Protein AF-A0AAF0JAR9-F1 (afdb_monomer)

pLDDT: mean 74.08, std 23.83, range [22.48, 97.38]

Solvent-accessible surface area (backbone atoms only — not comparable to full-atom values): 34800 Å² total; per-residue (Å²): 131,89,81,87,83,88,87,87,90,88,83,89,88,86,83,88,89,87,90,84,86,88,84,89,87,88,88,86,87,81,86,79,91,75,84,81,86,80,74,85,78,80,73,77,75,66,67,43,66,50,91,50,89,95,41,90,49,72,28,80,39,73,67,54,44,53,50,45,52,63,54,72,77,54,61,82,82,74,64,74,79,69,65,83,74,70,92,82,86,82,89,83,86,82,88,88,86,83,91,87,87,87,82,89,88,86,82,90,85,83,84,89,79,89,78,90,80,82,84,77,83,82,72,80,77,84,76,81,79,80,81,64,43,68,44,58,38,70,97,49,83,54,69,24,88,44,47,62,58,41,52,48,48,44,47,54,78,71,62,53,77,97,62,75,61,43,71,62,63,41,71,89,40,68,48,51,83,66,71,55,66,29,78,44,70,70,60,48,55,59,52,48,30,74,74,65,61,38,39,84,40,61,36,93,88,75,64,55,60,25,78,40,63,69,60,42,59,55,50,49,29,76,74,73,66,48,42,86,35,62,52,87,54,89,95,42,88,54,60,21,67,40,65,67,60,41,58,53,50,54,26,74,75,74,66,49,39,90,30,63,50,90,53,86,96,62,79,50,63,22,68,39,63,73,56,39,58,59,49,50,28,66,82,68,68,44,40,88,32,55,32,90,86,83,54,58,62,25,67,43,63,68,56,34,61,57,51,54,65,56,67,80,45,90,83,81,85,85,86,93,74,83,85,77,81,88,78,82,62,79,75,72,97,47,75,70,44,69,35,84,90,44,53,25,30,35,40,51,48,46,56,51,26,30,49,40,53,53,60,46,71,43,96,66,55,72,48,27,54,48,47,49,73,32,32,67,52,72,66,22,28,20,46,67,43,39,52,80,36,63,68,71,89,70,68,61,56,17,25,35,30,30,49,36,88,63,51,86,44,86,36,57,19,32,31,39,27,37,27,15,42,49,68,57,43,83,57,89,86,72,48,54,70,69,58,48,53,55,48,49,55,54,16,72,64,16,19,22,43,81,47,10,31,28,50,41,23,23,24,39,55,55,97,94,42,76,52,72,48,61,53,57,66,36,44,69,29,72,50,68,66,44,53,26,52,54,46,32,69,36,55,45,30,84,42,67,61,31,17,50,21,40,59,74,42,44,47,58,48,51,51,49,46,42,62,39,44,74,66,27,39,31,39,58,17,43,18,24,40,39,39,37,31,14,68,88,45,34,81,50,53,49,70,30,47,45,57,45,62,45,25,42,78,54,91,50,46,33,66,43,45,49,44,9,45,51,44,52,50,52,28,46,74,74,58,86

Radius of gyration: 37.88 Å; Cα contacts (8 Å, |Δi|>4): 831; chains: 1; bounding box: 121×99×92 Å

Sequence (576 aa):
MCAPPLPVRSGAATPKSEPRSDSLSTGGHTTPCTPLHFDDVERVPTVFSCEWDECNAHLSTLEALAAHVQQTHTMQAKHWEAVMQGSHSPWATDCTTPSEEAPYIAGDAHLESLLHLEPACLCPAPLPGKKKHGCGWEHCTESFDTHAELTEHIATVHVGSGKNQYECRWVGCARVAEGRTFSQRQKVLRHIKSHTGDRPYACPVCEKRFTEATTLTQHMRTHTNERPYKCDFPGCNKTFSVAGSLTIHRRTHTGDRPFVCPVPGCGKQFAESSNLNKHMRVHRGERPFACPECKRTFARLDQVTRHRKTHLRPHSEIDRGASTPLHQVGGHPGAVRALDGGARVVKACSTQEAEFYLEAWRDAGAAHARLQECIPKCFAIQIEGRAVWGDAVGGDGSAVVLENLAYGYENANVCDIKLGQLLYDERPGYTTPEKIARMHAKAQQTTSGTLGVRVTGWSVWTDGTSATTGKEPGRAAQTLDDVGRLLTEALCLDDPLHRAAAQTRLLPRIRALQAAMRTVPVQLRGASVLLVVDASAPQRCDARLIDFAHSRFDREPDPGLTLGLATLIRALETYT

Organism: NCBI:txid223818

Structure (mmCIF, N/CA/C/O backbone):
data_AF-A0AAF0JAR9-F1
#
_entry.id   AF-A0AAF0JAR9-F1
#
loop_
_atom_site.group_PDB
_atom_site.id
_atom_site.type_symbol
_atom_site.label_atom_id
_atom_site.label_alt_id
_atom_site.label_comp_id
_atom_site.label_asym_id
_atom_site.label_entity_id
_atom_site.label_seq_id
_atom_site.pdbx_PDB_ins_code
_atom_site.Cartn_x
_atom_site.Cartn_y
_atom_site.Cartn_z
_atom_site.occupancy
_atom_site.B_iso_or_equiv
_atom_site.auth_seq_id
_atom_site.auth_comp_id
_atom_site.auth_asym_id
_atom_site.auth_atom_id
_atom_site.pdbx_PDB_model_num
ATOM 1 N N . MET A 1 1 ? -49.085 10.436 -25.449 1.00 29.08 1 MET A N 1
ATOM 2 C CA . MET A 1 1 ? -49.260 11.076 -26.776 1.00 29.08 1 MET A CA 1
ATOM 3 C C . MET A 1 1 ? -48.719 12.505 -26.709 1.00 29.08 1 MET A C 1
ATOM 5 O O . MET A 1 1 ? -48.240 12.884 -25.649 1.00 29.08 1 MET A O 1
ATOM 9 N N . CYS A 1 2 ? -48.733 13.230 -27.832 1.00 26.23 2 CYS A N 1
ATOM 10 C CA . CYS A 1 2 ? -48.307 14.628 -28.041 1.00 26.23 2 CYS A CA 1
ATOM 11 C C . CYS A 1 2 ? -48.740 15.598 -26.902 1.00 26.23 2 CYS A C 1
ATOM 13 O O . CYS A 1 2 ? -49.736 15.329 -26.238 1.00 26.23 2 CYS A O 1
ATOM 15 N N . ALA A 1 3 ? -48.066 16.731 -26.645 1.00 24.84 3 ALA A N 1
ATOM 16 C CA . ALA A 1 3 ? -47.821 17.783 -27.642 1.00 24.84 3 ALA A CA 1
ATOM 17 C C . ALA A 1 3 ? -46.614 18.741 -27.394 1.00 24.84 3 ALA A C 1
ATOM 19 O O . ALA A 1 3 ? -46.144 18.861 -26.264 1.00 24.84 3 ALA A O 1
ATOM 20 N N . PRO A 1 4 ? -46.140 19.440 -28.455 1.00 38.41 4 PRO A N 1
ATOM 21 C CA . PRO A 1 4 ? -45.340 20.690 -28.410 1.00 38.41 4 PRO A CA 1
ATOM 22 C C . PRO A 1 4 ? -46.276 21.925 -28.156 1.00 38.41 4 PRO A C 1
ATOM 24 O O . PRO A 1 4 ? -47.458 21.664 -27.916 1.00 38.41 4 PRO A O 1
ATOM 27 N N . PRO A 1 5 ? -45.879 23.234 -28.232 1.00 37.31 5 PRO A N 1
ATOM 28 C CA . PRO A 1 5 ? -44.664 23.819 -28.833 1.00 37.31 5 PRO A CA 1
ATOM 29 C C . PRO A 1 5 ? -43.991 25.041 -28.129 1.00 37.31 5 PRO A C 1
ATOM 31 O O . PRO A 1 5 ? -44.355 25.473 -27.042 1.00 37.31 5 PRO A O 1
ATOM 34 N N . LEU A 1 6 ? -42.979 25.583 -28.828 1.00 31.78 6 LEU A N 1
ATOM 35 C CA . LEU A 1 6 ? -42.346 26.926 -28.760 1.00 31.78 6 LEU A CA 1
ATOM 36 C C . LEU A 1 6 ? -43.393 28.088 -28.750 1.00 31.78 6 LEU A C 1
ATOM 38 O O . LEU A 1 6 ? -44.492 27.805 -29.238 1.00 31.78 6 LEU A O 1
ATOM 42 N N . PRO A 1 7 ? -43.110 29.379 -28.355 1.00 37.09 7 PRO A N 1
ATOM 43 C CA . PRO A 1 7 ? -42.014 30.186 -28.965 1.00 37.09 7 PRO A CA 1
ATOM 44 C C . PRO A 1 7 ? -41.436 31.504 -28.299 1.00 37.09 7 PRO A C 1
ATOM 46 O O . PRO A 1 7 ? -42.147 32.306 -27.714 1.00 37.09 7 PRO A O 1
ATOM 49 N N . VAL A 1 8 ? -40.153 31.811 -28.612 1.00 26.45 8 VAL A N 1
ATOM 50 C CA . VAL A 1 8 ? -39.621 33.094 -29.206 1.00 26.45 8 VAL A CA 1
ATOM 51 C C . VAL A 1 8 ? -39.403 34.433 -28.414 1.00 26.45 8 VAL A C 1
ATOM 53 O O . VAL A 1 8 ? -40.340 35.031 -27.907 1.00 26.45 8 VAL A O 1
ATOM 56 N N . ARG A 1 9 ? -38.175 35.007 -28.596 1.00 28.56 9 ARG A N 1
ATOM 57 C CA . ARG A 1 9 ? -37.703 36.444 -28.514 1.00 28.56 9 ARG A CA 1
ATOM 58 C C . ARG A 1 9 ? -37.621 37.157 -27.139 1.00 28.56 9 ARG A C 1
ATOM 60 O O . ARG A 1 9 ? -38.236 36.706 -26.190 1.00 28.56 9 ARG A O 1
ATOM 67 N N . SER A 1 10 ? -36.869 38.266 -26.941 1.00 27.05 10 SER A N 1
ATOM 68 C CA . SER A 1 10 ? -35.882 39.075 -27.738 1.00 27.05 10 SER A CA 1
ATOM 69 C C . SER A 1 10 ? -35.039 39.975 -26.792 1.00 27.05 10 SER A C 1
ATOM 71 O O . SER A 1 10 ? -35.493 40.208 -25.681 1.00 27.05 10 SER A O 1
ATOM 73 N N . GLY A 1 11 ? -33.885 40.579 -27.142 1.00 27.03 11 GLY A N 1
ATOM 74 C CA . GLY A 1 11 ? -33.061 40.565 -28.372 1.00 27.03 11 GLY A CA 1
ATOM 75 C C . GLY A 1 11 ? -32.102 41.788 -28.482 1.00 27.03 11 GLY A C 1
ATOM 76 O O . GLY A 1 11 ? -32.057 42.595 -27.563 1.00 27.03 11 GLY A O 1
ATOM 77 N N . ALA A 1 12 ? -31.434 41.947 -29.645 1.00 26.80 12 ALA A N 1
ATOM 78 C CA . ALA A 1 12 ? -30.658 43.126 -30.129 1.00 26.80 12 ALA A CA 1
ATOM 79 C C . ALA A 1 12 ? -29.292 43.449 -29.437 1.00 26.80 12 ALA A C 1
ATOM 81 O O . ALA A 1 12 ? -29.105 43.122 -28.275 1.00 26.80 12 ALA A O 1
ATOM 82 N N . ALA A 1 13 ? -28.273 44.053 -30.087 1.00 25.56 13 ALA A N 1
ATOM 83 C CA . ALA A 1 13 ? -28.138 44.605 -31.456 1.00 25.56 13 ALA A CA 1
ATOM 84 C C . ALA A 1 13 ? -26.712 44.414 -32.068 1.00 25.56 13 ALA A C 1
ATOM 86 O O . ALA A 1 13 ? -25.783 44.007 -31.378 1.00 25.56 13 ALA A O 1
ATOM 87 N N . THR A 1 14 ? -26.537 44.745 -33.360 1.00 27.62 14 THR A N 1
ATOM 88 C CA . THR A 1 14 ? -25.273 44.708 -34.160 1.00 27.62 14 THR A CA 1
ATOM 89 C C . THR A 1 14 ? -24.974 46.084 -34.794 1.00 27.62 14 THR A C 1
ATOM 91 O O . THR A 1 14 ? -25.932 46.851 -34.921 1.00 27.62 14 THR A O 1
ATOM 94 N N . PRO A 1 15 ? -23.741 46.412 -35.259 1.00 36.19 15 PRO A N 1
ATOM 95 C CA . PRO A 1 15 ? -23.310 46.149 -36.665 1.00 36.19 15 PRO A CA 1
ATOM 96 C C . PRO A 1 15 ? -21.833 45.663 -36.810 1.00 36.19 15 PRO A C 1
ATOM 98 O O . PRO A 1 15 ? -21.017 45.927 -35.938 1.00 36.19 15 PRO A O 1
ATOM 101 N N . LYS A 1 16 ? -21.470 44.796 -37.780 1.00 26.94 16 LYS A N 1
ATOM 102 C CA . LYS A 1 16 ? -20.956 45.059 -39.166 1.00 26.94 16 LYS A CA 1
ATOM 103 C C . LYS A 1 16 ? -19.702 45.966 -39.242 1.00 26.94 16 LYS A C 1
ATOM 105 O O . LYS A 1 16 ? -19.690 47.024 -38.632 1.00 26.94 16 LYS A O 1
ATOM 110 N N . SER A 1 17 ? -18.645 45.636 -40.001 1.00 26.75 17 SER A N 1
ATOM 111 C CA . SER A 1 17 ? -18.638 45.388 -41.467 1.00 26.75 17 SER A CA 1
ATOM 112 C C . SER A 1 17 ? -17.577 44.361 -41.968 1.00 26.75 17 SER A C 1
ATOM 114 O O . SER A 1 17 ? -17.184 43.482 -41.207 1.00 26.75 17 SER A O 1
ATOM 116 N N . GLU A 1 18 ? -17.222 44.373 -43.266 1.00 29.77 18 GLU A N 1
ATOM 117 C CA . GLU A 1 18 ? -16.857 43.192 -44.092 1.00 29.77 18 GLU A CA 1
ATOM 118 C C . GLU A 1 18 ? -15.472 43.253 -44.811 1.00 29.77 18 GLU A C 1
ATOM 120 O O . GLU A 1 18 ? -14.839 44.310 -44.821 1.00 29.77 18 GLU A O 1
ATOM 125 N N . PRO A 1 19 ? -14.968 42.130 -45.387 1.00 48.81 19 PRO A N 1
ATOM 126 C CA . PRO A 1 19 ? -13.585 41.982 -45.880 1.00 48.81 19 PRO A CA 1
ATOM 127 C C . PRO A 1 19 ? -13.401 42.255 -47.393 1.00 48.81 19 PRO A C 1
ATOM 129 O O . PRO A 1 19 ? -14.358 42.543 -48.110 1.00 48.81 19 PRO A O 1
ATOM 132 N N . ARG A 1 20 ? -12.169 42.076 -47.906 1.00 23.45 20 ARG A N 1
ATOM 133 C CA . ARG A 1 20 ? -11.866 41.974 -49.349 1.00 23.45 20 ARG A CA 1
ATOM 134 C C . ARG A 1 20 ? -10.766 40.959 -49.681 1.00 23.45 20 ARG A C 1
ATOM 136 O O . ARG A 1 20 ? -9.850 40.745 -48.893 1.00 23.45 20 ARG A O 1
ATOM 143 N N . SER A 1 21 ? -10.879 40.379 -50.874 1.00 30.50 21 SER A N 1
ATOM 144 C CA . SER A 1 21 ? -9.851 39.622 -51.598 1.00 30.50 21 SER A CA 1
ATOM 145 C C . SER A 1 21 ? -8.998 40.543 -52.484 1.00 30.50 21 SER A C 1
ATOM 147 O O . SER A 1 21 ? -9.344 41.708 -52.670 1.00 30.50 21 SER A O 1
ATOM 149 N N . ASP A 1 22 ? -7.900 40.023 -53.044 1.00 26.08 22 ASP A N 1
ATOM 150 C CA . ASP A 1 22 ? -7.789 39.749 -54.493 1.00 26.08 22 ASP A CA 1
ATOM 151 C C . ASP A 1 22 ? -6.491 38.963 -54.794 1.00 26.08 22 ASP A C 1
ATOM 153 O O . ASP A 1 22 ? -5.887 38.421 -53.867 1.00 26.08 22 ASP A O 1
ATOM 157 N N . SER A 1 23 ? -6.156 38.719 -56.069 1.00 27.80 23 SER A N 1
ATOM 158 C CA . SER A 1 23 ? -5.443 37.492 -56.479 1.00 27.80 23 SER A CA 1
ATOM 159 C C . SER A 1 23 ? -4.452 37.642 -57.650 1.00 27.80 23 SER A C 1
ATOM 161 O O . SER A 1 23 ? -4.407 38.677 -58.305 1.00 27.80 23 SER A O 1
ATOM 163 N N . LEU A 1 24 ? -3.733 36.539 -57.929 1.00 27.84 24 LEU A N 1
ATOM 164 C CA . LEU A 1 24 ? -2.940 36.219 -59.134 1.00 27.84 24 LEU A CA 1
ATOM 165 C C . LEU A 1 24 ? -1.597 36.948 -59.358 1.00 27.84 24 LEU A C 1
ATOM 167 O O . LEU A 1 24 ? -1.538 38.134 -59.651 1.00 27.84 24 LEU A O 1
ATOM 171 N N . SER A 1 25 ? -0.524 36.156 -59.465 1.00 24.83 25 SER A N 1
ATOM 172 C CA . SER A 1 25 ? 0.149 35.951 -60.763 1.00 24.83 25 SER A CA 1
ATOM 173 C C . SER A 1 25 ? 0.952 34.635 -60.765 1.00 24.83 25 SER A C 1
ATOM 175 O O . SER A 1 25 ? 0.999 33.926 -59.759 1.00 24.83 25 SER A O 1
ATOM 177 N N . THR A 1 26 ? 1.501 34.255 -61.920 1.00 27.98 26 THR A N 1
ATOM 178 C CA . THR A 1 26 ? 2.068 32.926 -62.211 1.00 27.98 26 THR A CA 1
ATOM 179 C C . THR A 1 26 ? 3.594 32.921 -62.298 1.00 27.98 26 THR A C 1
ATOM 181 O O . THR A 1 26 ? 4.171 33.814 -62.912 1.00 27.98 26 THR A O 1
ATOM 184 N N . GLY A 1 27 ? 4.237 31.844 -61.840 1.00 25.75 27 GLY A N 1
ATOM 185 C CA . GLY A 1 27 ? 5.649 31.569 -62.124 1.00 25.75 27 GLY A CA 1
ATOM 186 C C . GLY A 1 27 ? 6.010 30.119 -61.808 1.00 25.75 27 GLY A C 1
ATOM 187 O O . GLY A 1 27 ? 6.080 29.746 -60.642 1.00 25.75 27 GLY A O 1
ATOM 188 N N . GLY A 1 28 ? 6.205 29.292 -62.836 1.00 26.23 28 GLY A N 1
ATOM 189 C CA . GLY A 1 28 ? 6.569 27.883 -62.684 1.00 26.23 28 GLY A CA 1
ATOM 190 C C . GLY A 1 28 ? 7.931 27.584 -63.298 1.00 26.23 28 GLY A C 1
ATOM 191 O O . GLY A 1 28 ? 8.154 27.900 -64.461 1.00 26.23 28 GLY A O 1
ATOM 192 N N . HIS A 1 29 ? 8.809 26.926 -62.540 1.00 28.09 29 HIS A N 1
ATOM 193 C CA . HIS A 1 29 ? 10.012 26.282 -63.064 1.00 28.09 29 HIS A CA 1
ATOM 194 C C . HIS A 1 29 ? 10.169 24.888 -62.452 1.00 28.09 29 HIS A C 1
ATOM 196 O O . HIS A 1 29 ? 9.972 24.683 -61.257 1.00 28.09 29 HIS A O 1
ATOM 202 N N . THR A 1 30 ? 10.500 23.923 -63.305 1.00 28.05 30 THR A N 1
ATOM 203 C CA . THR A 1 30 ? 10.688 22.505 -62.975 1.00 28.05 30 THR A CA 1
ATOM 204 C C . THR A 1 30 ? 12.166 22.117 -62.992 1.00 28.05 30 THR A C 1
ATOM 206 O O . THR A 1 30 ? 12.966 22.786 -63.641 1.00 28.05 30 THR A O 1
ATOM 209 N N . THR A 1 31 ? 12.475 20.942 -62.426 1.00 27.39 31 THR A N 1
ATOM 210 C CA . THR A 1 31 ? 13.795 20.265 -62.394 1.00 27.39 31 THR A CA 1
ATOM 211 C C . THR A 1 31 ? 14.814 20.837 -61.386 1.00 27.39 31 THR A C 1
ATOM 213 O O . THR A 1 31 ? 14.719 22.001 -61.010 1.00 27.39 31 THR A O 1
ATOM 216 N N . PRO A 1 32 ? 15.793 20.030 -60.931 1.00 30.14 32 PRO A N 1
ATOM 217 C CA . PRO A 1 32 ? 15.566 18.703 -60.345 1.00 30.14 32 PRO A CA 1
ATOM 218 C C . PRO A 1 32 ? 16.310 18.512 -59.005 1.00 30.14 32 PRO A C 1
ATOM 220 O O . PRO A 1 32 ? 17.302 19.178 -58.722 1.00 30.14 32 PRO A O 1
ATOM 223 N N . CYS A 1 33 ? 15.883 17.545 -58.187 1.00 24.89 33 CYS A N 1
ATOM 224 C CA . CYS A 1 33 ? 16.608 17.186 -56.964 1.00 24.89 33 CYS A CA 1
ATOM 225 C C . CYS A 1 33 ? 17.874 16.370 -57.276 1.00 24.89 33 CYS A C 1
ATOM 227 O O . CYS A 1 33 ? 17.792 15.166 -57.520 1.00 24.89 33 CYS A O 1
ATOM 229 N N . THR A 1 34 ? 19.049 16.996 -57.204 1.00 27.47 34 THR A N 1
ATOM 230 C CA . THR A 1 34 ? 20.324 16.286 -57.022 1.00 27.47 34 THR A CA 1
ATOM 231 C C . THR A 1 34 ? 20.437 15.770 -55.580 1.00 27.47 34 THR A C 1
ATOM 233 O O . THR A 1 34 ? 20.163 16.525 -54.645 1.00 27.47 34 THR A O 1
ATOM 236 N N . PRO A 1 35 ? 20.848 14.509 -55.352 1.00 29.17 35 PRO A N 1
ATOM 237 C CA . PRO A 1 35 ? 21.092 14.005 -54.006 1.00 29.17 35 PRO A CA 1
ATOM 238 C C . PRO A 1 35 ? 22.421 14.550 -53.467 1.00 29.17 35 PRO A C 1
ATOM 240 O O . PRO A 1 35 ? 23.484 14.281 -54.028 1.00 29.17 35 PRO A O 1
ATOM 243 N N . LEU A 1 36 ? 22.372 15.282 -52.352 1.00 26.45 36 LEU A N 1
ATOM 244 C CA . LEU A 1 36 ? 23.572 15.597 -51.576 1.00 26.45 36 LEU A CA 1
ATOM 245 C C . LEU A 1 36 ? 24.137 14.299 -50.987 1.00 26.45 36 LEU A C 1
ATOM 247 O O . LEU A 1 36 ? 23.465 13.641 -50.192 1.00 26.45 36 LEU A O 1
ATOM 251 N N . HIS A 1 37 ? 25.369 13.948 -51.361 1.00 31.08 37 HIS A N 1
ATOM 252 C CA . HIS A 1 37 ? 26.150 12.990 -50.584 1.00 31.08 37 HIS A CA 1
ATOM 253 C C . HIS A 1 37 ? 26.480 13.630 -49.232 1.00 31.08 37 HIS A C 1
ATOM 255 O O . HIS A 1 37 ? 27.106 14.686 -49.179 1.00 31.08 37 HIS A O 1
ATOM 261 N N . PHE A 1 38 ? 26.055 12.969 -48.160 1.00 26.83 38 PHE A N 1
ATOM 262 C CA . PHE A 1 38 ? 26.599 13.137 -46.817 1.00 26.83 38 PHE A CA 1
ATOM 263 C C . PHE A 1 38 ? 27.223 11.801 -46.416 1.00 26.83 38 PHE A C 1
ATOM 265 O O . PHE A 1 38 ? 26.619 11.003 -45.697 1.00 26.83 38 PHE A O 1
ATOM 272 N N . ASP A 1 39 ? 28.418 11.557 -46.945 1.00 30.77 39 ASP A N 1
ATOM 273 C CA . ASP A 1 39 ? 29.376 10.661 -46.303 1.00 30.77 39 ASP A CA 1
ATOM 274 C C . ASP A 1 39 ? 29.997 11.364 -45.076 1.00 30.77 39 ASP A C 1
ATOM 276 O O . ASP A 1 39 ? 29.680 12.517 -44.772 1.00 30.77 39 ASP A O 1
ATOM 280 N N . ASP A 1 40 ? 30.845 10.645 -44.342 1.00 31.77 40 ASP A N 1
ATOM 281 C CA . ASP A 1 40 ? 31.610 11.141 -43.190 1.00 31.77 40 ASP A CA 1
ATOM 282 C C . ASP A 1 40 ? 30.788 11.689 -42.007 1.00 31.77 40 ASP A C 1
ATOM 284 O O . ASP A 1 40 ? 31.086 12.717 -41.399 1.00 31.77 40 ASP A O 1
ATOM 288 N N . VAL A 1 41 ? 29.831 10.874 -41.549 1.00 34.97 41 VAL A N 1
ATOM 289 C CA . VAL A 1 41 ? 29.743 10.641 -40.098 1.00 34.97 41 VAL A CA 1
ATOM 290 C C . VAL A 1 41 ? 30.744 9.541 -39.758 1.00 34.97 41 VAL A C 1
ATOM 292 O O . VAL A 1 41 ? 30.478 8.363 -40.015 1.00 34.97 41 VAL A O 1
ATOM 295 N N . GLU A 1 42 ? 31.885 9.916 -39.174 1.00 32.75 42 GLU A N 1
ATOM 296 C CA . GLU A 1 42 ? 32.882 8.959 -38.690 1.00 32.75 42 GLU A CA 1
ATOM 297 C C . GLU A 1 42 ? 32.229 7.940 -37.746 1.00 32.75 42 GLU A C 1
ATOM 299 O O . GLU A 1 42 ? 31.806 8.248 -36.627 1.00 32.75 42 GLU A O 1
ATOM 304 N N . ARG A 1 43 ? 32.167 6.679 -38.184 1.00 38.72 43 ARG A N 1
ATOM 305 C CA . ARG A 1 43 ? 31.863 5.573 -37.280 1.00 38.72 43 ARG A CA 1
ATOM 306 C C . ARG A 1 43 ? 33.074 5.358 -36.387 1.00 38.72 43 ARG A C 1
ATOM 308 O O . ARG A 1 43 ? 33.970 4.606 -36.763 1.00 38.72 43 ARG A O 1
ATOM 315 N N . VAL A 1 44 ? 33.057 5.947 -35.191 1.00 34.06 44 VAL A N 1
ATOM 316 C CA . VAL A 1 44 ? 33.926 5.508 -34.091 1.00 34.06 44 VAL A CA 1
ATOM 317 C C . VAL A 1 44 ? 33.770 3.984 -33.980 1.00 34.06 44 VAL A C 1
ATOM 319 O O . VAL A 1 44 ? 32.657 3.514 -33.708 1.00 34.06 44 VAL A O 1
ATOM 322 N N . PRO A 1 45 ? 34.817 3.187 -34.262 1.00 42.34 45 PRO A N 1
ATOM 323 C CA . PRO A 1 45 ? 34.688 1.741 -34.248 1.00 42.34 45 PRO A CA 1
ATOM 324 C C . PRO A 1 45 ? 34.402 1.301 -32.815 1.00 42.34 45 PRO A C 1
ATOM 326 O O . PRO A 1 45 ? 35.094 1.699 -31.878 1.00 42.34 45 PRO A O 1
ATOM 329 N N . THR A 1 46 ? 33.373 0.474 -32.634 1.00 54.88 46 THR A N 1
ATOM 330 C CA . THR A 1 46 ? 33.093 -0.137 -31.332 1.00 54.88 46 THR A CA 1
ATOM 331 C C . THR A 1 46 ? 34.169 -1.180 -31.060 1.00 54.88 46 THR A C 1
ATOM 333 O O . THR A 1 46 ? 34.095 -2.312 -31.526 1.00 54.88 46 THR A O 1
ATOM 336 N N . VAL A 1 47 ? 35.219 -0.762 -30.353 1.00 54.66 47 VAL A N 1
ATOM 337 C CA . VAL A 1 47 ? 36.292 -1.649 -29.913 1.00 54.66 47 VAL A CA 1
ATOM 338 C C . VAL A 1 47 ? 35.780 -2.467 -28.733 1.00 54.66 47 VAL A C 1
ATOM 340 O O . VAL A 1 47 ? 35.505 -1.933 -27.662 1.00 54.66 47 VAL A O 1
ATOM 343 N N . PHE A 1 48 ? 35.658 -3.771 -28.939 1.00 60.44 48 PHE A N 1
ATOM 344 C CA . PHE A 1 48 ? 35.316 -4.745 -27.915 1.00 60.44 48 PHE A CA 1
ATOM 345 C C . PHE A 1 48 ? 36.611 -5.216 -27.240 1.00 60.44 48 PHE A C 1
ATOM 347 O O . PHE A 1 48 ? 37.419 -5.906 -27.865 1.00 60.44 48 PHE A O 1
ATOM 354 N N . SER A 1 49 ? 36.826 -4.818 -25.988 1.00 65.44 49 SER A N 1
ATOM 355 C CA . SER A 1 49 ? 37.897 -5.339 -25.132 1.00 65.44 49 SER A CA 1
ATOM 356 C C . SER A 1 49 ? 37.548 -6.725 -24.588 1.00 65.44 49 SER A C 1
ATOM 358 O O . SER A 1 49 ? 36.388 -7.012 -24.287 1.00 65.44 49 SER A O 1
ATOM 360 N N . CYS A 1 50 ? 38.555 -7.581 -24.426 1.00 63.78 50 CYS A N 1
ATOM 361 C CA . CYS A 1 50 ? 38.465 -8.715 -23.516 1.00 63.78 50 CYS A CA 1
ATOM 362 C C . CYS A 1 50 ? 38.615 -8.211 -22.070 1.00 63.78 50 CYS A C 1
ATOM 364 O O . CYS A 1 50 ? 39.418 -7.323 -21.807 1.00 63.78 50 CYS A O 1
ATOM 366 N N . GLU A 1 51 ? 37.833 -8.767 -21.144 1.00 63.12 51 GLU A N 1
ATOM 367 C CA . GLU A 1 51 ? 37.856 -8.424 -19.708 1.00 63.12 51 GLU A CA 1
ATOM 368 C C . GLU A 1 51 ? 38.345 -9.619 -18.864 1.00 63.12 51 GLU A C 1
ATOM 370 O O . GLU A 1 51 ? 37.955 -9.796 -17.713 1.00 63.12 51 GLU A O 1
ATOM 375 N N . TRP A 1 52 ? 39.158 -10.490 -19.467 1.00 59.16 52 TRP A N 1
ATOM 376 C CA . TRP A 1 52 ? 39.806 -11.615 -18.791 1.00 59.16 52 TRP A CA 1
ATOM 377 C C . TRP A 1 52 ? 41.149 -11.146 -18.218 1.00 59.16 52 TRP A C 1
A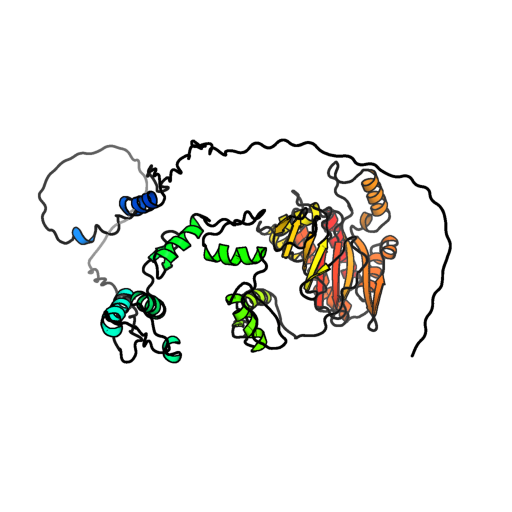TOM 379 O O . TRP A 1 52 ? 41.851 -10.390 -18.894 1.00 59.16 52 TRP A O 1
ATOM 389 N N . ASP A 1 53 ? 41.516 -11.596 -17.012 1.00 41.81 53 ASP A N 1
ATOM 390 C CA . ASP A 1 53 ? 42.788 -11.215 -16.376 1.00 41.81 53 ASP A CA 1
ATOM 391 C C . ASP A 1 53 ? 43.985 -11.373 -17.333 1.00 41.81 53 ASP A C 1
ATOM 393 O O . ASP A 1 53 ? 44.092 -12.349 -18.080 1.00 41.81 53 ASP A O 1
ATOM 397 N N . GLU A 1 54 ? 44.851 -10.357 -17.320 1.00 53.78 54 GLU A N 1
ATOM 398 C CA . GLU A 1 54 ? 46.040 -10.181 -18.172 1.00 53.78 54 GLU A CA 1
ATOM 399 C C . GLU A 1 54 ? 45.794 -10.111 -19.706 1.00 53.78 54 GLU A C 1
ATOM 401 O O . GLU A 1 54 ? 46.749 -9.977 -20.476 1.00 53.78 54 GLU A O 1
ATOM 406 N N . CYS A 1 55 ? 44.543 -10.110 -20.196 1.00 58.09 55 CYS A N 1
ATOM 407 C CA . CYS A 1 55 ? 44.238 -10.096 -21.636 1.00 58.09 55 CYS A CA 1
ATOM 408 C C . CYS A 1 55 ? 43.897 -8.709 -22.217 1.00 58.09 55 CYS A C 1
ATOM 410 O O . CYS A 1 55 ? 42.741 -8.293 -22.266 1.00 58.09 55 CYS A O 1
ATOM 412 N N . ASN A 1 56 ? 44.889 -8.040 -22.809 1.00 69.94 56 ASN A N 1
ATOM 413 C CA . ASN A 1 56 ? 44.726 -6.751 -23.503 1.00 69.94 56 ASN A CA 1
ATOM 414 C C . ASN A 1 56 ? 44.210 -6.876 -24.962 1.00 69.94 56 ASN A C 1
ATOM 416 O O . ASN A 1 56 ? 44.660 -6.155 -25.856 1.00 69.94 56 ASN A O 1
ATOM 420 N N . ALA A 1 57 ? 43.307 -7.821 -25.253 1.00 61.56 57 ALA A N 1
ATOM 421 C CA . ALA A 1 57 ? 42.790 -8.029 -26.609 1.00 61.56 57 ALA A CA 1
ATOM 422 C C . ALA A 1 57 ? 41.657 -7.045 -26.959 1.00 61.56 57 ALA A C 1
ATOM 424 O O . ALA A 1 57 ? 40.634 -6.987 -26.280 1.00 61.56 57 ALA A O 1
ATOM 425 N N . HIS A 1 58 ? 41.816 -6.317 -28.068 1.00 70.25 58 HIS A N 1
ATOM 426 C CA . HIS A 1 58 ? 40.876 -5.309 -28.568 1.00 70.25 58 HIS A CA 1
ATOM 427 C C . HIS A 1 58 ? 40.435 -5.654 -29.994 1.00 70.25 58 HIS A C 1
ATOM 429 O O . HIS A 1 58 ? 41.268 -5.768 -30.892 1.00 70.25 58 HIS A O 1
ATOM 435 N N . LEU A 1 59 ? 39.130 -5.845 -30.214 1.00 82.69 59 LEU A N 1
ATOM 436 C CA . LEU A 1 59 ? 38.592 -6.409 -31.457 1.00 82.69 59 LEU A CA 1
ATOM 437 C C . LEU A 1 59 ? 37.420 -5.585 -32.006 1.00 82.69 59 LEU A C 1
ATOM 439 O O . LEU A 1 59 ? 36.643 -5.004 -31.259 1.00 82.69 59 LEU A O 1
ATOM 443 N N . SER A 1 60 ? 37.286 -5.527 -33.331 1.00 63.78 60 SER A N 1
ATOM 444 C CA . SER A 1 60 ? 36.353 -4.624 -34.030 1.00 63.78 60 SER A CA 1
ATOM 445 C C . SER A 1 60 ? 34.920 -5.150 -34.183 1.00 63.78 60 SER A C 1
ATOM 447 O O . SER A 1 60 ? 34.051 -4.429 -34.671 1.00 63.78 60 SER A O 1
ATOM 449 N N . THR A 1 61 ? 34.653 -6.404 -33.804 1.00 65.38 61 THR A N 1
ATOM 450 C CA . THR A 1 61 ? 33.312 -7.008 -33.861 1.00 65.38 61 THR A CA 1
ATOM 451 C C . THR A 1 61 ? 33.069 -7.955 -32.688 1.00 65.38 61 THR A C 1
ATOM 453 O O . THR A 1 61 ? 33.989 -8.603 -32.185 1.00 65.38 61 THR A O 1
ATOM 456 N N . LEU A 1 62 ? 31.800 -8.093 -32.294 1.00 60.44 62 LEU A N 1
ATOM 457 C CA . LEU A 1 62 ? 31.379 -9.036 -31.254 1.00 60.44 62 LEU A CA 1
ATOM 458 C C . LEU A 1 62 ? 31.624 -10.503 -31.657 1.00 60.44 62 LEU A C 1
ATOM 460 O O . LEU A 1 62 ? 31.905 -11.334 -30.798 1.00 60.44 62 LEU A O 1
ATOM 464 N N . GLU A 1 63 ? 31.553 -10.822 -32.953 1.00 69.56 63 GLU A N 1
ATOM 465 C CA . GLU A 1 63 ? 31.868 -12.159 -33.474 1.00 69.56 63 GLU A CA 1
ATOM 466 C C . GLU A 1 63 ? 33.367 -12.468 -33.352 1.00 69.56 63 GLU A C 1
ATOM 468 O O . GLU A 1 63 ? 33.724 -13.571 -32.940 1.00 69.56 63 GLU A O 1
ATOM 473 N N . ALA A 1 64 ? 34.243 -11.485 -33.602 1.00 66.50 64 ALA A N 1
ATOM 474 C CA . ALA A 1 64 ? 35.674 -11.624 -33.348 1.00 66.50 64 ALA A CA 1
ATOM 475 C C . ALA A 1 64 ? 35.983 -11.779 -31.850 1.00 66.50 64 ALA A C 1
ATOM 477 O O . ALA A 1 64 ? 36.773 -12.653 -31.501 1.00 66.50 64 ALA A O 1
ATOM 478 N N . LEU A 1 65 ? 35.341 -11.009 -30.955 1.00 68.88 65 LEU A N 1
ATOM 479 C CA . LEU A 1 65 ? 35.525 -11.193 -29.507 1.00 68.88 65 LEU A CA 1
ATOM 480 C C . LEU A 1 65 ? 35.046 -12.578 -29.045 1.00 68.88 65 LEU A C 1
ATOM 482 O O . LEU A 1 65 ? 35.758 -13.254 -28.306 1.00 68.88 65 LEU A O 1
ATOM 486 N N . ALA A 1 66 ? 33.881 -13.034 -29.512 1.00 64.19 66 ALA A N 1
ATOM 487 C CA . ALA A 1 66 ? 33.382 -14.372 -29.202 1.00 64.19 66 ALA A CA 1
ATOM 488 C C . ALA A 1 66 ? 34.341 -15.467 -29.702 1.00 64.19 66 ALA A C 1
ATOM 490 O O . ALA A 1 66 ? 34.645 -16.396 -28.956 1.00 64.19 66 ALA A O 1
ATOM 491 N N . ALA A 1 67 ? 34.866 -15.334 -30.925 1.00 69.88 67 ALA A N 1
ATOM 492 C CA . ALA A 1 67 ? 35.848 -16.259 -31.483 1.00 69.88 67 ALA A CA 1
ATOM 493 C C . ALA A 1 67 ? 37.178 -16.246 -30.710 1.00 69.88 67 ALA A C 1
ATOM 495 O O . ALA A 1 67 ? 37.714 -17.313 -30.431 1.00 69.88 67 ALA A O 1
ATOM 496 N N . HIS A 1 68 ? 37.675 -15.069 -30.317 1.00 73.31 68 HIS A N 1
ATOM 497 C CA . HIS A 1 68 ? 38.873 -14.912 -29.491 1.00 73.31 68 HIS A CA 1
ATOM 498 C C . HIS A 1 68 ? 38.706 -15.599 -28.132 1.00 73.31 68 HIS A C 1
ATOM 500 O O . HIS A 1 68 ? 39.468 -16.507 -27.819 1.00 73.31 68 HIS A O 1
ATOM 506 N N . VAL A 1 69 ? 37.656 -15.273 -27.371 1.00 67.19 69 VAL A N 1
ATOM 507 C CA . VAL A 1 69 ? 37.363 -15.913 -26.073 1.00 67.19 69 VAL A CA 1
ATOM 508 C C . VAL A 1 69 ? 37.175 -17.436 -26.216 1.00 67.19 69 VAL A C 1
ATOM 510 O O . VAL A 1 69 ? 37.575 -18.211 -25.341 1.00 67.19 69 VAL A O 1
ATOM 513 N N . GLN A 1 70 ? 36.640 -17.892 -27.353 1.00 62.44 70 GLN A N 1
ATOM 514 C CA . GLN A 1 70 ? 36.507 -19.312 -27.688 1.00 62.44 70 GLN A CA 1
ATOM 515 C C . GLN A 1 70 ? 37.829 -19.998 -28.126 1.00 62.44 70 GLN A C 1
ATOM 517 O O . GLN A 1 70 ? 37.869 -21.221 -28.257 1.00 62.44 70 GLN A O 1
ATOM 522 N N . GLN A 1 71 ? 38.914 -19.248 -28.345 1.00 64.56 71 GLN A N 1
ATOM 523 C CA . GLN A 1 71 ? 40.202 -19.763 -28.834 1.00 64.56 71 GLN A CA 1
ATOM 524 C C . GLN A 1 71 ? 41.354 -19.566 -27.840 1.00 64.56 71 GLN A C 1
ATOM 526 O O . GLN A 1 71 ? 42.121 -20.501 -27.635 1.00 64.56 71 GLN A O 1
ATOM 531 N N . THR A 1 72 ? 41.478 -18.406 -27.191 1.00 60.69 72 THR A N 1
ATOM 532 C CA . THR A 1 72 ? 42.546 -18.137 -26.210 1.00 60.69 72 THR A CA 1
ATOM 533 C C . THR A 1 72 ? 42.179 -18.634 -24.814 1.00 60.69 72 THR A C 1
ATOM 535 O O . THR A 1 72 ? 42.948 -19.367 -24.200 1.00 60.69 72 THR A O 1
ATOM 538 N N . HIS A 1 73 ? 40.984 -18.297 -24.319 1.00 65.31 73 HIS A N 1
ATOM 539 C CA . HIS A 1 73 ? 40.635 -18.472 -22.901 1.00 65.31 73 HIS A CA 1
ATOM 540 C C . HIS A 1 73 ? 39.865 -19.757 -22.559 1.00 65.31 73 HIS A C 1
ATOM 542 O O . HIS A 1 73 ? 39.707 -20.092 -21.389 1.00 65.31 73 HIS A O 1
ATOM 548 N N . THR A 1 74 ? 39.400 -20.514 -23.556 1.00 57.84 74 THR A N 1
ATOM 549 C CA . THR A 1 74 ? 38.672 -21.786 -23.341 1.00 57.84 74 THR A CA 1
ATOM 550 C C . THR A 1 74 ? 39.413 -23.024 -23.867 1.00 57.84 74 THR A C 1
ATOM 552 O O . THR A 1 74 ? 38.915 -24.146 -23.759 1.00 57.84 74 THR A O 1
ATOM 555 N N . MET A 1 75 ? 40.656 -22.859 -24.338 1.00 43.31 75 MET A N 1
ATOM 556 C CA . MET A 1 75 ? 41.535 -23.945 -24.805 1.00 43.31 75 MET A CA 1
ATOM 557 C C . MET A 1 75 ? 42.249 -24.742 -23.690 1.00 43.31 75 MET A C 1
ATOM 559 O O . MET A 1 75 ? 43.171 -25.503 -23.973 1.00 43.31 75 MET A O 1
ATOM 563 N N . GLN A 1 76 ? 41.795 -24.669 -22.433 1.00 40.50 76 GLN A N 1
ATOM 564 C CA . GLN A 1 76 ? 42.274 -25.558 -21.355 1.00 40.50 76 GLN A CA 1
ATOM 565 C C . GLN A 1 76 ? 41.434 -26.840 -21.171 1.00 40.50 76 GLN A C 1
ATOM 567 O O . GLN A 1 76 ? 41.779 -27.694 -20.361 1.00 40.50 76 GLN A O 1
ATOM 572 N N . ALA A 1 77 ? 40.372 -27.041 -21.960 1.00 38.28 77 ALA A N 1
ATOM 573 C CA . ALA A 1 77 ? 39.481 -28.204 -21.841 1.00 38.28 77 ALA A CA 1
ATOM 574 C C . ALA A 1 77 ? 39.809 -29.392 -22.779 1.00 38.28 77 ALA A C 1
ATOM 576 O O . ALA A 1 77 ? 38.992 -30.304 -22.892 1.00 38.28 77 ALA A O 1
ATOM 577 N N . LYS A 1 78 ? 40.943 -29.377 -23.507 1.00 34.06 78 LYS A N 1
ATOM 578 C CA . LYS A 1 78 ? 41.228 -30.357 -24.587 1.00 34.06 78 LYS A CA 1
ATOM 579 C C . LYS A 1 78 ? 42.665 -30.891 -24.706 1.00 34.06 78 LYS A C 1
ATOM 581 O O . LYS A 1 78 ? 42.950 -31.595 -25.668 1.00 34.06 78 LYS A O 1
ATOM 586 N N . HIS A 1 79 ? 43.566 -30.606 -23.762 1.00 32.81 79 HIS A N 1
ATOM 587 C CA . HIS A 1 79 ? 44.964 -31.076 -23.855 1.00 32.81 79 HIS A CA 1
ATOM 588 C C . HIS A 1 79 ? 45.283 -32.332 -23.017 1.00 32.81 79 HIS A C 1
ATOM 590 O O . HIS A 1 79 ? 46.348 -32.921 -23.176 1.00 32.81 79 HIS A O 1
ATOM 596 N N . TRP A 1 80 ? 44.375 -32.775 -22.138 1.00 27.97 80 TRP A N 1
ATOM 597 C CA . TRP A 1 80 ? 44.662 -33.861 -21.185 1.00 27.97 80 TRP A CA 1
ATOM 598 C C . TRP A 1 80 ? 44.638 -35.273 -21.800 1.00 27.97 80 TRP A C 1
ATOM 600 O O . TRP A 1 80 ? 45.376 -36.151 -21.364 1.00 27.97 80 TRP A O 1
ATOM 610 N N . GLU A 1 81 ? 43.836 -35.500 -22.845 1.00 31.44 81 GLU A N 1
ATOM 611 C CA . GLU A 1 81 ? 43.670 -36.836 -23.448 1.00 31.44 81 GLU A CA 1
ATOM 612 C C . GLU A 1 81 ? 44.839 -37.248 -24.365 1.00 31.44 81 GLU A C 1
ATOM 614 O O . GLU A 1 81 ? 45.026 -38.435 -24.618 1.00 31.44 81 GLU A O 1
ATOM 619 N N . ALA A 1 82 ? 45.659 -36.295 -24.829 1.00 32.03 82 ALA A N 1
ATOM 620 C CA . ALA A 1 82 ? 46.746 -36.550 -25.781 1.00 32.03 82 ALA A CA 1
ATOM 621 C C . ALA A 1 82 ? 48.092 -36.935 -25.131 1.00 32.03 82 ALA A C 1
ATOM 623 O O . ALA A 1 82 ? 48.938 -37.535 -25.788 1.00 32.03 82 ALA A O 1
ATOM 624 N N . VAL A 1 83 ? 48.308 -36.602 -23.852 1.00 34.34 83 VAL A N 1
ATOM 625 C CA . VAL A 1 83 ? 49.615 -36.771 -23.176 1.00 34.34 83 VAL A CA 1
ATOM 626 C C . VAL A 1 83 ? 49.743 -38.132 -22.469 1.00 34.34 83 VAL A C 1
ATOM 628 O O . VAL A 1 83 ? 50.847 -38.619 -22.252 1.00 34.34 83 VAL A O 1
ATOM 631 N N . MET A 1 84 ? 48.626 -38.805 -22.176 1.00 32.53 84 MET A N 1
ATOM 632 C CA . MET A 1 84 ? 48.607 -40.120 -21.509 1.00 32.53 84 MET A CA 1
ATOM 633 C C . MET A 1 84 ? 48.788 -41.326 -22.457 1.00 32.53 84 MET A C 1
ATOM 635 O O . MET A 1 84 ? 48.647 -42.468 -22.026 1.00 32.53 84 MET A O 1
ATOM 639 N N . GLN A 1 85 ? 49.101 -41.104 -23.741 1.00 36.53 85 GLN A N 1
ATOM 640 C CA . GLN A 1 85 ? 49.313 -42.165 -24.743 1.00 36.53 85 GLN A CA 1
ATOM 641 C C . GLN A 1 85 ? 50.580 -41.930 -25.587 1.00 36.53 85 GLN A C 1
ATOM 643 O O . GLN A 1 85 ? 50.542 -41.951 -26.815 1.00 36.53 85 GLN A O 1
ATOM 648 N N . GLY A 1 86 ? 51.723 -41.706 -24.930 1.00 27.12 86 GLY A N 1
ATOM 649 C CA . GLY A 1 86 ? 53.004 -41.502 -25.616 1.00 27.12 86 GLY A CA 1
ATOM 650 C C . GLY A 1 86 ? 54.215 -41.618 -24.692 1.00 27.12 86 GLY A C 1
ATOM 651 O O . GLY A 1 86 ? 54.718 -40.620 -24.186 1.00 27.12 86 GLY A O 1
ATOM 652 N N . SER A 1 87 ? 54.710 -42.836 -24.472 1.00 30.23 87 SER A N 1
ATOM 653 C CA . SER A 1 87 ? 55.963 -43.058 -23.745 1.00 30.23 87 SER A CA 1
ATOM 654 C C . SER A 1 87 ? 57.176 -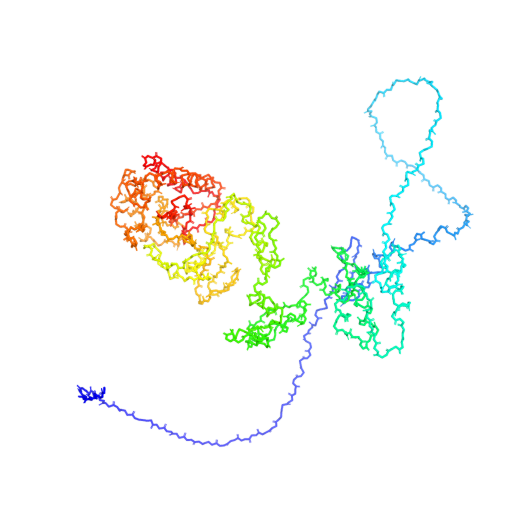42.676 -24.598 1.00 30.23 87 SER A C 1
ATOM 656 O O . SER A 1 87 ? 57.351 -43.262 -25.661 1.00 30.23 87 SER A O 1
ATOM 658 N N . HIS A 1 88 ? 58.029 -41.769 -24.113 1.00 28.72 88 HIS A N 1
ATOM 659 C CA . HIS A 1 88 ? 59.485 -41.960 -23.948 1.00 28.72 88 HIS A CA 1
ATOM 660 C C . HIS A 1 88 ? 60.156 -40.659 -23.464 1.00 28.72 88 HIS A C 1
ATOM 662 O O . HIS A 1 88 ? 59.914 -39.584 -24.004 1.00 28.72 88 HIS A O 1
ATOM 668 N N . SER A 1 89 ? 61.039 -40.769 -22.469 1.00 29.50 89 SER A N 1
ATOM 669 C CA . SER A 1 89 ? 61.948 -39.696 -22.037 1.00 29.50 89 SER A CA 1
ATOM 670 C C . SER A 1 89 ? 63.351 -39.936 -22.602 1.00 29.50 89 SER A C 1
ATOM 672 O O . SER A 1 89 ? 63.765 -41.090 -22.744 1.00 29.50 89 SER A O 1
ATOM 674 N N . PRO A 1 90 ? 64.096 -38.854 -22.868 1.00 29.12 90 PRO A N 1
ATOM 675 C CA . PRO A 1 90 ? 65.525 -38.816 -22.571 1.00 29.12 90 PRO A CA 1
ATOM 676 C C . PRO A 1 90 ? 65.899 -37.654 -21.629 1.00 29.12 90 PRO A C 1
ATOM 678 O O . PRO A 1 90 ? 65.148 -36.695 -21.456 1.00 29.12 90 PRO A O 1
ATOM 681 N N . TRP A 1 91 ? 67.085 -37.763 -21.024 1.00 22.48 91 TRP A N 1
ATOM 682 C CA . TRP A 1 91 ? 67.706 -36.762 -20.147 1.00 22.48 91 TRP A CA 1
ATOM 683 C C . TRP A 1 91 ? 67.962 -35.401 -20.819 1.00 22.48 91 TRP A C 1
ATOM 685 O O . TRP A 1 91 ? 68.346 -35.370 -21.987 1.00 22.48 91 TRP A O 1
ATOM 695 N N . ALA A 1 92 ? 67.962 -34.323 -20.022 1.00 24.20 92 ALA A N 1
ATOM 696 C CA . ALA A 1 92 ? 69.175 -33.523 -19.778 1.00 24.20 92 ALA A CA 1
ATOM 697 C C . ALA A 1 92 ? 69.026 -32.593 -18.550 1.00 24.20 92 ALA A C 1
ATOM 699 O O . ALA A 1 92 ? 67.925 -32.355 -18.060 1.00 24.20 92 ALA A O 1
ATOM 700 N N . THR A 1 93 ? 70.177 -32.134 -18.059 1.00 27.94 93 THR A N 1
ATOM 701 C CA . THR A 1 93 ? 70.457 -31.243 -16.917 1.00 27.94 93 THR A CA 1
ATOM 702 C C . THR A 1 93 ? 70.020 -29.774 -17.198 1.00 27.94 93 THR A C 1
ATOM 704 O O . THR A 1 93 ? 69.548 -29.488 -18.295 1.00 27.94 93 THR A O 1
ATOM 707 N N . ASP A 1 94 ? 70.053 -28.786 -16.285 1.00 25.42 94 ASP A N 1
ATOM 708 C CA . ASP A 1 94 ? 71.073 -28.493 -15.259 1.00 25.42 94 ASP A CA 1
ATOM 709 C C . ASP A 1 94 ? 70.615 -27.621 -14.056 1.00 25.42 94 ASP A C 1
ATOM 711 O O . ASP A 1 94 ? 69.454 -27.231 -13.944 1.00 25.42 94 ASP A O 1
ATOM 715 N N . CYS A 1 95 ? 71.566 -27.357 -13.148 1.00 22.53 95 CYS A N 1
ATOM 716 C CA . CYS A 1 95 ? 71.513 -26.538 -11.916 1.00 22.53 95 CYS A CA 1
ATOM 717 C C . CYS A 1 95 ? 70.989 -25.079 -12.116 1.00 22.53 95 CYS A C 1
ATOM 719 O O . CYS A 1 95 ? 70.933 -24.581 -13.234 1.00 22.53 95 CYS A O 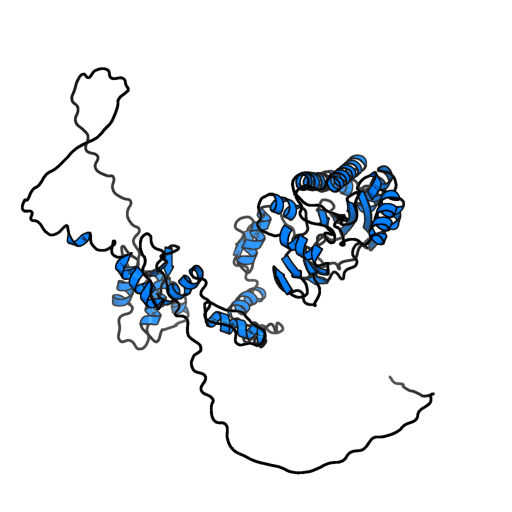1
ATOM 721 N N . THR A 1 96 ? 70.651 -24.262 -11.097 1.00 25.25 96 THR A N 1
ATOM 722 C CA . THR A 1 96 ? 71.402 -23.972 -9.843 1.00 25.25 96 THR A CA 1
ATOM 723 C C . THR A 1 96 ? 70.542 -23.238 -8.776 1.00 25.25 96 THR A C 1
ATOM 725 O O . THR A 1 96 ? 69.484 -22.704 -9.090 1.00 25.25 96 THR A O 1
ATOM 728 N N . THR A 1 97 ? 71.018 -23.182 -7.523 1.00 25.50 97 THR A N 1
ATOM 729 C CA . THR A 1 97 ? 70.450 -22.495 -6.323 1.00 25.50 97 THR A CA 1
ATOM 730 C C . THR A 1 97 ? 71.492 -21.494 -5.736 1.00 25.50 97 THR A C 1
ATOM 732 O O . THR A 1 97 ? 72.515 -21.328 -6.405 1.00 25.50 97 THR A O 1
ATOM 735 N N . PRO A 1 98 ? 71.407 -20.904 -4.507 1.00 44.12 98 PRO A N 1
ATOM 736 C CA . PRO A 1 98 ? 70.334 -20.748 -3.494 1.00 44.12 98 PRO A CA 1
ATOM 737 C C . PRO A 1 98 ? 70.203 -19.263 -2.990 1.00 44.12 98 PRO A C 1
ATOM 739 O O . PRO A 1 98 ? 70.424 -18.357 -3.787 1.00 44.12 98 PRO A O 1
ATOM 742 N N . SER A 1 99 ? 69.941 -19.045 -1.678 1.00 25.80 99 SER A N 1
ATOM 743 C CA . SER A 1 99 ? 70.005 -17.783 -0.882 1.00 25.80 99 SER A CA 1
ATOM 744 C C . SER A 1 99 ? 68.800 -16.825 -0.974 1.00 25.80 99 SER A C 1
ATOM 746 O O . SER A 1 99 ? 68.313 -16.565 -2.069 1.00 25.80 99 SER A O 1
ATOM 748 N N . GLU A 1 100 ? 68.236 -16.246 0.105 1.00 28.50 100 GLU A N 1
ATOM 749 C CA . GLU A 1 100 ? 68.223 -16.481 1.585 1.00 28.50 100 GLU A CA 1
ATOM 750 C C . GLU A 1 100 ? 66.936 -15.769 2.142 1.00 28.50 100 GLU A C 1
ATOM 752 O O . GLU A 1 100 ? 66.179 -15.225 1.339 1.00 28.50 100 GLU A O 1
ATOM 757 N N . GLU A 1 101 ? 66.521 -15.695 3.421 1.00 28.78 101 GLU A N 1
ATOM 758 C CA . GLU A 1 101 ? 67.031 -16.038 4.773 1.00 28.78 101 GLU A CA 1
ATOM 759 C C . GLU A 1 101 ? 65.834 -16.475 5.679 1.00 28.78 101 GLU A C 1
ATOM 761 O O . GLU A 1 101 ? 64.683 -16.358 5.251 1.00 28.78 101 GLU A O 1
ATOM 766 N N . ALA A 1 102 ? 66.057 -16.945 6.921 1.00 26.69 102 ALA A N 1
ATOM 767 C CA . ALA A 1 102 ? 65.004 -17.160 7.933 1.00 26.69 102 ALA A CA 1
ATOM 768 C C . ALA A 1 102 ? 65.541 -17.306 9.386 1.00 26.69 102 ALA A C 1
ATOM 770 O O . ALA A 1 102 ? 66.513 -18.040 9.591 1.00 26.69 102 ALA A O 1
ATOM 771 N N . PRO A 1 103 ? 64.820 -16.796 10.416 1.00 36.91 103 PRO A N 1
ATOM 772 C CA . PRO A 1 103 ? 65.063 -17.167 11.817 1.00 36.91 103 PRO A CA 1
ATOM 773 C C . PRO A 1 103 ? 63.863 -17.795 12.575 1.00 36.91 103 PRO A C 1
ATOM 775 O O . PRO A 1 103 ? 62.802 -17.195 12.734 1.00 36.91 103 PRO A O 1
ATOM 778 N N . TYR A 1 104 ? 64.106 -19.016 13.081 1.00 26.36 104 TYR A N 1
ATOM 779 C CA . TYR A 1 104 ? 63.850 -19.565 14.442 1.00 26.36 104 TYR A CA 1
ATOM 780 C C . TYR A 1 104 ? 63.095 -18.661 15.461 1.00 26.36 104 TYR A C 1
ATOM 782 O O . TYR A 1 104 ? 63.394 -17.476 15.551 1.00 26.36 104 TYR A O 1
ATOM 790 N N . ILE A 1 105 ? 62.194 -19.112 16.359 1.00 29.36 105 ILE A N 1
ATOM 791 C CA . ILE A 1 105 ? 61.826 -20.427 16.976 1.00 29.36 105 ILE A CA 1
ATOM 792 C C . ILE A 1 105 ? 60.317 -20.352 17.416 1.00 29.36 105 ILE A C 1
ATOM 794 O O . ILE A 1 105 ? 59.738 -19.279 17.275 1.00 29.36 105 ILE A O 1
ATOM 798 N N . ALA A 1 106 ? 59.556 -21.320 17.977 1.00 28.09 106 ALA A N 1
ATOM 799 C CA . ALA A 1 106 ? 59.705 -22.700 18.507 1.00 28.09 106 ALA A CA 1
ATOM 800 C C . ALA A 1 106 ? 58.343 -23.467 18.362 1.00 28.09 106 ALA A C 1
ATOM 802 O O . ALA A 1 106 ? 57.448 -22.946 17.703 1.00 28.09 106 ALA A O 1
ATOM 803 N N . GLY A 1 107 ? 58.070 -24.658 18.931 1.00 26.58 107 GLY A N 1
ATOM 804 C CA . GLY A 1 107 ? 58.836 -25.526 19.844 1.00 26.58 107 GLY A CA 1
ATOM 805 C C . GLY A 1 107 ? 58.136 -26.871 20.156 1.00 26.58 107 GLY A C 1
ATOM 806 O O . GLY A 1 107 ? 57.152 -27.212 19.510 1.00 26.58 107 GLY A O 1
ATOM 807 N N . ASP A 1 108 ? 58.657 -27.576 21.170 1.00 28.16 108 ASP A N 1
ATOM 808 C CA . ASP A 1 108 ? 58.266 -28.893 21.723 1.00 28.16 108 ASP A CA 1
ATOM 809 C C . ASP A 1 108 ? 58.405 -30.157 20.846 1.00 28.16 108 ASP A C 1
ATOM 811 O O . ASP A 1 108 ? 57.871 -30.284 19.748 1.00 28.16 108 ASP A O 1
ATOM 815 N N . ALA A 1 109 ? 59.102 -31.154 21.409 1.00 28.14 109 ALA A N 1
ATOM 816 C CA . ALA A 1 109 ? 59.197 -32.523 20.907 1.00 28.14 109 ALA A CA 1
ATOM 817 C C . ALA A 1 109 ? 59.502 -33.499 22.060 1.00 28.14 109 ALA A C 1
ATOM 819 O O . ALA A 1 109 ? 60.423 -33.262 22.850 1.00 28.14 109 ALA A O 1
ATOM 820 N N . HIS A 1 110 ? 58.786 -34.628 22.135 1.00 29.16 110 HIS A N 1
ATOM 821 C CA . HIS A 1 110 ? 59.188 -35.736 23.007 1.00 29.16 110 HIS A CA 1
ATOM 822 C C . HIS A 1 110 ? 58.874 -37.128 22.436 1.00 29.16 110 HIS A C 1
ATOM 824 O O . HIS A 1 110 ? 57.759 -37.625 22.537 1.00 29.16 110 HIS A O 1
ATOM 830 N N . LEU A 1 111 ? 59.948 -37.731 21.916 1.00 27.92 111 LEU A N 1
ATOM 831 C CA . LEU A 1 111 ? 60.311 -39.151 21.963 1.00 27.92 111 LEU A CA 1
ATOM 832 C C . LEU A 1 111 ? 59.425 -40.195 21.246 1.00 27.92 111 LEU A C 1
ATOM 834 O O . LEU A 1 111 ? 58.284 -40.462 21.608 1.00 27.92 111 LEU A O 1
ATOM 838 N N . GLU A 1 112 ? 60.037 -40.885 20.281 1.00 28.88 112 GLU A N 1
ATOM 839 C CA . GLU A 1 112 ? 59.507 -42.100 19.653 1.00 28.88 112 GLU A CA 1
ATOM 840 C C . GLU A 1 112 ? 59.616 -43.329 20.569 1.00 28.88 112 GLU A C 1
ATOM 842 O O . GLU A 1 112 ? 60.585 -43.469 21.319 1.00 28.88 112 GLU A O 1
ATOM 847 N N . SER A 1 113 ? 58.720 -44.306 20.387 1.00 27.50 113 SER A N 1
ATOM 848 C CA . SER A 1 113 ? 59.082 -45.731 20.463 1.00 27.50 113 SER A CA 1
ATOM 849 C C . SER A 1 113 ? 57.990 -46.656 19.923 1.00 27.50 113 SER A C 1
ATOM 851 O O . SER A 1 113 ? 56.890 -46.665 20.457 1.00 27.50 113 SER A O 1
ATOM 853 N N . LEU A 1 114 ? 58.389 -47.510 18.970 1.00 29.55 114 LEU A N 1
ATOM 854 C CA . LEU A 1 114 ? 57.882 -48.869 18.701 1.00 29.55 114 LEU A CA 1
ATOM 855 C C . LEU A 1 114 ? 56.390 -49.061 18.324 1.00 29.55 114 LEU A C 1
ATOM 857 O O . LEU A 1 114 ? 55.491 -48.614 19.018 1.00 29.55 114 LEU A O 1
ATOM 861 N N . LEU A 1 115 ? 56.015 -49.909 17.362 1.00 29.81 115 LEU A N 1
ATOM 862 C CA . LEU A 1 115 ? 56.584 -50.356 16.076 1.00 29.81 115 LEU A CA 1
ATOM 863 C C . LEU A 1 115 ? 55.495 -51.244 15.418 1.00 29.81 115 LEU A C 1
ATOM 865 O O . LEU A 1 115 ? 54.770 -51.928 16.130 1.00 29.81 115 LEU A O 1
ATOM 869 N N . HIS A 1 116 ? 55.429 -51.289 14.083 1.00 29.55 116 HIS A N 1
ATOM 870 C CA . HIS A 1 116 ? 54.681 -52.274 13.270 1.00 29.55 116 HIS A CA 1
ATOM 871 C C . HIS A 1 116 ? 53.179 -52.531 13.556 1.00 29.55 116 HIS A C 1
ATOM 873 O O . HIS A 1 116 ? 52.814 -53.328 14.414 1.00 29.55 116 HIS A O 1
ATOM 879 N N . LEU A 1 117 ? 52.320 -52.045 12.653 1.00 31.41 117 LEU A N 1
ATOM 880 C CA . LEU A 1 117 ? 51.214 -52.821 12.065 1.00 31.41 117 LEU A CA 1
ATOM 881 C C . LEU A 1 117 ? 50.897 -52.240 10.672 1.00 31.41 117 LEU A C 1
ATOM 883 O O . LEU A 1 117 ? 51.184 -51.072 10.409 1.00 31.41 117 LEU A O 1
ATOM 887 N N . GLU A 1 118 ? 50.403 -53.065 9.749 1.00 30.12 118 GLU A N 1
ATOM 888 C CA . GLU A 1 118 ? 50.365 -52.729 8.315 1.00 30.12 118 GLU A CA 1
ATOM 889 C C . GLU A 1 118 ? 49.232 -51.742 7.948 1.00 30.12 118 GLU A C 1
ATOM 891 O O . GLU A 1 118 ? 48.119 -51.858 8.472 1.00 30.12 118 GLU A O 1
ATOM 896 N N . PRO A 1 119 ? 49.460 -50.785 7.024 1.00 33.72 119 PRO A N 1
ATOM 897 C CA . PRO A 1 119 ? 48.425 -49.850 6.593 1.00 33.72 119 PRO A CA 1
ATOM 898 C C . PRO A 1 119 ? 47.377 -50.551 5.716 1.00 33.72 119 PRO A C 1
ATOM 900 O O . PRO A 1 119 ? 47.640 -50.927 4.572 1.00 33.72 119 PRO A O 1
ATOM 903 N N . ALA A 1 120 ? 46.161 -50.699 6.245 1.00 33.19 120 ALA A N 1
ATOM 904 C CA . ALA A 1 120 ? 45.040 -51.302 5.529 1.00 33.19 120 ALA A CA 1
ATOM 905 C C . ALA A 1 120 ? 44.716 -50.551 4.222 1.00 33.19 120 ALA A C 1
ATOM 907 O O . ALA A 1 120 ? 44.626 -49.321 4.189 1.00 33.19 120 ALA A O 1
ATOM 908 N N . CYS A 1 121 ? 44.508 -51.299 3.135 1.00 29.95 121 CYS A N 1
ATOM 909 C CA . CYS A 1 121 ? 44.308 -50.727 1.807 1.00 29.95 121 CYS A CA 1
ATOM 910 C C . CYS A 1 121 ? 42.948 -50.014 1.687 1.00 29.95 121 CYS A C 1
ATOM 912 O O . CYS A 1 121 ? 41.901 -50.655 1.569 1.00 29.95 121 CYS A O 1
ATOM 914 N N . LEU A 1 122 ? 42.967 -48.677 1.666 1.00 33.72 122 LEU A N 1
ATOM 915 C CA . LEU A 1 122 ? 41.803 -47.834 1.377 1.00 33.72 122 LEU A CA 1
ATOM 916 C C . LEU A 1 122 ? 41.436 -47.894 -0.115 1.00 33.72 122 LEU A C 1
ATOM 918 O O . LEU A 1 122 ? 41.685 -46.965 -0.882 1.00 33.72 122 LEU A O 1
ATOM 922 N N . CYS A 1 123 ? 40.803 -48.994 -0.525 1.00 31.39 123 CYS A N 1
ATOM 923 C CA . CYS A 1 123 ? 40.102 -49.051 -1.805 1.00 31.39 123 CYS A CA 1
ATOM 924 C C . CYS A 1 123 ? 38.971 -48.000 -1.806 1.00 31.39 123 CYS A C 1
ATOM 926 O O . CYS A 1 123 ? 38.152 -48.003 -0.881 1.00 31.39 123 CYS A O 1
ATOM 928 N N . PRO A 1 124 ? 38.880 -47.108 -2.811 1.00 38.03 124 PRO A N 1
ATOM 929 C CA . PRO A 1 124 ? 37.811 -46.119 -2.867 1.00 38.03 124 PRO A CA 1
ATOM 930 C C . PRO A 1 124 ? 36.450 -46.808 -3.024 1.00 38.03 124 PRO A C 1
ATOM 932 O O . PRO A 1 124 ? 36.283 -47.706 -3.851 1.00 38.03 124 PRO A O 1
ATOM 935 N N . ALA A 1 125 ? 35.467 -46.376 -2.231 1.00 34.59 125 ALA A N 1
ATOM 936 C CA . ALA A 1 125 ? 34.113 -46.916 -2.289 1.00 34.59 125 ALA A CA 1
ATOM 937 C C . ALA A 1 125 ? 33.487 -46.711 -3.688 1.00 34.59 125 ALA A C 1
ATOM 939 O O . ALA A 1 125 ? 33.711 -45.667 -4.311 1.00 34.59 125 ALA A O 1
ATOM 940 N N . PRO A 1 126 ? 32.687 -47.670 -4.195 1.00 38.50 126 PRO A N 1
ATOM 941 C CA . PRO A 1 126 ? 32.106 -47.577 -5.529 1.00 38.50 126 PRO A CA 1
ATOM 942 C C . PRO A 1 126 ? 31.177 -46.363 -5.649 1.00 38.50 126 PRO A C 1
ATOM 944 O O . PRO A 1 126 ? 30.275 -46.163 -4.834 1.00 38.50 126 PRO A O 1
ATOM 947 N N . LEU A 1 127 ? 31.389 -45.560 -6.696 1.00 45.59 127 LEU A N 1
ATOM 948 C CA . LEU A 1 127 ? 30.577 -44.375 -6.977 1.00 45.59 127 LEU A CA 1
ATOM 949 C C . LEU A 1 127 ? 29.098 -44.757 -7.190 1.00 45.59 127 LEU A C 1
ATOM 951 O O . LEU A 1 127 ? 28.817 -45.749 -7.870 1.00 45.59 127 LEU A O 1
ATOM 955 N N . PRO A 1 128 ? 28.136 -43.965 -6.676 1.00 45.78 128 PRO A N 1
ATOM 956 C CA . PRO A 1 128 ? 26.717 -44.244 -6.859 1.00 45.78 128 PRO A CA 1
ATOM 957 C C . PRO A 1 128 ? 26.341 -44.208 -8.347 1.00 45.78 128 PRO A C 1
ATOM 959 O O . PRO A 1 128 ? 26.677 -43.266 -9.068 1.00 45.78 128 PRO A O 1
ATOM 962 N N . GLY A 1 129 ? 25.635 -45.247 -8.802 1.00 51.56 129 GLY A N 1
ATOM 963 C CA . GLY A 1 129 ? 25.337 -45.467 -10.218 1.00 51.56 129 GLY A CA 1
ATOM 964 C C . GLY A 1 129 ? 24.627 -44.286 -10.889 1.00 51.56 129 GLY A C 1
ATOM 965 O O . GLY A 1 129 ? 23.613 -43.783 -10.397 1.00 51.56 129 GLY A O 1
ATOM 966 N N . LYS A 1 130 ? 25.149 -43.860 -12.047 1.00 59.84 130 LYS A N 1
ATOM 967 C CA . LYS A 1 130 ? 24.539 -42.815 -12.882 1.00 59.84 130 LYS A CA 1
ATOM 968 C C . LYS A 1 130 ? 23.135 -43.251 -13.322 1.00 59.84 130 LYS A C 1
ATOM 970 O O . LYS A 1 130 ? 22.927 -44.392 -13.730 1.00 59.84 130 LYS A O 1
ATOM 975 N N . LYS A 1 131 ? 22.162 -42.337 -13.260 1.00 66.62 131 LYS A N 1
ATOM 976 C CA . LYS A 1 131 ? 20.791 -42.597 -13.729 1.00 66.62 131 LYS A CA 1
ATOM 977 C C . LYS A 1 131 ? 20.766 -42.610 -15.260 1.00 66.62 131 LYS A C 1
ATOM 979 O O . LYS A 1 131 ? 20.965 -41.559 -15.861 1.00 66.62 131 LYS A O 1
ATOM 984 N N . LYS A 1 132 ? 20.488 -43.767 -15.868 1.00 83.56 132 LYS A N 1
ATOM 985 C CA . LYS A 1 132 ? 20.347 -43.901 -17.328 1.00 83.56 132 LYS A CA 1
ATOM 986 C C . LYS A 1 132 ? 19.105 -43.181 -17.864 1.00 83.56 132 LYS A C 1
ATOM 988 O O . LYS A 1 132 ? 18.085 -43.063 -17.182 1.00 83.56 132 LYS A O 1
ATOM 993 N N . HIS A 1 133 ? 19.184 -42.746 -19.116 1.00 86.94 133 HIS A N 1
ATOM 994 C CA . HIS A 1 133 ? 18.128 -42.065 -19.855 1.00 86.94 133 HIS A CA 1
ATOM 995 C C . HIS A 1 133 ? 17.454 -43.040 -20.832 1.00 86.94 133 HIS A C 1
ATOM 997 O O . HIS A 1 133 ? 18.024 -43.383 -21.866 1.00 86.94 133 HIS A O 1
ATOM 1003 N N . GLY A 1 134 ? 16.247 -43.505 -20.497 1.00 87.94 134 GLY A N 1
ATOM 1004 C CA . GLY A 1 134 ? 15.478 -44.440 -21.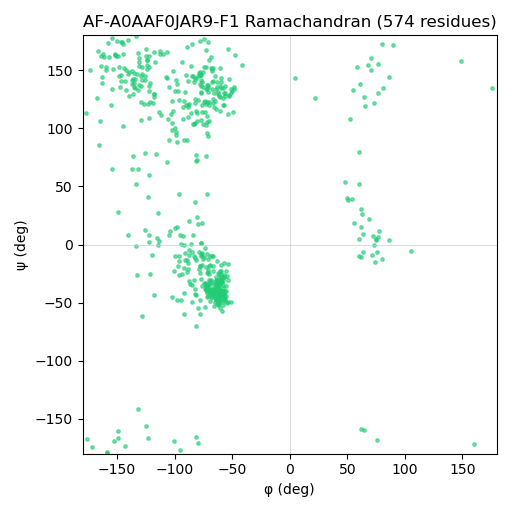328 1.00 87.94 134 GLY A CA 1
ATOM 1005 C C . GLY A 1 134 ? 14.825 -43.795 -22.556 1.00 87.94 134 GLY A C 1
ATOM 1006 O O . GLY A 1 134 ? 14.412 -42.631 -22.523 1.00 87.94 134 GLY A O 1
ATOM 1007 N N . CYS A 1 135 ? 14.689 -44.566 -23.634 1.00 89.19 135 CYS A N 1
ATOM 1008 C CA . CYS A 1 135 ? 13.979 -44.163 -24.840 1.00 89.19 135 CYS A CA 1
ATOM 1009 C C . CYS A 1 135 ? 12.462 -44.323 -24.670 1.00 89.19 135 CYS A C 1
ATOM 1011 O O . CYS A 1 135 ? 11.929 -45.423 -24.719 1.00 89.19 135 CYS A O 1
ATOM 1013 N N . GLY A 1 136 ? 11.743 -43.209 -24.510 1.00 86.81 136 GLY A N 1
ATOM 1014 C CA . GLY A 1 136 ? 10.276 -43.178 -24.441 1.00 86.81 136 GLY A CA 1
ATOM 1015 C C . GLY A 1 136 ? 9.578 -43.240 -25.804 1.00 86.81 136 GLY A C 1
ATOM 1016 O O . GLY A 1 136 ? 8.457 -42.746 -25.936 1.00 86.81 136 GLY A O 1
ATOM 1017 N N . TRP A 1 137 ? 10.236 -43.782 -26.831 1.00 88.31 137 TRP A N 1
ATOM 1018 C CA . TRP A 1 137 ? 9.610 -44.046 -28.125 1.00 88.31 137 TRP A CA 1
ATOM 1019 C C . TRP A 1 137 ? 8.788 -45.336 -28.058 1.00 88.31 137 TRP A C 1
ATOM 1021 O O . TRP A 1 137 ? 9.155 -46.287 -27.371 1.00 88.31 137 TRP A O 1
ATOM 1031 N N . GLU A 1 138 ? 7.664 -45.369 -28.766 1.00 87.88 138 GLU A N 1
ATOM 1032 C CA . GLU A 1 138 ? 6.759 -46.517 -28.798 1.00 87.88 138 GLU A CA 1
ATOM 1033 C C . GLU A 1 138 ? 7.503 -47.820 -29.163 1.00 87.88 138 GLU A C 1
ATOM 1035 O O . GLU A 1 138 ? 8.201 -47.877 -30.177 1.00 87.88 138 GLU A O 1
ATOM 1040 N N . HIS A 1 139 ? 7.343 -48.859 -28.337 1.00 86.31 139 HIS A N 1
ATOM 1041 C CA . HIS A 1 139 ? 8.014 -50.165 -28.450 1.00 86.31 139 HIS A CA 1
ATOM 1042 C C . HIS A 1 139 ? 9.559 -50.157 -28.352 1.00 86.31 139 HIS A C 1
ATOM 1044 O O . HIS A 1 139 ? 10.182 -51.163 -28.683 1.00 86.31 139 HIS A O 1
ATOM 1050 N N . CYS A 1 140 ? 10.190 -49.078 -27.872 1.00 89.62 140 CYS A N 1
ATOM 1051 C CA . CYS A 1 140 ? 11.629 -49.055 -27.585 1.00 89.62 140 CYS A CA 1
ATOM 1052 C C . CYS A 1 140 ? 11.919 -49.278 -26.089 1.00 89.62 140 CYS A C 1
ATOM 1054 O O . CYS A 1 140 ? 11.200 -48.775 -25.227 1.00 89.62 140 CYS A O 1
ATOM 1056 N N . THR A 1 141 ? 12.986 -50.021 -25.780 1.00 88.81 141 THR A N 1
ATOM 1057 C CA . THR A 1 141 ? 13.435 -50.330 -24.405 1.00 88.81 141 THR A CA 1
ATOM 1058 C C . THR A 1 141 ? 14.873 -49.885 -24.115 1.00 88.81 141 THR A C 1
ATOM 1060 O O . THR A 1 141 ? 15.378 -50.123 -23.020 1.00 88.81 141 THR A O 1
ATOM 1063 N N . GLU A 1 142 ? 15.540 -49.245 -25.078 1.00 91.44 142 GLU A N 1
ATOM 1064 C CA . GLU A 1 142 ? 16.943 -48.833 -24.962 1.00 91.44 142 GLU A CA 1
ATOM 1065 C C . GLU A 1 142 ? 17.163 -47.730 -23.918 1.00 91.44 142 GLU A C 1
ATOM 1067 O O . GLU A 1 142 ? 16.287 -46.893 -23.672 1.00 91.44 142 GLU A O 1
ATOM 1072 N N . SER A 1 143 ? 18.356 -47.693 -23.314 1.00 89.69 143 SER A N 1
ATOM 1073 C CA . SER A 1 143 ? 18.725 -46.653 -22.345 1.00 89.69 143 SER A CA 1
ATOM 1074 C C . SER A 1 143 ? 20.206 -46.280 -22.396 1.00 89.69 143 SER A C 1
ATOM 1076 O O . SER A 1 143 ? 21.075 -47.137 -22.541 1.00 89.69 143 SER A O 1
ATOM 1078 N N . PHE A 1 144 ? 20.479 -44.985 -22.246 1.00 90.75 144 PHE A N 1
ATOM 1079 C CA . PHE A 1 144 ? 21.774 -44.370 -22.546 1.00 90.75 144 PHE A CA 1
ATOM 1080 C C . PHE A 1 144 ? 22.345 -43.621 -21.340 1.00 90.75 144 PHE A C 1
ATOM 1082 O O . PHE A 1 144 ? 21.599 -43.242 -20.433 1.00 90.75 144 PHE A O 1
ATOM 1089 N N . ASP A 1 145 ? 23.656 -43.396 -21.318 1.00 87.44 145 ASP A N 1
ATOM 1090 C CA . ASP A 1 145 ? 24.345 -42.750 -20.197 1.00 87.44 145 ASP A CA 1
ATOM 1091 C C . ASP A 1 145 ? 24.379 -41.219 -20.330 1.00 87.44 145 ASP A C 1
ATOM 1093 O O . ASP A 1 145 ? 24.555 -40.525 -19.325 1.00 87.44 145 ASP A O 1
ATOM 1097 N N . THR A 1 146 ? 24.104 -40.672 -21.523 1.00 87.62 146 THR A N 1
ATOM 1098 C CA . THR A 1 146 ? 23.820 -39.240 -21.713 1.00 87.62 146 THR A CA 1
ATOM 1099 C C . THR A 1 146 ? 22.563 -38.946 -22.542 1.00 87.62 146 THR A C 1
ATOM 1101 O O . THR A 1 146 ? 22.102 -39.722 -23.381 1.00 87.62 146 THR A O 1
ATOM 1104 N N . HIS A 1 147 ? 22.018 -37.740 -22.348 1.00 87.69 147 HIS A N 1
ATOM 1105 C CA . HIS A 1 147 ? 20.945 -37.183 -23.179 1.00 87.69 147 HIS A CA 1
ATOM 1106 C C . HIS A 1 147 ? 21.331 -37.025 -24.666 1.00 87.69 147 HIS A C 1
ATOM 1108 O O . HIS A 1 147 ? 20.436 -36.969 -25.516 1.00 87.69 147 HIS A O 1
ATOM 1114 N N . ALA A 1 148 ? 22.628 -36.932 -24.984 1.00 85.56 148 ALA A N 1
ATOM 1115 C CA . ALA A 1 148 ? 23.122 -36.794 -26.352 1.00 85.56 148 ALA A CA 1
ATOM 1116 C C . ALA A 1 148 ? 22.988 -38.122 -27.111 1.00 85.56 148 ALA A C 1
ATOM 1118 O O . ALA A 1 148 ? 22.296 -38.155 -28.127 1.00 85.56 148 ALA A O 1
ATOM 1119 N N . GLU A 1 149 ? 23.527 -39.211 -26.551 1.00 88.88 149 GLU A N 1
ATOM 1120 C CA . GLU A 1 149 ? 23.377 -40.585 -27.062 1.00 88.88 149 GLU A CA 1
ATOM 1121 C C . GLU A 1 149 ? 21.905 -40.945 -27.306 1.00 88.88 149 GLU A C 1
ATOM 1123 O O . GLU A 1 149 ? 21.538 -41.369 -28.399 1.00 88.88 149 GLU A O 1
ATOM 1128 N N . LEU A 1 150 ? 21.030 -40.696 -26.320 1.00 90.19 150 LEU A N 1
ATOM 1129 C CA . LEU A 1 150 ? 19.592 -40.943 -26.458 1.00 90.19 150 LEU A CA 1
ATOM 1130 C C . LEU A 1 150 ? 18.983 -40.146 -27.626 1.00 90.19 150 LEU A C 1
ATOM 1132 O O . LEU A 1 150 ? 18.167 -40.662 -28.390 1.00 90.19 150 LEU A O 1
ATOM 1136 N N . THR A 1 151 ? 19.370 -38.879 -27.780 1.00 88.06 151 THR A N 1
ATOM 1137 C CA . THR A 1 151 ? 18.860 -38.023 -28.861 1.00 88.06 151 THR A CA 1
ATOM 1138 C C . THR A 1 151 ? 19.379 -38.478 -30.230 1.00 88.06 151 THR A C 1
ATOM 1140 O O . THR A 1 151 ? 18.636 -38.408 -31.211 1.00 88.06 151 THR A O 1
ATOM 1143 N N . GLU A 1 152 ? 20.606 -38.995 -30.306 1.00 89.62 152 GLU A N 1
ATOM 1144 C CA . GLU A 1 152 ? 21.198 -39.574 -31.515 1.00 89.62 152 GLU A CA 1
ATOM 1145 C C . GLU A 1 152 ? 20.566 -40.920 -31.897 1.00 89.62 152 GLU A C 1
ATOM 1147 O O . GLU A 1 152 ? 20.193 -41.103 -33.058 1.00 89.62 152 GLU A O 1
ATOM 1152 N N . HIS A 1 153 ? 20.341 -41.817 -30.934 1.00 91.56 153 HIS A N 1
ATOM 1153 C CA . HIS A 1 153 ? 19.603 -43.069 -31.125 1.00 91.56 153 HIS A CA 1
ATOM 1154 C C . HIS A 1 153 ? 18.216 -42.815 -31.738 1.00 91.56 153 HIS A C 1
ATOM 1156 O O . HIS A 1 153 ? 17.870 -43.400 -32.763 1.00 91.56 153 HIS A O 1
ATOM 1162 N N . ILE A 1 154 ? 17.435 -41.873 -31.194 1.00 90.06 154 ILE A N 1
ATOM 1163 C CA . ILE A 1 154 ? 16.120 -41.536 -31.765 1.00 90.06 154 ILE A CA 1
ATOM 1164 C C . ILE A 1 154 ? 16.280 -40.923 -33.169 1.00 90.06 154 ILE A C 1
ATOM 1166 O O . ILE A 1 154 ? 15.486 -41.205 -34.072 1.00 90.06 154 ILE A O 1
ATOM 1170 N N . ALA A 1 155 ? 17.307 -40.093 -33.384 1.00 89.00 155 ALA A N 1
ATOM 1171 C CA . ALA A 1 155 ? 17.561 -39.449 -34.671 1.00 89.00 155 ALA A CA 1
ATOM 1172 C C . ALA A 1 155 ? 17.931 -40.436 -35.791 1.00 89.00 155 ALA A C 1
ATOM 1174 O O . ALA A 1 155 ? 17.610 -40.172 -36.958 1.00 89.00 155 ALA A O 1
ATOM 1175 N N . THR A 1 156 ? 18.600 -41.538 -35.453 1.00 89.94 156 THR A N 1
ATOM 1176 C CA . THR A 1 156 ? 19.045 -42.583 -36.384 1.00 89.94 156 THR A CA 1
ATOM 1177 C C . THR A 1 156 ? 18.002 -43.693 -36.522 1.00 89.94 156 THR A C 1
ATOM 1179 O O . THR A 1 156 ? 17.460 -43.865 -37.613 1.00 89.94 156 THR A O 1
ATOM 1182 N N . VAL A 1 157 ? 17.657 -44.377 -35.427 1.00 89.50 157 VAL A N 1
ATOM 1183 C CA . VAL A 1 157 ? 16.807 -45.583 -35.403 1.00 89.50 157 VAL A CA 1
ATOM 1184 C C . VAL A 1 157 ? 15.337 -45.273 -35.695 1.00 89.50 157 VAL A C 1
ATOM 1186 O O . VAL A 1 157 ? 14.683 -46.009 -36.432 1.00 89.50 157 VAL A O 1
ATOM 1189 N N . HIS A 1 158 ? 14.794 -44.184 -35.143 1.00 89.00 158 HIS A N 1
ATOM 1190 C CA . HIS A 1 158 ? 13.353 -43.911 -35.210 1.00 89.00 158 HIS A CA 1
ATOM 1191 C C . HIS A 1 158 ? 12.976 -42.855 -36.262 1.00 89.00 158 HIS A C 1
ATOM 1193 O O . HIS A 1 158 ? 12.040 -43.040 -37.046 1.00 89.00 158 HIS A O 1
ATOM 1199 N N . VAL A 1 159 ? 13.708 -41.739 -36.321 1.00 88.44 159 VAL A N 1
ATOM 1200 C CA . VAL A 1 159 ? 13.417 -40.650 -37.270 1.00 88.44 159 VAL A CA 1
ATOM 1201 C C . VAL A 1 159 ? 13.907 -40.990 -38.678 1.00 88.44 159 VAL A C 1
ATOM 1203 O O . VAL A 1 159 ? 13.141 -40.842 -39.637 1.00 88.44 159 VAL A O 1
ATOM 1206 N N . GLY A 1 160 ? 15.148 -41.465 -38.816 1.00 81.94 160 GLY A N 1
ATOM 1207 C CA . GLY A 1 160 ? 15.794 -41.705 -40.110 1.00 81.94 160 GLY A CA 1
ATOM 1208 C C . GLY A 1 160 ? 15.966 -40.428 -40.948 1.00 81.94 160 GLY A C 1
ATOM 1209 O O . GLY A 1 160 ? 15.959 -39.311 -40.425 1.00 81.94 160 GLY A O 1
ATOM 1210 N N . SER A 1 161 ? 16.117 -40.581 -42.263 1.00 82.94 161 SER A N 1
ATOM 1211 C CA . SER A 1 161 ? 16.267 -39.498 -43.252 1.00 82.94 161 SER A CA 1
ATOM 1212 C C . SER A 1 161 ? 15.351 -39.728 -44.469 1.00 82.94 161 SER A C 1
ATOM 1214 O O . SER A 1 161 ? 14.592 -40.694 -44.499 1.00 82.94 161 SER A O 1
ATOM 1216 N N . GLY A 1 162 ? 15.363 -38.819 -45.452 1.00 77.12 162 GLY A N 1
ATOM 1217 C CA . GLY A 1 162 ? 14.720 -39.019 -46.765 1.00 77.12 162 GLY A CA 1
ATOM 1218 C C . GLY A 1 162 ? 13.185 -38.967 -46.820 1.00 77.12 162 GLY A C 1
ATOM 1219 O O . GLY A 1 162 ? 12.618 -39.097 -47.899 1.00 77.12 162 GLY A O 1
ATOM 1220 N N . LYS A 1 163 ? 12.489 -38.758 -45.696 1.00 81.88 163 LYS A N 1
ATOM 1221 C CA . LYS A 1 163 ? 11.016 -38.715 -45.643 1.00 81.88 163 LYS A CA 1
ATOM 1222 C C . LYS A 1 163 ? 10.480 -37.316 -45.992 1.00 81.88 163 LYS A C 1
ATOM 1224 O O . LYS A 1 163 ? 11.065 -36.312 -45.584 1.00 81.88 163 LYS A O 1
ATOM 1229 N N . ASN A 1 164 ? 9.328 -37.248 -46.668 1.00 80.00 164 ASN A N 1
ATOM 1230 C CA . ASN A 1 164 ? 8.601 -35.989 -46.931 1.00 80.00 164 ASN A CA 1
ATOM 1231 C C . ASN A 1 164 ? 7.807 -35.488 -45.710 1.00 80.00 164 ASN A C 1
ATOM 1233 O O . ASN A 1 164 ? 7.536 -34.295 -45.579 1.00 80.00 164 ASN A O 1
ATOM 1237 N N . GLN A 1 165 ? 7.440 -36.397 -44.804 1.00 87.06 165 GLN A N 1
ATOM 1238 C CA . GLN A 1 165 ? 6.852 -36.081 -43.506 1.00 87.06 165 GLN A CA 1
ATOM 1239 C C . GLN A 1 165 ? 7.539 -36.913 -42.424 1.00 87.06 165 GLN A C 1
ATOM 1241 O O . GLN A 1 165 ? 7.865 -38.080 -42.636 1.00 87.06 165 GLN A O 1
ATOM 1246 N N . TYR A 1 166 ? 7.749 -36.307 -41.262 1.00 87.56 166 TYR A N 1
ATOM 1247 C CA . TYR A 1 166 ? 8.314 -36.947 -40.082 1.00 87.56 166 TYR A CA 1
ATOM 1248 C C . TYR A 1 166 ? 7.319 -36.846 -38.933 1.00 87.56 166 TYR A C 1
ATOM 1250 O O . TYR A 1 166 ? 6.722 -35.796 -38.710 1.00 87.56 166 TYR A O 1
ATOM 1258 N N . GLU A 1 167 ? 7.174 -37.914 -38.169 1.00 87.31 167 GLU A N 1
ATOM 1259 C CA . GLU A 1 167 ? 6.312 -37.982 -36.992 1.00 87.31 167 GLU A CA 1
ATOM 1260 C C . GLU A 1 167 ? 7.142 -38.247 -35.732 1.00 87.31 167 GLU A C 1
ATOM 1262 O O . GLU A 1 167 ? 8.318 -38.606 -35.809 1.00 87.31 167 GLU A O 1
ATOM 1267 N N . CYS A 1 168 ? 6.538 -38.041 -34.566 1.00 88.12 168 CYS A N 1
ATOM 1268 C CA . CYS A 1 168 ? 7.143 -38.343 -33.276 1.00 88.12 168 CYS A CA 1
ATOM 1269 C C . CYS A 1 168 ? 6.226 -39.321 -32.548 1.00 88.12 168 CYS A C 1
ATOM 1271 O O . CYS A 1 168 ? 5.154 -38.905 -32.124 1.00 88.12 168 CYS A O 1
ATOM 1273 N N . ARG A 1 169 ? 6.627 -40.592 -32.403 1.00 89.38 169 ARG A N 1
ATOM 1274 C CA . ARG A 1 169 ? 5.862 -41.614 -31.660 1.00 89.38 169 ARG A CA 1
ATOM 1275 C C . ARG A 1 169 ? 6.364 -41.749 -30.220 1.00 89.38 169 ARG A C 1
ATOM 1277 O O . ARG A 1 169 ? 6.580 -42.845 -29.717 1.00 89.38 169 ARG A O 1
ATOM 1284 N N . TRP A 1 170 ? 6.624 -40.620 -29.567 1.00 89.56 170 TRP A N 1
ATOM 1285 C CA . TRP A 1 170 ? 6.984 -40.621 -28.151 1.00 89.56 170 TRP A CA 1
ATOM 1286 C C . TRP A 1 170 ? 5.728 -40.838 -27.302 1.00 89.56 170 TRP A C 1
ATOM 1288 O O . TRP A 1 170 ? 4.714 -40.164 -27.508 1.00 89.56 170 TRP A O 1
ATOM 1298 N N . VAL A 1 171 ? 5.783 -41.770 -26.352 1.00 87.44 171 VAL A N 1
ATOM 1299 C CA . VAL A 1 171 ? 4.629 -42.166 -25.534 1.00 87.44 171 VAL A CA 1
ATOM 1300 C C . VAL A 1 171 ? 4.115 -40.962 -24.736 1.00 87.44 171 VAL A C 1
ATOM 1302 O O . VAL A 1 171 ? 4.872 -40.264 -24.061 1.00 87.44 171 VAL A O 1
ATOM 1305 N N . GLY A 1 172 ? 2.816 -40.673 -24.852 1.00 82.75 172 GLY A N 1
ATOM 1306 C CA . GLY A 1 172 ? 2.188 -39.498 -24.237 1.00 82.75 172 GLY A CA 1
ATOM 1307 C C . GLY A 1 172 ? 2.447 -38.159 -24.948 1.00 82.75 172 GLY A C 1
ATOM 1308 O O . GLY A 1 172 ? 2.039 -37.114 -24.439 1.00 82.75 172 GLY A O 1
ATOM 1309 N N . CYS A 1 173 ? 3.092 -38.134 -26.121 1.00 86.44 173 CYS A N 1
ATOM 1310 C CA . CYS A 1 173 ? 3.253 -36.896 -26.881 1.00 86.44 173 CYS A CA 1
ATOM 1311 C C . CYS A 1 173 ? 1.916 -36.414 -27.468 1.00 86.44 173 CYS A C 1
ATOM 1313 O O . CYS A 1 173 ? 1.317 -37.070 -28.320 1.00 86.44 173 CYS A O 1
ATOM 1315 N N . ALA A 1 174 ? 1.488 -35.205 -27.089 1.00 82.81 174 ALA A N 1
ATOM 1316 C CA . ALA A 1 174 ? 0.243 -34.596 -27.569 1.00 82.81 174 ALA A CA 1
ATOM 1317 C C . ALA A 1 174 ? 0.136 -34.515 -29.107 1.00 82.81 174 ALA A C 1
ATOM 1319 O O . ALA A 1 174 ? -0.966 -34.564 -29.645 1.00 82.81 174 ALA A O 1
ATOM 1320 N N . ARG A 1 175 ? 1.264 -34.452 -29.833 1.00 83.88 175 ARG A N 1
ATOM 1321 C CA . ARG A 1 175 ? 1.264 -34.409 -31.307 1.00 83.88 175 ARG A CA 1
ATOM 1322 C C . ARG A 1 175 ? 0.826 -35.730 -31.947 1.00 83.88 175 ARG A C 1
ATOM 1324 O O . ARG A 1 175 ? 0.309 -35.682 -33.058 1.00 83.88 175 ARG A O 1
ATOM 1331 N N . VAL A 1 176 ? 0.987 -36.864 -31.253 1.00 79.94 176 VAL A N 1
ATOM 1332 C CA . VAL A 1 176 ? 0.472 -38.180 -31.679 1.00 79.94 176 VAL A CA 1
ATOM 1333 C C . VAL A 1 176 ? -1.053 -38.157 -31.669 1.00 79.94 176 VAL A C 1
ATOM 1335 O O . VAL A 1 176 ? -1.678 -38.416 -32.691 1.00 79.94 176 VAL A O 1
ATOM 1338 N N . ALA A 1 177 ? -1.648 -37.754 -30.542 1.00 72.75 177 ALA A N 1
ATOM 1339 C CA . ALA A 1 177 ? -3.101 -37.674 -30.373 1.00 72.75 177 ALA A CA 1
ATOM 1340 C C . ALA A 1 177 ? -3.775 -36.670 -31.333 1.00 72.75 177 ALA A C 1
ATOM 1342 O O . ALA A 1 177 ? -4.952 -36.807 -31.647 1.00 72.75 177 ALA A O 1
ATOM 1343 N N . GLU A 1 178 ? -3.030 -35.671 -31.815 1.00 74.12 178 GLU A N 1
ATOM 1344 C CA . GLU A 1 178 ? -3.487 -34.695 -32.812 1.00 74.12 178 GLU A CA 1
ATOM 1345 C C . GLU A 1 178 ? -3.122 -35.066 -34.269 1.00 74.12 178 GLU A C 1
ATOM 1347 O O . GLU A 1 178 ? -3.399 -34.275 -35.171 1.00 74.12 178 GLU A O 1
ATOM 1352 N N . GLY A 1 179 ? -2.456 -36.204 -34.518 1.00 79.12 179 GLY A N 1
ATOM 1353 C CA . GLY A 1 179 ? -2.028 -36.637 -35.859 1.00 79.12 179 GLY A CA 1
ATOM 1354 C C . GLY A 1 179 ? -1.022 -35.704 -36.557 1.00 79.12 179 GLY A C 1
ATOM 1355 O O . GLY A 1 179 ? -0.995 -35.625 -37.785 1.00 79.12 179 GLY A O 1
ATOM 1356 N N . ARG A 1 180 ? -0.224 -34.931 -35.806 1.00 85.56 180 ARG A N 1
ATOM 1357 C CA . ARG A 1 180 ? 0.575 -33.813 -36.348 1.00 85.56 180 ARG A CA 1
ATOM 1358 C C . ARG A 1 180 ? 1.997 -34.206 -36.743 1.00 85.56 180 ARG A C 1
ATOM 1360 O O . ARG A 1 180 ? 2.880 -34.324 -35.891 1.00 85.56 180 ARG A O 1
ATOM 1367 N N . THR A 1 181 ? 2.246 -34.257 -38.048 1.00 87.69 181 THR A N 1
ATOM 1368 C CA . THR A 1 181 ? 3.574 -34.463 -38.642 1.00 87.69 181 THR A CA 1
ATOM 1369 C C . THR A 1 181 ? 4.388 -33.162 -38.792 1.00 87.69 181 THR A C 1
ATOM 1371 O O . THR A 1 181 ? 3.918 -32.046 -38.548 1.00 87.69 181 THR A O 1
ATOM 1374 N N . PHE A 1 182 ? 5.653 -33.310 -39.187 1.00 86.94 182 PHE A N 1
ATOM 1375 C CA . PHE A 1 182 ? 6.612 -32.253 -39.496 1.00 86.94 182 PHE A CA 1
ATOM 1376 C C . PHE A 1 182 ? 7.127 -32.420 -40.930 1.00 86.94 182 PHE A C 1
ATOM 1378 O O . PHE A 1 182 ? 7.609 -33.487 -41.293 1.00 86.94 182 PHE A O 1
ATOM 1385 N N . SER A 1 183 ? 7.143 -31.350 -41.725 1.00 86.12 183 SER A N 1
ATOM 1386 C CA . SER A 1 183 ? 7.660 -31.374 -43.107 1.00 86.12 183 SER A CA 1
ATOM 1387 C C . SER A 1 183 ? 9.194 -31.363 -43.237 1.00 86.12 183 SER A C 1
ATOM 1389 O O . SER A 1 183 ? 9.712 -31.309 -44.346 1.00 86.12 183 SER A O 1
ATOM 1391 N N . GLN A 1 184 ? 9.948 -31.353 -42.129 1.00 86.12 184 GLN A N 1
ATOM 1392 C CA . GLN A 1 184 ? 11.418 -31.258 -42.134 1.00 86.12 184 GLN A CA 1
ATOM 1393 C C . GLN A 1 184 ? 12.034 -32.021 -40.953 1.00 86.12 184 GLN A C 1
ATOM 1395 O O . GLN A 1 184 ? 11.600 -31.845 -39.809 1.00 86.12 184 GLN A O 1
ATOM 1400 N N . ARG A 1 185 ? 13.106 -32.786 -41.211 1.00 86.25 185 ARG A N 1
ATOM 1401 C CA . ARG A 1 185 ? 13.821 -33.599 -40.208 1.00 86.25 185 ARG A CA 1
ATOM 1402 C C . ARG A 1 185 ? 14.284 -32.768 -39.007 1.00 86.25 185 ARG A C 1
ATOM 1404 O O . ARG A 1 185 ? 14.070 -33.142 -37.860 1.00 86.25 185 ARG A O 1
ATOM 1411 N N . GLN A 1 186 ? 14.853 -31.590 -39.254 1.00 85.44 186 GLN A N 1
ATOM 1412 C CA . GLN A 1 186 ? 15.365 -30.689 -38.217 1.00 85.44 186 GLN A CA 1
ATOM 1413 C C . GLN A 1 186 ? 14.260 -30.241 -37.241 1.00 85.44 186 GLN A C 1
ATOM 1415 O O . GLN A 1 186 ? 14.519 -30.063 -36.051 1.00 85.44 186 GLN A O 1
ATOM 1420 N N . LYS A 1 187 ? 13.011 -30.099 -37.714 1.00 87.25 187 LYS A N 1
ATOM 1421 C CA . LYS A 1 187 ? 11.873 -29.698 -36.872 1.00 87.25 187 LYS A CA 1
ATOM 1422 C C . LYS A 1 187 ? 11.437 -30.817 -35.921 1.00 87.25 187 LYS A C 1
ATOM 1424 O O . LYS A 1 187 ? 11.169 -30.514 -34.759 1.00 87.25 187 LYS A O 1
ATOM 1429 N N . VAL A 1 188 ? 11.421 -32.079 -36.368 1.00 87.44 188 VAL A N 1
ATOM 1430 C CA . VAL A 1 188 ? 11.120 -33.215 -35.476 1.00 87.44 188 VAL A CA 1
ATOM 1431 C C . VAL A 1 188 ? 12.271 -33.491 -34.503 1.00 87.44 188 VAL A C 1
ATOM 1433 O O . VAL A 1 188 ? 12.012 -33.694 -33.323 1.00 87.44 188 VAL A O 1
ATOM 1436 N N . LEU A 1 1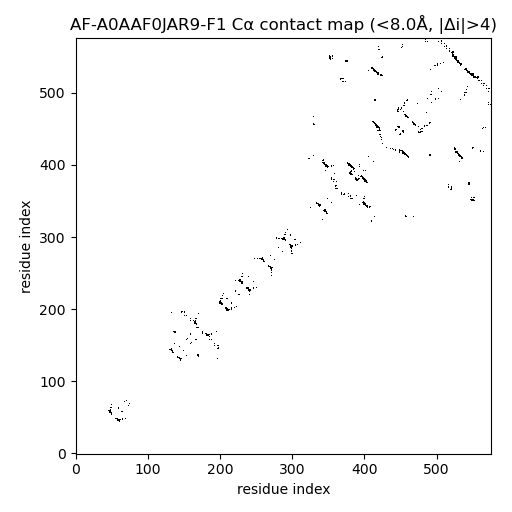89 ? 13.535 -33.384 -34.933 1.00 87.06 189 LEU A N 1
ATOM 1437 C CA . LEU A 1 189 ? 14.692 -33.561 -34.043 1.00 87.06 189 LEU A CA 1
ATOM 1438 C C . LEU A 1 189 ? 14.724 -32.508 -32.929 1.00 87.06 189 LEU A C 1
ATOM 1440 O O . LEU A 1 189 ? 14.906 -32.849 -31.763 1.00 87.06 189 LEU A O 1
ATOM 1444 N N . ARG A 1 190 ? 14.447 -31.237 -33.252 1.00 87.00 190 ARG A N 1
ATOM 1445 C CA . ARG A 1 190 ? 14.256 -30.193 -32.233 1.00 87.00 190 ARG A CA 1
ATOM 1446 C C . ARG A 1 190 ? 13.110 -30.521 -31.272 1.00 87.00 190 ARG A C 1
ATOM 1448 O O . ARG A 1 190 ? 13.235 -30.269 -30.078 1.00 87.00 190 ARG A O 1
ATOM 1455 N N . HIS A 1 191 ? 11.999 -31.064 -31.768 1.00 86.81 191 HIS A N 1
ATOM 1456 C CA . HIS A 1 191 ? 10.896 -31.474 -30.902 1.00 86.81 191 HIS A CA 1
ATOM 1457 C C . HIS A 1 191 ? 11.298 -32.633 -29.979 1.00 86.81 191 HIS A C 1
ATOM 1459 O O . HIS A 1 191 ? 10.995 -32.577 -28.792 1.00 86.81 191 HIS A O 1
ATOM 1465 N N . ILE A 1 192 ? 12.055 -33.618 -30.461 1.00 87.00 192 ILE A N 1
ATOM 1466 C CA . ILE A 1 192 ? 12.560 -34.731 -29.643 1.00 87.00 192 ILE A CA 1
ATOM 1467 C C . ILE A 1 192 ? 13.415 -34.232 -28.467 1.00 87.00 192 ILE A C 1
ATOM 1469 O O . ILE A 1 192 ? 13.258 -34.750 -27.364 1.00 87.00 192 ILE A O 1
ATOM 1473 N N . LYS A 1 193 ? 14.194 -33.148 -28.621 1.00 87.75 193 LYS A N 1
ATOM 1474 C CA . LYS A 1 193 ? 14.920 -32.520 -27.492 1.00 87.75 193 LYS A CA 1
ATOM 1475 C C . LYS A 1 193 ? 14.015 -32.024 -26.353 1.00 87.75 193 LYS A C 1
ATOM 1477 O O . LYS A 1 193 ? 14.467 -31.921 -25.217 1.00 87.75 193 LYS A O 1
ATOM 1482 N N . SER A 1 194 ? 12.731 -31.754 -26.616 1.00 85.75 194 SER A N 1
ATOM 1483 C CA . SER A 1 194 ? 11.747 -31.435 -25.563 1.00 85.75 194 SER A CA 1
ATOM 1484 C C . SER A 1 194 ? 11.269 -32.658 -24.767 1.00 85.75 194 SER A C 1
ATOM 1486 O O . SER A 1 194 ? 10.756 -32.487 -23.665 1.00 85.75 194 SER A O 1
ATOM 1488 N N . HIS A 1 195 ? 11.468 -33.869 -25.299 1.00 85.62 195 HIS A N 1
ATOM 1489 C CA . HIS A 1 195 ? 11.206 -35.139 -24.620 1.00 85.62 195 HIS A CA 1
ATOM 1490 C C . HIS A 1 195 ? 12.462 -35.690 -23.940 1.00 85.62 195 HIS A C 1
ATOM 1492 O O . HIS A 1 195 ? 12.411 -36.040 -22.766 1.00 85.62 195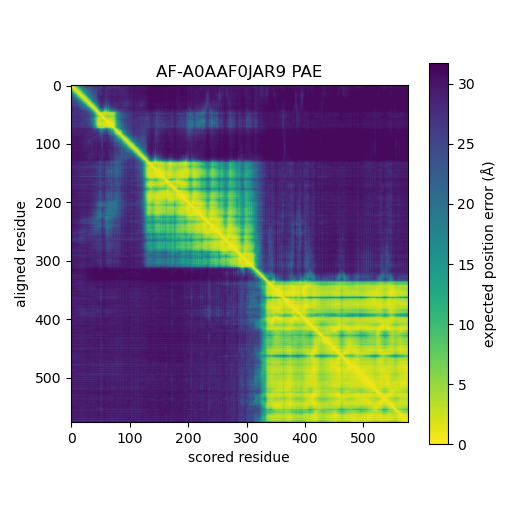 HIS A O 1
ATOM 1498 N N . THR A 1 196 ? 13.596 -35.727 -24.652 1.00 85.38 196 THR A N 1
ATOM 1499 C CA . THR A 1 196 ? 14.860 -36.225 -24.088 1.00 85.38 196 THR A CA 1
ATOM 1500 C C . THR A 1 196 ? 15.427 -35.282 -23.038 1.00 85.38 196 THR A C 1
ATOM 1502 O O . THR A 1 196 ? 16.088 -35.746 -22.120 1.00 85.38 196 THR A O 1
ATOM 1505 N N . GLY A 1 197 ? 15.178 -33.973 -23.153 1.00 85.06 197 GLY A N 1
ATOM 1506 C CA . GLY A 1 197 ? 15.763 -32.945 -22.293 1.00 85.06 197 GLY A CA 1
ATOM 1507 C C . GLY A 1 197 ? 17.136 -32.442 -22.753 1.00 85.06 197 GLY A C 1
ATOM 1508 O O . GLY A 1 197 ? 17.712 -31.600 -22.063 1.00 85.06 197 GLY A O 1
ATOM 1509 N N . ASP A 1 198 ? 17.642 -32.908 -23.903 1.00 87.94 198 ASP A N 1
ATOM 1510 C CA . ASP A 1 198 ? 18.955 -32.527 -24.433 1.00 87.94 198 ASP A CA 1
ATOM 1511 C C . ASP A 1 198 ? 19.099 -31.008 -24.644 1.00 87.94 198 ASP A C 1
ATOM 1513 O O . ASP A 1 198 ? 18.373 -30.373 -25.415 1.00 87.94 198 ASP A O 1
ATOM 1517 N N . ARG A 1 199 ? 20.082 -30.429 -23.953 1.00 87.31 199 ARG A N 1
ATOM 1518 C CA . ARG A 1 199 ? 20.394 -28.996 -23.926 1.00 87.31 199 ARG A CA 1
ATOM 1519 C C . ARG A 1 199 ? 21.912 -28.810 -24.033 1.00 87.31 199 ARG A C 1
ATOM 1521 O O . ARG A 1 199 ? 22.574 -28.555 -23.019 1.00 87.31 199 ARG A O 1
ATOM 1528 N N . PRO A 1 200 ? 22.497 -28.963 -25.231 1.00 85.38 200 PRO A N 1
ATOM 1529 C CA . PRO A 1 200 ? 23.947 -28.985 -25.369 1.00 85.38 200 PRO A CA 1
ATOM 1530 C C . PRO A 1 200 ? 24.564 -27.603 -25.113 1.00 85.38 200 PRO A C 1
ATOM 1532 O O . PRO A 1 200 ? 25.625 -27.524 -24.500 1.00 85.38 200 PRO A O 1
ATOM 1535 N N . TYR A 1 201 ? 23.874 -26.517 -25.477 1.00 87.31 201 TYR A N 1
ATOM 1536 C CA . TYR A 1 201 ? 24.391 -25.147 -25.409 1.00 87.31 201 TYR A CA 1
ATOM 1537 C C . TYR A 1 201 ? 24.255 -24.554 -23.998 1.00 87.31 201 TYR A C 1
ATOM 1539 O O . TYR A 1 201 ? 23.156 -24.173 -23.593 1.00 87.31 201 TYR A O 1
ATOM 1547 N N . ALA A 1 202 ? 25.353 -24.469 -23.246 1.00 86.12 202 ALA A N 1
ATOM 1548 C CA . ALA A 1 202 ? 25.396 -23.828 -21.930 1.00 86.12 202 ALA A CA 1
ATOM 1549 C C . ALA A 1 202 ? 25.745 -22.333 -22.030 1.00 86.12 202 ALA A C 1
ATOM 1551 O O . ALA A 1 202 ? 26.536 -21.926 -22.877 1.00 86.12 202 ALA A O 1
ATOM 1552 N N . CYS A 1 203 ? 25.171 -21.513 -21.149 1.00 85.12 203 CYS A N 1
ATOM 1553 C CA . CYS A 1 203 ? 25.576 -20.122 -20.963 1.00 85.12 203 CYS A CA 1
ATOM 1554 C C . CYS A 1 203 ? 26.846 -20.048 -20.099 1.00 85.12 203 CYS A C 1
ATOM 1556 O O . CYS A 1 203 ? 26.794 -20.527 -18.968 1.00 85.12 203 CYS A O 1
ATOM 1558 N N . PRO A 1 204 ? 27.940 -19.406 -20.552 1.00 82.81 204 PRO A N 1
ATOM 1559 C CA . PRO A 1 204 ? 29.167 -19.304 -19.759 1.00 82.81 204 PRO A CA 1
ATOM 1560 C C . PRO A 1 204 ? 29.039 -18.380 -18.534 1.00 82.81 204 PRO A C 1
ATOM 1562 O O . PRO A 1 204 ? 29.841 -18.484 -17.620 1.00 82.81 204 PRO A O 1
ATOM 1565 N N . VAL A 1 205 ? 28.030 -17.496 -18.491 1.00 84.19 205 VAL A N 1
ATOM 1566 C CA . VAL A 1 205 ? 27.866 -16.480 -17.425 1.00 84.19 205 VAL A CA 1
ATOM 1567 C C . VAL A 1 205 ? 26.913 -16.923 -16.303 1.00 84.19 205 VAL A C 1
ATOM 1569 O O . VAL A 1 205 ? 27.009 -16.438 -15.183 1.00 84.19 205 VAL A O 1
ATOM 1572 N N . CYS A 1 206 ? 25.958 -17.826 -16.568 1.00 83.62 206 CYS A N 1
ATOM 1573 C CA . CYS A 1 206 ? 25.054 -18.334 -15.517 1.00 83.62 206 CYS A CA 1
ATOM 1574 C C . CYS A 1 206 ? 24.570 -19.778 -15.733 1.00 83.62 206 CYS A C 1
ATOM 1576 O O . CYS A 1 206 ? 23.456 -20.120 -15.334 1.00 83.62 206 CYS A O 1
ATOM 1578 N N . GLU A 1 207 ? 25.371 -20.595 -16.423 1.00 84.56 207 GLU A N 1
ATOM 1579 C CA . GLU A 1 207 ? 25.245 -22.057 -16.613 1.00 84.56 207 GLU A CA 1
ATOM 1580 C C . GLU A 1 207 ? 23.963 -22.587 -17.290 1.00 84.56 207 GLU A C 1
ATOM 1582 O O . GLU A 1 207 ? 23.894 -23.752 -17.689 1.00 84.56 207 GLU A O 1
ATOM 1587 N N . LYS A 1 208 ? 22.941 -21.745 -17.489 1.00 85.88 208 LYS A N 1
ATOM 1588 C CA . LYS A 1 208 ? 21.653 -22.112 -18.098 1.00 85.88 208 LYS A CA 1
ATOM 1589 C C . LYS A 1 208 ? 21.860 -22.795 -19.447 1.00 85.88 208 LYS A C 1
ATOM 1591 O O . LYS A 1 208 ? 22.539 -22.260 -20.322 1.00 85.88 208 LYS A O 1
ATOM 1596 N N . ARG A 1 209 ? 21.233 -23.962 -19.621 1.00 88.25 209 ARG A N 1
ATOM 1597 C CA . ARG A 1 209 ? 21.381 -24.799 -20.819 1.00 88.25 209 ARG A CA 1
ATOM 1598 C C . ARG A 1 209 ? 20.164 -24.737 -21.746 1.00 88.25 209 ARG A C 1
ATOM 1600 O O . ARG A 1 209 ? 19.015 -24.858 -21.301 1.00 88.25 209 ARG A O 1
ATOM 1607 N N . PHE A 1 210 ? 20.440 -24.615 -23.043 1.00 87.44 210 PHE A N 1
ATOM 1608 C CA . PHE A 1 210 ? 19.489 -24.387 -24.131 1.00 87.44 210 PHE A CA 1
ATOM 1609 C C . PHE A 1 210 ? 19.552 -25.492 -25.194 1.00 87.44 210 PHE A C 1
ATOM 1611 O O . PHE A 1 210 ? 20.585 -26.121 -25.413 1.00 87.44 210 PHE A O 1
ATOM 1618 N N . THR A 1 211 ? 18.427 -25.709 -25.878 1.00 85.44 211 THR A N 1
ATOM 1619 C CA . THR A 1 211 ? 18.268 -26.702 -26.957 1.00 85.44 211 THR A CA 1
ATOM 1620 C C . THR A 1 211 ? 18.842 -26.238 -28.302 1.00 85.44 211 THR A C 1
ATOM 1622 O O . THR A 1 211 ? 19.118 -27.071 -29.164 1.00 85.44 211 THR A O 1
ATOM 1625 N N . GLU A 1 212 ? 19.011 -24.923 -28.489 1.00 85.38 212 GLU A N 1
ATOM 1626 C CA . GLU A 1 212 ? 19.485 -24.270 -29.719 1.00 85.38 212 GLU A CA 1
ATOM 1627 C C . GLU A 1 212 ? 20.510 -23.169 -29.408 1.00 85.38 212 GLU A C 1
ATOM 1629 O O . GLU A 1 212 ? 20.323 -22.396 -28.464 1.00 85.38 212 GLU A O 1
ATOM 1634 N N . ALA A 1 213 ? 21.538 -23.038 -30.256 1.00 83.94 213 ALA A N 1
ATOM 1635 C CA . ALA A 1 213 ? 22.537 -21.972 -30.161 1.00 83.94 213 ALA A CA 1
ATOM 1636 C C . ALA A 1 213 ? 21.905 -20.576 -30.298 1.00 83.94 213 ALA A C 1
ATOM 1638 O O . ALA A 1 213 ? 22.220 -19.679 -29.529 1.00 83.94 213 ALA A O 1
ATOM 1639 N N . THR A 1 214 ? 20.939 -20.415 -31.206 1.00 84.31 214 THR A N 1
ATOM 1640 C CA . THR A 1 214 ? 20.180 -19.167 -31.417 1.00 84.31 214 THR A CA 1
ATOM 1641 C C . THR A 1 214 ? 19.491 -18.673 -30.144 1.00 84.31 214 THR A C 1
ATOM 1643 O O . THR A 1 214 ? 19.498 -17.477 -29.856 1.00 84.31 214 THR A O 1
ATOM 1646 N N . THR A 1 215 ? 18.925 -19.586 -29.347 1.00 85.88 215 THR A N 1
ATOM 1647 C CA . THR A 1 215 ? 18.293 -19.258 -28.061 1.00 85.88 215 THR A CA 1
ATOM 1648 C C . THR A 1 215 ? 19.332 -18.905 -26.995 1.00 85.88 215 THR A C 1
ATOM 1650 O O . THR A 1 215 ? 19.072 -18.022 -26.180 1.00 85.88 215 THR A O 1
ATOM 1653 N N . LEU A 1 216 ? 20.521 -19.521 -27.027 1.00 87.56 216 LEU A N 1
ATOM 1654 C CA . LEU A 1 216 ? 21.648 -19.092 -26.196 1.00 87.56 216 LEU A CA 1
ATOM 1655 C C . LEU A 1 216 ? 22.123 -17.681 -26.590 1.00 87.56 216 LEU A C 1
ATOM 1657 O O . LEU A 1 216 ? 22.195 -16.825 -25.718 1.00 87.56 216 LEU A O 1
ATOM 1661 N N . THR A 1 217 ? 22.358 -17.384 -27.872 1.00 85.25 217 THR A N 1
ATOM 1662 C CA . THR A 1 217 ? 22.736 -16.035 -28.342 1.00 85.25 217 THR A CA 1
ATOM 1663 C C . THR A 1 217 ? 21.696 -14.987 -27.933 1.00 85.25 217 THR A C 1
ATOM 1665 O O . THR A 1 217 ? 22.041 -13.935 -27.400 1.00 85.25 217 THR A O 1
ATOM 1668 N N . GLN A 1 218 ? 20.405 -15.299 -28.088 1.00 86.25 218 GLN A N 1
ATOM 1669 C CA . GLN A 1 218 ? 19.306 -14.455 -27.615 1.00 86.25 218 GLN A CA 1
ATOM 1670 C C . GLN A 1 218 ? 19.321 -14.267 -26.085 1.00 86.25 218 GLN A C 1
ATOM 1672 O O . GLN A 1 218 ? 18.966 -13.191 -25.603 1.00 86.25 218 GLN A O 1
ATOM 1677 N N . HIS A 1 219 ? 19.723 -15.284 -25.316 1.00 87.44 219 HIS A N 1
ATOM 1678 C CA . HIS A 1 219 ? 19.896 -15.180 -23.868 1.00 87.44 219 HIS A CA 1
ATOM 1679 C C . HIS A 1 219 ? 21.135 -14.367 -23.474 1.00 87.44 219 HIS A C 1
ATOM 1681 O O . HIS A 1 219 ? 21.043 -13.612 -22.513 1.00 87.44 219 HIS A O 1
ATOM 1687 N N . MET A 1 220 ? 22.254 -14.431 -24.203 1.00 86.50 220 MET A N 1
ATOM 1688 C CA . MET A 1 220 ? 23.454 -13.640 -23.875 1.00 86.50 220 MET A CA 1
ATOM 1689 C C . MET A 1 220 ? 23.164 -12.130 -23.824 1.00 86.50 220 MET A C 1
ATOM 1691 O O . MET A 1 220 ? 23.734 -11.423 -22.995 1.00 86.50 220 MET A O 1
ATOM 1695 N N . ARG A 1 221 ? 22.167 -11.660 -24.588 1.00 88.00 221 ARG A N 1
ATOM 1696 C CA . ARG A 1 221 ? 21.628 -10.289 -24.518 1.00 88.00 221 ARG A CA 1
ATOM 1697 C C . ARG A 1 221 ? 21.042 -9.882 -23.161 1.00 88.00 221 ARG A C 1
ATOM 1699 O O . ARG A 1 221 ? 20.866 -8.694 -22.918 1.00 88.00 221 ARG A O 1
ATOM 1706 N N . THR A 1 222 ? 20.719 -10.826 -22.273 1.00 83.88 222 THR A N 1
ATOM 1707 C CA . THR A 1 222 ? 20.305 -10.516 -20.890 1.00 83.88 222 THR A CA 1
ATOM 1708 C C . THR A 1 222 ? 21.485 -10.286 -19.949 1.00 83.88 222 THR A C 1
ATOM 1710 O O . THR A 1 222 ? 21.254 -9.845 -18.831 1.00 83.88 222 THR A O 1
ATOM 1713 N N . HIS A 1 223 ? 22.714 -10.584 -20.383 1.00 81.56 223 HIS A N 1
ATOM 1714 C CA . HIS A 1 223 ? 23.949 -10.258 -19.659 1.00 81.56 223 HIS A CA 1
ATOM 1715 C C . HIS A 1 223 ? 24.575 -8.979 -20.221 1.00 81.56 223 HIS A C 1
ATOM 1717 O O . HIS A 1 223 ? 24.843 -8.048 -19.474 1.00 81.56 223 HIS A O 1
ATOM 1723 N N . THR A 1 224 ? 24.692 -8.871 -21.550 1.00 81.31 224 THR A N 1
ATOM 1724 C CA . THR A 1 224 ? 25.232 -7.671 -22.228 1.00 81.31 224 THR A CA 1
ATOM 1725 C C . THR A 1 224 ? 24.255 -6.492 -22.297 1.00 81.31 224 THR A C 1
ATOM 1727 O O . THR A 1 224 ? 24.619 -5.415 -22.756 1.00 81.31 224 THR A O 1
ATOM 1730 N N . ASN A 1 225 ? 22.993 -6.686 -21.894 1.00 82.12 225 ASN A N 1
ATOM 1731 C CA . ASN A 1 225 ? 21.890 -5.725 -22.036 1.00 82.12 225 ASN A CA 1
ATOM 1732 C C . ASN A 1 225 ? 21.627 -5.232 -23.482 1.00 82.12 225 ASN A C 1
ATOM 1734 O O . ASN A 1 225 ? 20.934 -4.231 -23.682 1.00 82.12 225 ASN A O 1
ATOM 1738 N N . GLU A 1 226 ? 22.116 -5.950 -24.502 1.00 82.81 226 GLU A N 1
ATOM 1739 C CA . GLU A 1 226 ? 21.976 -5.594 -25.920 1.00 82.81 226 GLU A CA 1
ATOM 1740 C C . GLU A 1 226 ? 20.503 -5.632 -26.383 1.00 82.81 226 GLU A C 1
ATOM 1742 O O . GLU A 1 226 ? 19.801 -6.646 -26.283 1.00 82.81 226 GLU A O 1
ATOM 1747 N N . ARG A 1 227 ? 20.007 -4.506 -26.915 1.00 87.81 227 ARG A N 1
ATOM 1748 C CA . ARG A 1 227 ? 18.596 -4.323 -27.307 1.00 87.81 227 ARG A CA 1
ATOM 1749 C C . ARG A 1 227 ? 18.478 -3.736 -28.725 1.00 87.81 227 ARG A C 1
ATOM 1751 O O . ARG A 1 227 ? 17.996 -2.613 -28.872 1.00 87.81 227 ARG A O 1
ATOM 1758 N N . PRO A 1 228 ? 18.902 -4.469 -29.773 1.00 88.00 228 PRO A N 1
ATOM 1759 C CA . PRO A 1 228 ? 19.066 -3.927 -31.126 1.00 88.00 228 PRO A CA 1
ATOM 1760 C C . PRO A 1 228 ? 17.743 -3.568 -31.824 1.00 88.00 228 PRO A C 1
ATOM 1762 O O . PRO A 1 228 ? 17.740 -2.815 -32.793 1.00 88.00 228 PRO A O 1
ATOM 1765 N N . TYR A 1 229 ? 16.600 -4.075 -31.352 1.00 92.56 229 TYR A N 1
ATOM 1766 C CA . TYR A 1 229 ? 15.300 -3.814 -31.973 1.00 92.56 229 TYR A CA 1
ATOM 1767 C C . TYR A 1 229 ? 14.638 -2.589 -31.321 1.00 92.56 229 TYR A C 1
ATOM 1769 O O . TYR A 1 229 ? 13.921 -2.718 -30.326 1.00 92.56 229 TYR A O 1
ATOM 1777 N N . LYS A 1 230 ? 14.896 -1.391 -31.861 1.00 91.38 230 LYS A N 1
ATOM 1778 C CA . LYS A 1 230 ? 14.259 -0.124 -31.447 1.00 91.38 230 LYS A CA 1
ATOM 1779 C C . LYS A 1 230 ? 12.852 0.021 -32.046 1.00 91.38 230 LYS A C 1
ATOM 1781 O O . LYS A 1 230 ? 12.604 -0.438 -33.156 1.00 91.38 230 LYS A O 1
ATOM 1786 N N . CYS A 1 231 ? 11.935 0.672 -31.326 1.00 94.19 231 CYS A N 1
ATOM 1787 C CA . CYS A 1 231 ? 10.648 1.078 -31.887 1.00 94.19 231 CYS A CA 1
ATOM 1788 C C . CYS A 1 231 ? 10.795 2.239 -32.884 1.00 94.19 231 CYS A C 1
ATOM 1790 O O . CYS A 1 231 ? 11.502 3.211 -32.641 1.00 94.19 231 CYS A O 1
ATOM 1792 N N . ASP A 1 232 ? 10.074 2.122 -33.991 1.00 91.81 232 ASP A N 1
ATOM 1793 C CA . ASP A 1 232 ? 9.959 3.072 -35.101 1.00 91.81 232 ASP A CA 1
ATOM 1794 C C . ASP A 1 232 ? 8.865 4.136 -34.896 1.00 91.81 232 ASP A C 1
ATOM 1796 O O . ASP A 1 232 ? 8.753 5.078 -35.675 1.00 91.81 232 ASP A O 1
ATOM 1800 N N . PHE A 1 233 ? 8.037 3.990 -33.858 1.00 92.50 233 PHE A N 1
ATOM 1801 C CA . PHE A 1 233 ? 6.881 4.853 -33.634 1.00 92.50 233 PHE A CA 1
ATOM 1802 C C . PHE A 1 233 ? 7.299 6.220 -33.053 1.00 92.50 233 PHE A C 1
ATOM 1804 O O . PHE A 1 233 ? 8.026 6.240 -32.051 1.00 92.50 233 PHE A O 1
ATOM 1811 N N . PRO A 1 234 ? 6.833 7.359 -33.610 1.00 89.06 234 PRO A N 1
ATOM 1812 C CA . PRO A 1 234 ? 7.169 8.694 -33.113 1.00 89.06 234 PRO A CA 1
ATOM 1813 C C . PRO A 1 234 ? 6.933 8.854 -31.604 1.00 89.06 234 PRO A C 1
ATOM 1815 O O . PRO A 1 234 ? 5.912 8.433 -31.065 1.00 89.06 234 PRO A O 1
ATOM 1818 N N . GLY A 1 235 ? 7.911 9.433 -30.904 1.00 87.62 235 GLY A N 1
ATOM 1819 C CA . GLY A 1 235 ? 7.895 9.577 -29.442 1.00 87.62 235 GLY A CA 1
ATOM 1820 C C . GLY A 1 235 ? 8.191 8.294 -28.645 1.00 87.62 235 GLY A C 1
ATOM 1821 O O . GLY A 1 235 ? 8.354 8.368 -27.427 1.00 87.62 235 GLY A O 1
ATOM 1822 N N . CYS A 1 236 ? 8.318 7.119 -29.277 1.00 91.44 236 CYS A N 1
ATOM 1823 C CA . CYS A 1 236 ? 8.594 5.867 -28.573 1.00 91.44 236 CYS A CA 1
ATOM 1824 C C . CYS A 1 236 ? 10.070 5.440 -28.628 1.00 91.44 236 CYS A C 1
ATOM 1826 O O . CYS A 1 236 ? 10.522 4.785 -29.563 1.00 91.44 236 CYS A O 1
ATOM 1828 N N . ASN A 1 237 ? 10.812 5.693 -27.548 1.00 90.31 237 ASN A N 1
ATOM 1829 C CA . ASN A 1 237 ? 12.217 5.280 -27.416 1.00 90.31 237 ASN A CA 1
ATOM 1830 C C . ASN A 1 237 ? 12.424 3.854 -26.847 1.00 90.31 237 ASN A C 1
ATOM 1832 O O . ASN A 1 237 ? 13.498 3.546 -26.335 1.00 90.31 237 ASN A O 1
ATOM 1836 N N . LYS A 1 238 ? 11.423 2.961 -26.904 1.00 91.50 238 LYS A N 1
ATOM 1837 C CA . LYS A 1 238 ? 11.545 1.598 -26.343 1.00 91.50 238 LYS A CA 1
ATOM 1838 C C . LYS A 1 238 ? 12.375 0.675 -27.247 1.00 91.50 238 LYS A C 1
ATOM 1840 O O . LYS A 1 238 ? 12.171 0.633 -28.458 1.00 91.50 238 LYS A O 1
ATOM 1845 N N . THR A 1 239 ? 13.270 -0.105 -26.639 1.00 91.75 239 THR A N 1
ATOM 1846 C CA . THR A 1 239 ? 14.161 -1.067 -27.311 1.00 91.75 239 THR A CA 1
ATOM 1847 C C . THR A 1 239 ? 14.001 -2.483 -26.752 1.00 91.75 239 THR A C 1
ATOM 1849 O O . THR A 1 239 ? 13.671 -2.674 -25.574 1.00 91.75 239 THR A O 1
ATOM 1852 N N . PHE A 1 240 ? 14.258 -3.495 -27.583 1.00 91.69 240 PHE A N 1
ATOM 1853 C CA . PHE A 1 240 ? 14.047 -4.910 -27.269 1.00 91.69 240 PHE A CA 1
ATOM 1854 C C . PHE A 1 240 ? 15.238 -5.766 -27.715 1.00 91.69 240 PHE A C 1
ATOM 1856 O O . PHE A 1 240 ? 15.860 -5.496 -28.738 1.00 91.69 240 PHE A O 1
ATOM 1863 N N . SER A 1 241 ? 15.517 -6.846 -26.982 1.00 87.62 241 SER A N 1
ATOM 1864 C CA . SER A 1 241 ? 16.523 -7.864 -27.336 1.00 87.62 241 SER A CA 1
ATOM 1865 C C . SER A 1 241 ? 16.038 -8.875 -28.392 1.00 87.62 241 SER A C 1
ATOM 1867 O O . SER A 1 241 ? 16.819 -9.700 -28.871 1.00 87.62 241 SER A O 1
ATOM 1869 N N . VAL A 1 242 ? 14.751 -8.812 -28.776 1.00 88.75 242 VAL A N 1
ATOM 1870 C CA . VAL A 1 242 ? 14.088 -9.745 -29.706 1.00 88.75 242 VAL A CA 1
ATOM 1871 C C . VAL A 1 242 ? 13.089 -9.021 -30.622 1.00 88.75 242 VAL A C 1
ATOM 1873 O O . VAL A 1 242 ? 12.225 -8.287 -30.137 1.00 88.75 242 VAL A O 1
ATOM 1876 N N . ALA A 1 243 ? 13.131 -9.298 -31.931 1.00 88.38 243 ALA A N 1
ATOM 1877 C CA . ALA A 1 243 ? 12.219 -8.717 -32.928 1.00 88.38 243 ALA A CA 1
ATOM 1878 C C . ALA A 1 243 ? 10.734 -9.040 -32.666 1.00 88.38 243 ALA A C 1
ATOM 1880 O O . ALA A 1 243 ? 9.856 -8.203 -32.885 1.00 88.38 243 ALA A O 1
ATOM 1881 N N . GLY A 1 244 ? 10.436 -10.238 -32.147 1.00 87.81 244 GLY A N 1
ATOM 1882 C CA . GLY A 1 244 ? 9.073 -10.629 -31.769 1.00 87.81 244 GLY A CA 1
ATOM 1883 C C . GLY A 1 244 ? 8.495 -9.749 -30.655 1.00 87.81 244 GLY A C 1
ATOM 1884 O O . GLY A 1 244 ? 7.336 -9.346 -30.730 1.00 87.81 244 GLY A O 1
ATOM 1885 N N . SER A 1 245 ? 9.316 -9.370 -29.671 1.00 90.94 245 SER A N 1
ATOM 1886 C CA . SER A 1 245 ? 8.914 -8.472 -28.582 1.00 90.94 245 SER A CA 1
ATOM 1887 C C . SER A 1 245 ? 8.634 -7.054 -29.084 1.00 90.94 245 SER A C 1
ATOM 1889 O O . SER A 1 245 ? 7.638 -6.459 -28.680 1.00 90.94 245 SER A O 1
ATOM 1891 N N . LEU A 1 246 ? 9.445 -6.545 -30.022 1.00 93.06 246 LEU A N 1
ATOM 1892 C CA . LEU A 1 246 ? 9.153 -5.288 -30.722 1.00 93.06 246 LEU A CA 1
ATOM 1893 C C . LEU A 1 246 ? 7.840 -5.386 -31.520 1.00 93.06 246 LEU A C 1
ATOM 1895 O O . LEU A 1 246 ? 7.006 -4.489 -31.449 1.00 93.06 246 LEU A O 1
ATOM 1899 N N . THR A 1 247 ? 7.618 -6.488 -32.237 1.00 90.56 247 THR A N 1
ATOM 1900 C CA . THR A 1 247 ? 6.398 -6.695 -33.039 1.00 90.56 247 THR A CA 1
ATOM 1901 C C . THR A 1 247 ? 5.138 -6.689 -32.166 1.00 90.56 247 THR A C 1
ATOM 1903 O O . THR A 1 247 ? 4.152 -6.042 -32.511 1.00 90.56 247 THR A O 1
ATOM 1906 N N . ILE A 1 248 ? 5.180 -7.348 -31.002 1.00 90.56 248 ILE A N 1
ATOM 1907 C CA . ILE A 1 248 ? 4.097 -7.312 -30.007 1.00 90.56 248 ILE A CA 1
ATOM 1908 C C . ILE A 1 248 ? 3.950 -5.904 -29.414 1.00 90.56 248 ILE A C 1
ATOM 1910 O O . ILE A 1 248 ? 2.828 -5.437 -29.240 1.00 90.56 248 ILE A O 1
ATOM 1914 N N . HIS A 1 249 ? 5.051 -5.192 -29.154 1.00 91.81 249 HIS A N 1
ATOM 1915 C CA . HIS A 1 249 ? 4.992 -3.818 -28.660 1.00 91.81 249 HIS A CA 1
ATOM 1916 C C . HIS A 1 249 ? 4.363 -2.843 -29.666 1.00 91.81 249 HIS A C 1
ATOM 1918 O O . HIS A 1 249 ? 3.555 -2.021 -29.252 1.00 91.81 249 HIS A O 1
ATOM 1924 N N . ARG A 1 250 ? 4.639 -2.941 -30.973 1.00 89.94 250 ARG A N 1
ATOM 1925 C CA . ARG A 1 250 ? 4.040 -2.036 -31.979 1.00 89.94 250 ARG A CA 1
ATOM 1926 C C . ARG A 1 250 ? 2.502 -2.066 -31.958 1.00 89.94 250 ARG A C 1
ATOM 1928 O O . ARG A 1 250 ? 1.877 -1.034 -32.189 1.00 89.94 250 ARG A O 1
ATOM 1935 N N . ARG A 1 251 ? 1.890 -3.187 -31.544 1.00 91.19 251 ARG A N 1
ATOM 1936 C CA . ARG A 1 251 ? 0.438 -3.288 -31.293 1.00 91.19 251 ARG A CA 1
ATOM 1937 C C . ARG A 1 251 ? -0.083 -2.362 -30.193 1.00 91.19 251 ARG A C 1
ATOM 1939 O O . ARG A 1 251 ? -1.253 -1.996 -30.219 1.00 91.19 251 ARG A O 1
ATOM 1946 N N . THR A 1 252 ? 0.749 -1.955 -29.231 1.00 88.69 252 THR A N 1
ATOM 1947 C CA . THR A 1 252 ? 0.334 -0.994 -28.193 1.00 88.69 252 THR A CA 1
ATOM 1948 C C . THR A 1 252 ? 0.193 0.427 -28.731 1.00 88.69 252 THR A C 1
ATOM 1950 O O . THR A 1 252 ? -0.486 1.224 -28.097 1.00 88.69 252 THR A O 1
ATOM 1953 N N . HIS A 1 253 ? 0.804 0.735 -29.882 1.00 87.69 253 HIS A N 1
ATOM 1954 C CA . HIS A 1 253 ? 0.673 2.032 -30.559 1.00 87.69 253 HIS A CA 1
ATOM 1955 C C . HIS A 1 253 ? -0.471 2.035 -31.575 1.00 87.69 253 HIS A C 1
ATOM 1957 O O . HIS A 1 253 ? -1.235 2.990 -31.635 1.00 87.69 253 HIS A O 1
ATOM 1963 N N . THR A 1 254 ? -0.628 0.953 -32.345 1.00 86.75 254 THR A N 1
ATOM 1964 C CA . THR A 1 254 ? -1.712 0.824 -33.340 1.00 86.75 254 THR A CA 1
ATOM 1965 C C . THR A 1 254 ? -3.055 0.396 -32.744 1.00 86.75 254 THR A C 1
ATOM 1967 O O . THR A 1 254 ? -4.070 0.441 -33.431 1.00 86.75 254 THR A O 1
ATOM 1970 N N . GLY A 1 255 ? -3.072 -0.076 -31.494 1.00 87.06 255 GLY A N 1
ATOM 1971 C CA . GLY A 1 255 ? -4.252 -0.664 -30.857 1.00 87.06 255 GLY A CA 1
ATOM 1972 C C . GLY A 1 255 ? -4.601 -2.082 -31.336 1.00 87.06 255 GLY A C 1
ATOM 1973 O O . GLY A 1 255 ? -5.617 -2.618 -30.893 1.00 87.06 255 GLY A O 1
ATOM 1974 N N . ASP A 1 256 ? -3.776 -2.693 -32.198 1.00 90.62 256 ASP A N 1
ATOM 1975 C CA . ASP A 1 256 ? -4.025 -3.995 -32.836 1.00 90.62 256 ASP A CA 1
ATOM 1976 C C . ASP A 1 256 ? -4.244 -5.135 -31.819 1.00 90.62 256 ASP A C 1
ATOM 1978 O O . ASP A 1 256 ? -3.428 -5.398 -30.928 1.00 90.62 256 ASP A O 1
ATOM 1982 N N . ARG A 1 257 ? -5.371 -5.839 -31.962 1.00 90.06 257 ARG A N 1
ATOM 1983 C CA . ARG A 1 257 ? -5.833 -6.905 -31.058 1.00 90.06 257 ARG A CA 1
ATOM 1984 C C . ARG A 1 257 ? -6.376 -8.100 -31.854 1.00 90.06 257 ARG A C 1
ATOM 1986 O O . ARG A 1 257 ? -7.557 -8.427 -31.739 1.00 90.06 257 ARG A O 1
ATOM 1993 N N . PRO A 1 258 ? -5.535 -8.800 -32.634 1.00 89.75 258 PRO A N 1
ATOM 1994 C CA . PRO A 1 258 ? -6.005 -9.773 -33.620 1.00 89.75 258 PRO A CA 1
ATOM 1995 C C . PRO A 1 258 ? -6.517 -11.081 -32.989 1.00 89.75 258 PRO A C 1
ATOM 1997 O O . PRO A 1 258 ? -6.997 -11.965 -33.693 1.00 89.75 258 PRO A O 1
ATOM 2000 N N . PHE A 1 259 ? -6.426 -11.230 -31.663 1.00 93.81 259 PHE A N 1
ATOM 2001 C CA . PHE A 1 259 ? -6.886 -12.408 -30.932 1.00 93.81 259 PHE A CA 1
ATOM 2002 C C . PHE A 1 259 ? -8.195 -12.096 -30.194 1.00 93.81 259 PHE A C 1
ATOM 2004 O O . PHE A 1 259 ? -8.191 -11.651 -29.044 1.00 93.81 259 PHE A O 1
ATOM 2011 N N . VAL A 1 260 ? -9.319 -12.322 -30.875 1.00 91.94 260 VAL A N 1
ATOM 2012 C CA . VAL A 1 260 ? -10.684 -12.137 -30.352 1.00 91.94 260 VAL A CA 1
ATOM 2013 C C . VAL A 1 260 ? -11.116 -13.352 -29.520 1.00 91.94 260 VAL A C 1
ATOM 2015 O O . VAL A 1 260 ? -10.784 -14.490 -29.847 1.00 91.94 260 VAL A O 1
ATOM 2018 N N . CYS A 1 261 ? -11.866 -13.132 -28.439 1.00 91.94 261 CYS A N 1
ATOM 2019 C CA . CYS A 1 261 ? -12.480 -14.209 -27.667 1.00 91.94 261 CYS A CA 1
ATOM 2020 C C . CYS A 1 261 ? -13.654 -14.843 -28.442 1.00 91.94 261 CYS A C 1
ATOM 2022 O O . CYS A 1 261 ? -14.611 -14.131 -28.744 1.00 91.94 261 CYS A O 1
ATOM 2024 N N . PRO A 1 262 ? -13.639 -16.164 -28.715 1.00 89.44 262 PRO A N 1
ATOM 2025 C CA . PRO A 1 262 ? -14.688 -16.838 -29.486 1.00 89.44 262 PRO A CA 1
ATOM 2026 C C . PRO A 1 262 ? -15.979 -17.111 -28.693 1.00 89.44 262 PRO A C 1
ATOM 2028 O O . PRO A 1 262 ? -16.893 -17.732 -29.224 1.00 89.44 262 PRO A O 1
ATOM 2031 N N . VAL A 1 263 ? -16.064 -16.704 -27.420 1.00 89.06 263 VAL A N 1
ATOM 2032 C CA . VAL A 1 263 ? -17.251 -16.938 -26.582 1.00 89.06 263 VAL A CA 1
ATOM 2033 C C . VAL A 1 263 ? -18.311 -15.865 -26.872 1.00 89.06 263 VAL A C 1
ATOM 2035 O O . VAL A 1 263 ? -18.016 -14.676 -26.680 1.00 89.06 263 VAL A O 1
ATOM 2038 N N . PRO A 1 264 ? -19.537 -16.241 -27.297 1.00 83.56 264 PRO A N 1
ATOM 2039 C CA . PRO A 1 264 ? -20.626 -15.296 -27.538 1.00 83.56 264 PRO A CA 1
ATOM 2040 C C . PRO A 1 264 ? -20.882 -14.378 -26.338 1.00 83.56 264 PRO A C 1
ATOM 2042 O O . PRO A 1 264 ? -20.748 -14.782 -25.185 1.00 83.56 264 PRO A O 1
ATOM 2045 N N . GLY A 1 265 ? -21.200 -13.111 -26.608 1.00 82.81 265 GLY A N 1
ATOM 2046 C CA . GLY A 1 265 ? -21.404 -12.090 -25.574 1.00 82.81 265 GLY A CA 1
ATOM 2047 C C . GLY A 1 265 ? -20.136 -11.612 -24.848 1.00 82.81 265 GLY A C 1
ATOM 2048 O O . GLY A 1 265 ? -20.204 -10.627 -24.120 1.00 82.81 265 GLY A O 1
ATOM 2049 N N . CYS A 1 266 ? -18.964 -12.236 -25.040 1.00 87.62 266 CYS A N 1
ATOM 2050 C CA . CYS A 1 266 ? -17.754 -11.805 -24.336 1.00 87.62 266 CYS A CA 1
ATOM 2051 C C . CYS A 1 266 ? -17.054 -10.597 -24.981 1.00 87.62 266 CYS A C 1
ATOM 2053 O O . CYS A 1 266 ? -16.578 -9.722 -24.258 1.00 87.62 266 CYS A O 1
ATOM 2055 N N . GLY A 1 267 ? -16.921 -10.572 -26.313 1.00 85.31 267 GLY A N 1
ATOM 2056 C CA . GLY A 1 267 ? -16.376 -9.450 -27.103 1.00 85.31 267 GLY A CA 1
ATOM 2057 C C . GLY A 1 267 ? -14.903 -9.055 -26.873 1.00 85.31 267 GLY A C 1
ATOM 2058 O O . GLY A 1 267 ? -14.384 -8.204 -27.592 1.00 85.31 267 GLY A O 1
ATOM 2059 N N . LYS A 1 268 ? -14.203 -9.637 -25.889 1.00 87.81 268 LYS A N 1
ATOM 2060 C CA . LYS A 1 268 ? -12.848 -9.218 -25.478 1.00 87.81 268 LYS A CA 1
ATOM 2061 C C . LYS A 1 268 ? -11.782 -9.574 -26.517 1.00 87.81 268 LYS A C 1
ATOM 2063 O O . LYS A 1 268 ? -11.761 -10.690 -27.028 1.00 87.81 268 LYS A O 1
ATOM 2068 N N . GLN A 1 269 ? -10.861 -8.641 -26.771 1.00 91.12 269 GLN A N 1
ATOM 2069 C CA . GLN A 1 269 ? -9.806 -8.762 -27.785 1.00 91.12 269 GLN A CA 1
ATOM 2070 C C . GLN A 1 269 ? -8.413 -8.472 -27.204 1.00 91.12 269 GLN A C 1
ATOM 2072 O O . GLN A 1 269 ? -8.242 -7.557 -26.385 1.00 91.12 269 GLN A O 1
ATOM 2077 N N . PHE A 1 270 ? -7.407 -9.226 -27.655 1.00 90.19 270 PHE A N 1
ATOM 2078 C CA . PHE A 1 270 ? -6.052 -9.244 -27.099 1.00 90.19 270 PHE A CA 1
ATOM 2079 C C . PHE A 1 270 ? -4.978 -9.052 -28.183 1.00 90.19 270 PHE A C 1
ATOM 2081 O O . PHE A 1 270 ? -5.092 -9.582 -29.284 1.00 90.19 270 PHE A O 1
ATOM 2088 N N . ALA A 1 271 ? -3.887 -8.357 -27.841 1.00 88.56 271 ALA A N 1
ATOM 2089 C CA . ALA A 1 271 ? -2.703 -8.190 -28.701 1.00 88.56 271 ALA A CA 1
ATOM 2090 C C . ALA A 1 271 ? -1.813 -9.456 -28.793 1.00 88.56 271 ALA A C 1
ATOM 2092 O O . ALA A 1 271 ? -0.912 -9.541 -29.632 1.00 88.56 271 ALA A O 1
ATOM 2093 N N . GLU A 1 272 ? -2.074 -10.460 -27.945 1.00 90.06 272 GLU A N 1
ATOM 2094 C CA . GLU A 1 272 ? -1.371 -11.747 -27.904 1.00 90.06 272 GLU A CA 1
ATOM 2095 C C . GLU A 1 272 ? -2.337 -12.928 -27.731 1.00 90.06 272 GLU A C 1
ATOM 2097 O O . GLU A 1 272 ? -3.182 -12.923 -26.829 1.00 90.06 272 GLU A O 1
ATOM 2102 N N . SER A 1 273 ? -2.098 -14.012 -28.473 1.00 89.12 273 SER A N 1
ATOM 2103 C CA . SER A 1 273 ? -2.729 -15.320 -28.249 1.00 89.12 273 SER A CA 1
ATOM 2104 C C . SER A 1 273 ? -2.434 -15.876 -26.853 1.00 89.12 273 SER A C 1
ATOM 2106 O O . SER A 1 273 ? -3.284 -16.531 -26.253 1.00 89.12 273 SER A O 1
ATOM 2108 N N . SER A 1 274 ? -1.261 -15.558 -26.289 1.00 87.06 274 SER A N 1
ATOM 2109 C CA . SER A 1 274 ? -0.888 -15.929 -24.918 1.00 87.06 274 SER A CA 1
ATOM 2110 C C . SER A 1 274 ? -1.887 -15.373 -23.892 1.00 87.06 274 SER A C 1
ATOM 2112 O O . SER A 1 274 ? -2.232 -16.059 -22.929 1.00 87.06 274 SER A O 1
ATOM 2114 N N . ASN A 1 275 ? -2.400 -14.159 -24.114 1.00 88.62 275 ASN A N 1
ATOM 2115 C CA . ASN A 1 275 ? -3.331 -13.486 -23.210 1.00 88.62 275 ASN A CA 1
ATOM 2116 C C . ASN A 1 275 ? -4.782 -13.908 -23.455 1.00 88.62 275 ASN A C 1
ATOM 2118 O O . ASN A 1 275 ? -5.509 -14.105 -22.481 1.00 88.62 275 ASN A O 1
ATOM 2122 N N . LEU A 1 276 ? -5.167 -14.174 -24.710 1.00 90.12 276 LEU A N 1
ATOM 2123 C CA . LEU A 1 276 ? -6.433 -14.847 -25.015 1.00 90.12 276 LEU A CA 1
ATOM 2124 C C . LEU A 1 276 ? -6.507 -16.225 -24.331 1.00 90.12 276 LEU A C 1
ATOM 2126 O O . LEU A 1 276 ? -7.466 -16.499 -23.616 1.00 90.12 276 LEU A O 1
ATOM 2130 N N . ASN A 1 277 ? -5.470 -17.059 -24.439 1.00 86.25 277 ASN A N 1
ATOM 2131 C CA . ASN A 1 277 ? -5.445 -18.381 -23.799 1.00 86.25 277 ASN A CA 1
ATOM 2132 C C . ASN A 1 277 ? -5.504 -18.301 -22.261 1.00 86.25 277 ASN A C 1
ATOM 2134 O O . ASN A 1 277 ? -6.183 -19.110 -21.630 1.00 86.25 277 ASN A O 1
ATOM 2138 N N . LYS A 1 278 ? -4.862 -17.298 -21.638 1.00 84.56 278 LYS A N 1
ATOM 2139 C CA . LYS A 1 278 ? -5.020 -17.013 -20.195 1.00 84.56 278 LYS A CA 1
ATOM 2140 C C . LYS A 1 278 ? -6.457 -16.590 -19.850 1.00 84.56 278 LYS A C 1
ATOM 2142 O O . LYS A 1 278 ? -6.944 -16.951 -18.783 1.00 84.56 278 LYS A O 1
ATOM 2147 N N . HIS A 1 279 ? -7.127 -15.841 -20.728 1.00 85.81 279 HIS A N 1
ATOM 2148 C CA . HIS A 1 279 ? -8.513 -15.402 -20.547 1.00 85.81 279 HIS A CA 1
ATOM 2149 C C . HIS A 1 279 ? -9.533 -16.539 -20.719 1.00 85.81 279 HIS A C 1
ATOM 2151 O O . HIS A 1 279 ? -10.466 -16.614 -19.924 1.00 85.81 279 HIS A O 1
ATOM 2157 N N . MET A 1 280 ? -9.345 -17.454 -21.676 1.00 85.31 280 MET A N 1
ATOM 2158 C CA . MET A 1 280 ? -10.275 -18.571 -21.924 1.00 85.31 280 MET A CA 1
ATOM 2159 C C . MET A 1 280 ? -10.498 -19.467 -20.695 1.00 85.31 280 MET A C 1
ATOM 2161 O O . MET A 1 280 ? -11.577 -20.035 -20.539 1.00 85.31 280 MET A O 1
ATOM 2165 N N . ARG A 1 281 ? -9.531 -19.524 -19.770 1.00 84.75 281 ARG A N 1
ATOM 2166 C CA . ARG A 1 281 ? -9.677 -20.203 -18.472 1.00 84.75 281 ARG A CA 1
ATOM 2167 C C . ARG A 1 281 ? -10.806 -19.645 -17.608 1.00 84.75 281 ARG A C 1
ATOM 2169 O O . ARG A 1 281 ? -11.405 -20.398 -16.853 1.00 84.75 281 ARG A O 1
ATOM 2176 N N . VAL A 1 282 ? -11.120 -18.353 -17.734 1.00 80.81 282 VAL A N 1
ATOM 2177 C CA . VAL A 1 282 ? -12.234 -17.713 -17.013 1.00 80.81 282 VAL A CA 1
ATOM 2178 C C . VAL A 1 282 ? -13.565 -18.321 -17.454 1.00 80.81 282 VAL A C 1
ATOM 2180 O O . VAL A 1 282 ? -14.361 -18.701 -16.604 1.00 80.81 282 VAL A O 1
ATOM 2183 N N . HIS A 1 283 ? -13.768 -18.488 -18.765 1.00 79.31 283 HIS A N 1
ATOM 2184 C CA . HIS A 1 283 ? -14.990 -19.078 -19.332 1.00 79.31 283 HIS A CA 1
ATOM 2185 C C . HIS A 1 283 ? -15.141 -20.568 -19.025 1.00 79.31 283 HIS A C 1
ATOM 2187 O O . HIS A 1 283 ? -16.254 -21.057 -18.887 1.00 79.31 283 HIS A O 1
ATOM 2193 N N . ARG A 1 284 ? -14.023 -21.290 -18.894 1.00 80.69 284 ARG A N 1
ATOM 2194 C CA . ARG A 1 284 ? -14.008 -22.718 -18.538 1.00 80.69 284 ARG A CA 1
ATOM 2195 C C . ARG A 1 284 ? -14.005 -22.991 -17.028 1.00 80.69 284 ARG A C 1
ATOM 2197 O O . ARG A 1 284 ? -13.977 -24.148 -16.627 1.00 80.69 284 ARG A O 1
ATOM 2204 N N . GLY A 1 285 ? -13.926 -21.956 -16.187 1.00 74.62 285 GLY A N 1
ATOM 2205 C CA . GLY A 1 285 ? -13.706 -22.106 -14.743 1.00 74.62 285 GLY A CA 1
ATOM 2206 C C . GLY A 1 285 ? -12.354 -22.733 -14.352 1.00 74.62 285 GLY A C 1
ATOM 2207 O O . GLY A 1 285 ? -12.145 -23.031 -13.178 1.00 74.62 285 GLY A O 1
ATOM 2208 N N . GLU A 1 286 ? -11.427 -22.923 -15.300 1.00 80.75 286 GLU A N 1
ATOM 2209 C CA . GLU A 1 286 ? -10.151 -23.622 -15.106 1.00 80.75 286 GLU A CA 1
ATOM 2210 C C . GLU A 1 286 ? -9.279 -22.924 -14.049 1.00 80.75 286 GLU A C 1
ATOM 2212 O O . GLU A 1 286 ? -8.759 -21.823 -14.262 1.00 80.75 286 GLU A O 1
ATOM 2217 N N . ARG A 1 287 ? -9.041 -23.609 -12.924 1.00 80.50 287 ARG A N 1
ATOM 2218 C CA . ARG A 1 287 ? -8.149 -23.161 -11.843 1.00 80.50 287 ARG A CA 1
ATOM 2219 C C . ARG A 1 287 ? -7.022 -24.172 -11.549 1.00 80.50 287 ARG A C 1
ATOM 2221 O O . ARG A 1 287 ? -6.932 -24.666 -10.428 1.00 80.50 287 ARG A O 1
ATOM 2228 N N . PRO A 1 288 ? -6.152 -24.503 -12.523 1.00 80.19 288 PRO A N 1
ATOM 2229 C CA . PRO A 1 288 ? -5.183 -25.595 -12.386 1.00 80.19 288 PRO A CA 1
ATOM 2230 C C . PRO A 1 288 ? -4.016 -25.304 -11.426 1.00 80.19 288 PRO A C 1
ATOM 2232 O O . PRO A 1 288 ? -3.236 -26.204 -11.136 1.00 80.19 288 PRO A O 1
ATOM 2235 N N . PHE A 1 289 ? -3.861 -24.070 -10.931 1.00 82.19 289 PHE A N 1
ATOM 2236 C CA . PHE A 1 289 ? -2.791 -23.716 -9.998 1.00 82.19 289 PHE A CA 1
ATOM 2237 C C . PHE A 1 289 ? -3.346 -23.636 -8.572 1.00 82.19 289 PHE A C 1
ATOM 2239 O O . PHE A 1 289 ? -3.934 -22.625 -8.183 1.00 82.19 289 PHE A O 1
ATOM 2246 N N . ALA A 1 290 ? -3.169 -24.702 -7.794 1.00 81.31 290 ALA A N 1
ATOM 2247 C CA . ALA A 1 290 ? -3.441 -24.700 -6.359 1.00 81.31 290 ALA A CA 1
ATOM 2248 C C . ALA A 1 290 ? -2.311 -24.002 -5.585 1.00 81.31 290 ALA A C 1
ATOM 2250 O O . ALA A 1 290 ? -1.135 -24.107 -5.942 1.00 81.31 290 ALA A O 1
ATOM 2251 N N . CYS A 1 291 ? -2.651 -23.316 -4.496 1.00 73.94 291 CYS A N 1
ATOM 2252 C CA . CYS A 1 291 ? -1.661 -22.895 -3.512 1.00 73.94 291 CYS A CA 1
ATOM 2253 C C . CYS A 1 291 ? -1.141 -24.120 -2.735 1.00 73.94 291 CYS A C 1
ATOM 2255 O O . CYS A 1 291 ? -1.964 -24.894 -2.245 1.00 73.94 291 CYS A O 1
ATOM 2257 N N . PRO A 1 292 ? 0.181 -24.319 -2.567 1.00 75.88 292 PRO A N 1
ATOM 2258 C CA . PRO A 1 292 ? 0.689 -25.455 -1.798 1.00 75.88 292 PRO A CA 1
ATOM 2259 C C . PRO A 1 292 ? 0.258 -25.400 -0.325 1.00 75.88 292 PRO A C 1
ATOM 2261 O O . PRO A 1 292 ? -0.021 -26.450 0.253 1.00 75.88 292 PRO A O 1
ATOM 2264 N N . GLU A 1 293 ? 0.152 -24.196 0.248 1.00 78.00 293 GLU A N 1
ATOM 2265 C CA . GLU A 1 293 ? -0.139 -23.972 1.668 1.00 78.00 293 GLU A CA 1
ATOM 2266 C C . GLU A 1 293 ? -1.631 -24.163 2.011 1.00 78.00 293 GLU A C 1
ATOM 2268 O O . GLU A 1 293 ? -1.946 -25.080 2.760 1.00 78.00 293 GLU A O 1
ATOM 2273 N N . CYS A 1 294 ? -2.569 -23.402 1.422 1.00 72.12 294 CYS A N 1
ATOM 2274 C CA . CYS A 1 294 ? -4.011 -23.531 1.737 1.00 72.12 294 CYS A CA 1
ATOM 2275 C C . CYS A 1 294 ? -4.877 -24.237 0.670 1.00 72.12 294 CYS A C 1
ATOM 2277 O O . CYS A 1 294 ? -6.100 -24.205 0.748 1.00 72.12 294 CYS A O 1
ATOM 2279 N N . LYS A 1 295 ? -4.277 -24.825 -0.373 1.00 76.50 295 LYS A N 1
ATOM 2280 C CA . LYS A 1 295 ? -4.951 -25.520 -1.499 1.00 76.50 295 LYS A CA 1
ATOM 2281 C C . LYS A 1 295 ? -5.888 -24.676 -2.382 1.00 76.50 295 LYS A C 1
ATOM 2283 O O . LYS A 1 295 ? -6.231 -25.132 -3.471 1.00 76.50 295 LYS A O 1
ATOM 2288 N N . ARG A 1 296 ? -6.235 -23.437 -2.002 1.00 70.62 296 ARG A N 1
ATOM 2289 C CA . ARG A 1 296 ? -7.048 -22.495 -2.801 1.00 70.62 296 ARG A CA 1
ATOM 2290 C C . ARG A 1 296 ? -6.539 -22.396 -4.243 1.00 70.62 296 ARG A C 1
ATOM 2292 O O . ARG A 1 296 ? -5.334 -22.284 -4.479 1.00 70.62 296 ARG A O 1
ATOM 2299 N N . THR A 1 297 ? -7.456 -22.451 -5.207 1.00 71.44 297 THR A N 1
ATOM 2300 C CA . THR A 1 297 ? -7.140 -22.662 -6.628 1.00 71.44 297 THR A CA 1
ATOM 2301 C C . THR A 1 297 ? -7.291 -21.399 -7.479 1.00 71.44 297 THR A C 1
ATOM 2303 O O . THR A 1 297 ? -8.197 -20.582 -7.279 1.00 71.44 297 THR A O 1
ATOM 2306 N N . PHE A 1 298 ? -6.399 -21.242 -8.463 1.00 78.88 298 PHE A N 1
ATOM 2307 C CA . PHE A 1 298 ? -6.258 -20.047 -9.296 1.00 78.88 298 PHE A CA 1
ATOM 2308 C C . PHE A 1 298 ? -6.062 -20.390 -10.783 1.00 78.88 298 PHE A C 1
ATOM 2310 O O . PHE A 1 298 ? -5.444 -21.391 -11.143 1.00 78.88 298 PHE A O 1
ATOM 2317 N N . ALA A 1 299 ? -6.542 -19.514 -11.673 1.00 78.38 299 ALA A N 1
ATOM 2318 C CA . ALA A 1 299 ? -6.444 -19.685 -13.132 1.00 78.38 299 ALA A CA 1
ATOM 2319 C C . ALA A 1 299 ? -5.039 -19.409 -13.719 1.00 78.38 299 ALA A C 1
ATOM 2321 O O . ALA A 1 299 ? -4.765 -19.710 -14.887 1.00 78.38 299 ALA A O 1
ATOM 2322 N N . ARG A 1 300 ? -4.133 -18.806 -12.937 1.00 79.38 300 ARG A N 1
ATOM 2323 C CA . ARG A 1 300 ? -2.775 -18.427 -13.360 1.00 79.38 300 ARG A CA 1
ATOM 2324 C C . ARG A 1 300 ? -1.777 -18.549 -12.203 1.00 79.38 300 ARG A C 1
ATOM 2326 O O . ARG A 1 300 ? -2.118 -18.229 -11.066 1.00 79.38 300 ARG A O 1
ATOM 2333 N N . LEU A 1 301 ? -0.535 -18.926 -12.511 1.00 79.62 301 LEU A N 1
ATOM 2334 C CA . LEU A 1 301 ? 0.529 -19.112 -11.518 1.00 79.62 301 LEU A CA 1
ATOM 2335 C C . LEU A 1 301 ? 0.910 -17.815 -10.785 1.00 79.62 301 LEU A C 1
ATOM 2337 O O . LEU A 1 301 ? 1.096 -17.849 -9.577 1.00 79.62 301 LEU A O 1
ATOM 2341 N N . ASP A 1 302 ? 0.937 -16.663 -11.464 1.00 79.00 302 ASP A N 1
ATOM 2342 C CA . ASP A 1 302 ? 1.230 -15.361 -10.835 1.00 79.00 302 ASP A CA 1
ATOM 2343 C C . ASP A 1 302 ? 0.219 -14.982 -9.742 1.00 79.00 302 ASP A C 1
ATOM 2345 O O . ASP A 1 302 ? 0.563 -14.297 -8.780 1.00 79.00 302 ASP A O 1
ATOM 2349 N N . GLN A 1 303 ? -1.018 -15.475 -9.853 1.00 79.50 303 GLN A N 1
ATOM 2350 C CA . GLN A 1 303 ? -2.034 -15.291 -8.824 1.00 79.50 303 GLN A CA 1
ATOM 2351 C C . GLN A 1 303 ? -1.727 -16.151 -7.597 1.00 79.50 303 GLN A C 1
ATOM 2353 O O . GLN A 1 303 ? -1.847 -15.643 -6.486 1.00 79.50 303 GLN A O 1
ATOM 2358 N N . VAL A 1 304 ? -1.230 -17.383 -7.784 1.00 77.12 304 VAL A N 1
ATOM 2359 C CA . VAL A 1 304 ? -0.681 -18.190 -6.682 1.00 77.12 304 VAL A CA 1
ATOM 2360 C C . VAL A 1 304 ? 0.544 -17.512 -6.084 1.00 77.12 304 VAL A C 1
ATOM 2362 O O . VAL A 1 304 ? 0.585 -17.358 -4.876 1.00 77.12 304 VAL A O 1
ATOM 2365 N N . THR A 1 305 ? 1.509 -17.034 -6.876 1.00 78.12 305 THR A N 1
ATOM 2366 C CA . THR A 1 305 ? 2.706 -16.346 -6.355 1.00 78.12 305 THR A CA 1
ATOM 2367 C C . THR A 1 305 ? 2.348 -15.089 -5.554 1.00 78.12 305 THR A C 1
ATOM 2369 O O . THR A 1 305 ? 2.949 -14.836 -4.512 1.00 78.12 305 THR A O 1
ATOM 2372 N N . ARG A 1 306 ? 1.342 -14.320 -5.995 1.00 73.19 306 ARG A N 1
ATOM 2373 C CA . ARG A 1 306 ? 0.809 -13.157 -5.268 1.00 73.19 306 ARG A CA 1
ATOM 2374 C C . ARG A 1 306 ? 0.091 -13.562 -3.978 1.00 73.19 306 ARG A C 1
ATOM 2376 O O . ARG A 1 306 ? 0.329 -12.952 -2.943 1.00 73.19 306 ARG A O 1
ATOM 2383 N N . HIS A 1 307 ? -0.748 -14.592 -4.035 1.00 71.00 307 HIS A N 1
ATOM 2384 C CA . HIS A 1 307 ? -1.475 -15.136 -2.888 1.00 71.00 307 HIS A CA 1
ATOM 2385 C C . HIS A 1 307 ? -0.561 -15.839 -1.875 1.00 71.00 307 HIS A C 1
ATOM 2387 O O . HIS A 1 307 ? -0.799 -15.756 -0.681 1.00 71.00 307 HIS A O 1
ATOM 2393 N N . ARG A 1 308 ? 0.537 -16.461 -2.303 1.00 74.31 308 ARG A N 1
ATOM 2394 C CA . ARG A 1 308 ? 1.505 -17.102 -1.406 1.00 74.31 308 ARG A CA 1
ATOM 2395 C C . ARG A 1 308 ? 2.115 -16.098 -0.422 1.00 74.31 308 ARG A C 1
ATOM 2397 O O . ARG A 1 308 ? 2.334 -16.410 0.740 1.00 74.31 308 ARG A O 1
ATOM 2404 N N . LYS A 1 309 ? 2.272 -14.839 -0.853 1.00 75.56 309 LYS A N 1
ATOM 2405 C CA . LYS A 1 309 ? 2.671 -13.720 0.018 1.00 75.56 309 LYS A CA 1
ATOM 2406 C C . LYS A 1 309 ? 1.611 -13.336 1.067 1.00 75.56 309 LYS A C 1
ATOM 2408 O O . LYS A 1 309 ? 1.936 -12.567 1.962 1.00 75.56 309 LYS A O 1
ATOM 2413 N N . THR A 1 310 ? 0.379 -13.857 0.997 1.00 60.88 310 THR A N 1
ATOM 2414 C CA . THR A 1 310 ? -0.641 -13.699 2.053 1.00 60.88 310 THR A CA 1
ATOM 2415 C C . THR A 1 310 ? -0.589 -14.801 3.113 1.00 60.88 310 THR A C 1
ATOM 2417 O O . THR A 1 310 ? -1.177 -14.604 4.165 1.00 60.88 310 THR A O 1
ATOM 2420 N N . HIS A 1 311 ? 0.129 -15.912 2.885 1.00 53.38 311 HIS A N 1
ATOM 2421 C CA . HIS A 1 311 ? 0.390 -16.942 3.914 1.00 53.38 311 HIS A CA 1
ATOM 2422 C C . HIS A 1 311 ? 1.563 -16.591 4.832 1.00 53.38 311 HIS A C 1
ATOM 2424 O O . HIS A 1 311 ? 1.711 -17.165 5.902 1.00 53.38 311 HIS A O 1
ATOM 2430 N N . LEU A 1 312 ? 2.345 -15.571 4.464 1.00 51.75 312 LEU A N 1
ATOM 2431 C CA . LEU A 1 312 ? 3.312 -14.902 5.343 1.00 51.75 312 LEU A CA 1
ATOM 2432 C C . LEU A 1 312 ? 2.625 -13.943 6.348 1.00 51.75 312 LEU A C 1
ATOM 2434 O O . LEU A 1 312 ? 3.259 -13.042 6.890 1.00 51.75 312 LEU A O 1
ATOM 2438 N N . ARG A 1 313 ? 1.314 -14.109 6.567 1.00 41.19 313 ARG A N 1
ATOM 2439 C CA . ARG A 1 313 ? 0.496 -13.448 7.592 1.00 41.19 313 ARG A CA 1
ATOM 2440 C C . ARG A 1 313 ? -0.427 -14.504 8.225 1.00 41.19 313 ARG A C 1
ATOM 2442 O O . ARG A 1 313 ? -0.933 -15.347 7.483 1.00 41.19 313 ARG A O 1
ATOM 2449 N N . PRO A 1 314 ? -0.684 -14.481 9.546 1.00 30.86 314 PRO A N 1
ATOM 2450 C CA . PRO A 1 314 ? -1.559 -15.471 10.170 1.00 30.86 314 PRO A CA 1
ATOM 2451 C C . PRO A 1 314 ? -3.030 -15.288 9.763 1.00 30.86 314 PRO A C 1
ATOM 2453 O O . PRO A 1 314 ? -3.604 -14.242 10.044 1.00 30.86 314 PRO A O 1
ATOM 2456 N N . HIS A 1 315 ? -3.614 -16.350 9.194 1.00 33.09 315 HIS A N 1
ATOM 2457 C CA . HIS A 1 315 ? -5.051 -16.674 9.103 1.00 33.09 315 HIS A CA 1
ATOM 2458 C C . HIS A 1 315 ? -6.042 -15.692 8.422 1.00 33.09 315 HIS A C 1
ATOM 2460 O O . HIS A 1 315 ? -5.937 -14.477 8.522 1.00 33.09 315 HIS A O 1
ATOM 2466 N N . SER A 1 316 ? -7.162 -16.150 7.847 1.00 33.72 316 SER A N 1
ATOM 2467 C CA . SER A 1 316 ? -7.380 -17.180 6.805 1.00 33.72 316 SER A CA 1
ATOM 2468 C C . SER A 1 316 ? -8.884 -17.228 6.483 1.00 33.72 316 SER A C 1
ATOM 2470 O O . SER A 1 316 ? -9.651 -17.696 7.316 1.00 33.72 316 SER A O 1
ATOM 2472 N N . GLU A 1 317 ? -9.266 -16.829 5.261 1.00 31.77 317 GLU A N 1
ATOM 2473 C CA . GLU A 1 317 ? -10.644 -16.909 4.703 1.00 31.77 317 GLU A CA 1
ATOM 2474 C C . GLU A 1 317 ? -11.645 -15.944 5.405 1.00 31.77 317 GLU A C 1
ATOM 2476 O O . GLU A 1 317 ? -11.342 -15.408 6.463 1.00 31.77 317 GLU A O 1
ATOM 2481 N N . ILE A 1 318 ? -12.753 -15.467 4.819 1.00 34.69 318 ILE A N 1
ATOM 2482 C CA . ILE A 1 318 ? -13.843 -16.126 4.063 1.00 34.69 318 ILE A CA 1
ATOM 2483 C C . ILE A 1 318 ? -14.046 -15.493 2.646 1.00 34.69 318 ILE A C 1
ATOM 2485 O O . ILE A 1 318 ? -13.071 -15.055 2.027 1.00 34.69 318 ILE A O 1
ATOM 2489 N N . ASP A 1 319 ? -15.235 -15.606 2.039 1.00 25.45 319 ASP A N 1
ATOM 2490 C CA . ASP A 1 319 ? -15.525 -15.506 0.598 1.00 25.45 319 ASP A CA 1
ATOM 2491 C C . ASP A 1 319 ? -16.096 -14.137 0.118 1.00 25.45 319 ASP A C 1
ATOM 2493 O O . ASP A 1 319 ? -16.042 -13.128 0.813 1.00 25.45 319 ASP A O 1
ATOM 2497 N N . ARG A 1 320 ? -16.570 -14.094 -1.136 1.00 28.38 320 ARG A N 1
ATOM 2498 C CA . ARG A 1 320 ? -17.044 -12.928 -1.907 1.00 28.38 320 ARG A CA 1
ATOM 2499 C C . ARG A 1 320 ? -18.383 -12.348 -1.418 1.00 28.38 320 ARG A C 1
ATOM 2501 O O . ARG A 1 320 ? -19.364 -13.078 -1.329 1.00 28.38 320 ARG A O 1
ATOM 2508 N N . GLY A 1 321 ? -18.457 -11.019 -1.323 1.00 26.33 321 GLY A N 1
ATOM 2509 C CA . GLY A 1 321 ? -19.689 -10.232 -1.182 1.00 26.33 321 GLY A CA 1
ATOM 2510 C C . GLY A 1 321 ? -19.461 -8.756 -1.548 1.00 26.33 321 GLY A C 1
ATOM 2511 O O . GLY A 1 321 ? -18.310 -8.343 -1.631 1.00 26.33 321 GLY A O 1
ATOM 2512 N N . ALA A 1 322 ? -20.552 -8.033 -1.832 1.00 24.81 322 ALA A N 1
ATOM 2513 C CA . ALA A 1 322 ? -20.723 -6.573 -1.999 1.00 24.81 322 ALA A CA 1
ATOM 2514 C C . ALA A 1 322 ? -19.508 -5.666 -2.341 1.00 24.81 322 ALA A C 1
ATOM 2516 O O . ALA A 1 322 ? -18.541 -5.545 -1.596 1.00 24.81 322 ALA A O 1
ATOM 2517 N N . SER A 1 323 ? -19.630 -4.883 -3.422 1.00 26.73 323 SER A N 1
ATOM 2518 C CA . SER A 1 323 ? -18.747 -3.740 -3.708 1.00 26.73 323 SER A CA 1
ATOM 2519 C C . SER A 1 323 ? -19.400 -2.417 -3.284 1.00 26.73 323 SER A C 1
ATOM 2521 O O . SER A 1 323 ? -20.162 -1.831 -4.058 1.00 26.73 323 SER A O 1
ATOM 2523 N N . THR A 1 324 ? -19.101 -1.950 -2.070 1.00 29.05 324 THR A N 1
ATOM 2524 C CA . THR A 1 324 ? -19.609 -0.685 -1.505 1.00 29.05 324 THR A CA 1
ATOM 2525 C C . THR A 1 324 ? -18.852 0.535 -2.075 1.00 29.05 324 THR A C 1
ATOM 2527 O O . THR A 1 324 ? -17.626 0.471 -2.210 1.00 29.05 324 THR A O 1
ATOM 2530 N N . PRO A 1 325 ? -19.523 1.654 -2.429 1.00 28.12 325 PRO A N 1
ATOM 2531 C CA . PRO A 1 325 ? -18.851 2.866 -2.910 1.00 28.12 325 PRO A CA 1
ATOM 2532 C C . PRO A 1 325 ? -17.983 3.553 -1.848 1.00 28.12 325 PRO A C 1
ATOM 2534 O O . PRO A 1 325 ? -18.275 3.511 -0.655 1.00 28.12 325 PRO A O 1
ATOM 2537 N N . LEU A 1 326 ? -16.937 4.253 -2.295 1.00 31.94 326 LEU A N 1
ATOM 2538 C CA . LEU A 1 326 ? -16.057 5.029 -1.420 1.00 31.94 326 LEU A CA 1
ATOM 2539 C C . LEU A 1 326 ? -16.736 6.353 -1.016 1.00 31.94 326 LEU A C 1
ATOM 2541 O O . LEU A 1 326 ? -16.830 7.261 -1.842 1.00 31.94 326 LEU A O 1
ATOM 2545 N N . HIS A 1 327 ? -17.180 6.489 0.238 1.00 37.38 327 HIS A N 1
ATOM 2546 C CA . HIS A 1 327 ? -17.579 7.794 0.781 1.00 37.38 327 HIS A CA 1
ATOM 2547 C C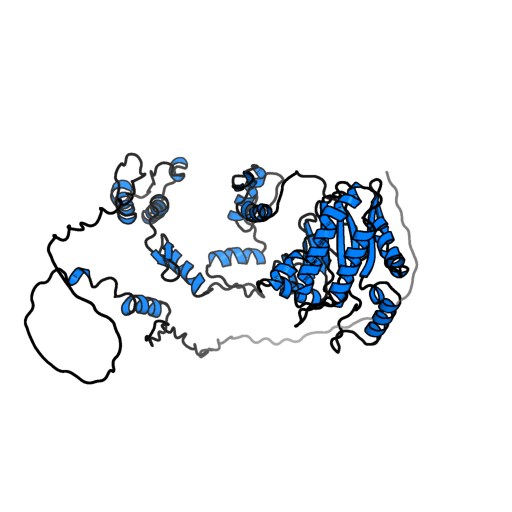 . HIS A 1 327 ? -16.362 8.600 1.259 1.00 37.38 327 HIS A C 1
ATOM 2549 O O . HIS A 1 327 ? -15.382 8.062 1.772 1.00 37.38 327 HIS A O 1
ATOM 2555 N N . GLN A 1 328 ? -16.411 9.913 1.032 1.00 33.94 328 GLN A N 1
ATOM 2556 C CA . GLN A 1 328 ? -15.255 10.800 1.122 1.00 33.94 328 GLN A CA 1
ATOM 2557 C C . GLN A 1 328 ? -15.209 11.527 2.473 1.00 33.94 328 GLN A C 1
ATOM 2559 O O . GLN A 1 328 ? -15.705 12.646 2.604 1.00 33.94 328 GLN A O 1
ATOM 2564 N N . VAL A 1 329 ? -14.569 10.914 3.474 1.00 35.34 329 VAL A N 1
ATOM 2565 C CA . VAL A 1 329 ? -14.261 11.596 4.744 1.00 35.34 329 VAL A CA 1
ATOM 2566 C C . VAL A 1 329 ? -13.387 12.820 4.458 1.00 35.34 329 VAL A C 1
ATOM 2568 O O . VAL A 1 329 ? -12.444 12.755 3.666 1.00 35.34 329 VAL A O 1
ATOM 2571 N N . GLY A 1 330 ? -13.724 13.956 5.074 1.00 32.78 330 GLY A N 1
ATOM 2572 C CA . GLY A 1 330 ? -13.300 15.302 4.667 1.00 32.78 330 GLY A CA 1
ATOM 2573 C C . GLY A 1 330 ? -11.830 15.681 4.902 1.00 32.78 330 GLY A C 1
ATOM 2574 O O . GLY A 1 330 ? -11.568 16.795 5.353 1.00 32.78 330 GLY A O 1
ATOM 2575 N N . GLY A 1 331 ? -10.870 14.801 4.606 1.00 32.16 331 GLY A N 1
ATOM 2576 C CA . GLY A 1 331 ? -9.426 15.004 4.756 1.00 32.16 331 GLY A CA 1
ATOM 2577 C C . GLY A 1 331 ? -8.782 15.785 3.603 1.00 32.16 331 GLY A C 1
ATOM 2578 O O . GLY A 1 331 ? -8.372 16.936 3.800 1.00 32.16 331 GLY A O 1
ATOM 2579 N N . HIS A 1 332 ? -8.694 15.157 2.422 1.00 37.09 332 HIS A N 1
ATOM 2580 C CA . HIS A 1 332 ? -7.760 15.523 1.343 1.00 37.09 332 HIS A CA 1
ATOM 2581 C C . HIS A 1 332 ? -8.357 16.428 0.242 1.00 37.09 332 HIS A C 1
ATOM 2583 O O . HIS A 1 332 ? -9.387 16.081 -0.340 1.00 37.09 332 HIS A O 1
ATOM 2589 N N . PRO A 1 333 ? -7.671 17.520 -0.154 1.00 30.59 333 PRO A N 1
ATOM 2590 C CA . PRO A 1 333 ? -7.988 18.288 -1.357 1.00 30.59 333 PRO A CA 1
ATOM 2591 C C . PRO A 1 333 ? -7.381 17.614 -2.604 1.00 30.59 333 PRO A C 1
ATOM 2593 O O . PRO A 1 333 ? -6.398 18.086 -3.169 1.00 30.59 333 PRO A O 1
ATOM 2596 N N . GLY A 1 334 ? -7.949 16.482 -3.021 1.00 43.81 334 GLY A N 1
ATOM 2597 C CA . GLY A 1 334 ? -7.515 15.755 -4.216 1.00 43.81 334 GLY A CA 1
ATOM 2598 C C . GLY A 1 334 ? -8.565 14.749 -4.679 1.00 43.81 334 GLY A C 1
ATOM 2599 O O . GLY A 1 334 ? -9.185 14.074 -3.860 1.00 43.81 334 GLY A O 1
ATOM 2600 N N . ALA A 1 335 ? -8.781 14.650 -5.993 1.00 49.28 335 ALA A N 1
ATOM 2601 C CA . ALA A 1 335 ? -9.745 13.715 -6.567 1.00 49.28 335 ALA A CA 1
ATOM 2602 C C . ALA A 1 335 ? -9.222 12.272 -6.459 1.00 49.28 335 ALA A C 1
ATOM 2604 O O . ALA A 1 335 ? -8.323 11.870 -7.200 1.00 49.28 335 ALA A O 1
ATOM 2605 N N . VAL A 1 336 ? -9.780 11.494 -5.528 1.00 64.19 336 VAL A N 1
ATOM 2606 C CA . VAL A 1 336 ? -9.385 10.098 -5.302 1.00 64.19 336 VAL A CA 1
ATOM 2607 C C . VAL A 1 336 ? -10.131 9.186 -6.278 1.00 64.19 336 VAL A C 1
ATOM 2609 O O . VAL A 1 336 ? -11.313 8.900 -6.094 1.00 64.19 336 VAL A O 1
ATOM 2612 N N . ARG A 1 337 ? -9.456 8.713 -7.333 1.00 77.25 337 ARG A N 1
ATOM 2613 C CA . ARG A 1 337 ? -10.071 7.831 -8.345 1.00 77.25 337 ARG A CA 1
ATOM 2614 C C . ARG A 1 337 ? -9.851 6.360 -7.996 1.00 77.25 337 ARG A C 1
ATOM 2616 O O . ARG A 1 337 ? -8.714 5.892 -7.992 1.00 77.25 337 ARG A O 1
ATOM 2623 N N . ALA A 1 338 ? -10.931 5.616 -7.773 1.00 76.69 338 ALA A N 1
ATOM 2624 C CA . ALA A 1 338 ? -10.876 4.169 -7.571 1.00 76.69 338 ALA A CA 1
ATOM 2625 C C . ALA A 1 338 ? -10.393 3.414 -8.829 1.00 76.69 338 ALA A C 1
ATOM 2627 O O . ALA A 1 338 ? -10.720 3.775 -9.960 1.00 76.69 338 ALA A O 1
ATOM 2628 N N . LEU A 1 339 ? -9.642 2.333 -8.616 1.00 72.00 339 LEU A N 1
ATOM 2629 C CA . LEU A 1 339 ? -9.180 1.362 -9.612 1.00 72.00 339 LEU A CA 1
ATOM 2630 C C . LEU A 1 339 ? -9.457 -0.068 -9.112 1.00 72.00 339 LEU A C 1
ATOM 2632 O O . LEU A 1 339 ? -9.718 -0.282 -7.929 1.00 72.00 339 LEU A O 1
ATOM 2636 N N . ASP A 1 340 ? -9.394 -1.055 -10.012 1.00 75.88 340 ASP A N 1
ATOM 2637 C CA . ASP A 1 340 ? -9.584 -2.487 -9.715 1.00 75.88 340 ASP A CA 1
ATOM 2638 C C . ASP A 1 340 ? -10.855 -2.801 -8.893 1.00 75.88 340 ASP A C 1
ATOM 2640 O O . ASP A 1 340 ? -10.824 -3.610 -7.969 1.00 75.88 340 ASP A O 1
ATOM 2644 N N . GLY A 1 341 ? -11.975 -2.133 -9.191 1.00 73.25 341 GLY A N 1
ATOM 2645 C CA . GLY A 1 341 ? -13.231 -2.316 -8.448 1.00 73.25 341 GLY A CA 1
ATOM 2646 C C . GLY A 1 341 ? -13.202 -1.780 -7.010 1.00 73.25 341 GLY A C 1
ATOM 2647 O O . GLY A 1 341 ? -13.983 -2.230 -6.182 1.00 73.25 341 GLY A O 1
ATOM 2648 N N . GLY A 1 342 ? -12.294 -0.846 -6.706 1.00 75.56 342 GLY A N 1
ATOM 2649 C CA . GLY A 1 342 ? -12.134 -0.236 -5.382 1.00 75.56 342 GLY A CA 1
ATOM 2650 C C . GLY A 1 342 ? -10.917 -0.730 -4.597 1.00 75.56 342 GLY A C 1
ATOM 2651 O O . GLY A 1 342 ? -10.627 -0.166 -3.547 1.00 75.56 342 GLY A O 1
ATOM 2652 N N . ALA A 1 343 ? -10.177 -1.732 -5.088 1.00 78.06 343 ALA A N 1
ATOM 2653 C CA . ALA A 1 343 ? -9.009 -2.285 -4.389 1.00 78.06 343 ALA A CA 1
ATOM 2654 C C . ALA A 1 343 ? -7.786 -1.348 -4.368 1.00 78.06 343 ALA A C 1
ATOM 2656 O O . ALA A 1 343 ? -6.915 -1.470 -3.503 1.00 78.06 343 ALA A O 1
ATOM 2657 N N . ARG A 1 344 ? -7.707 -0.415 -5.322 1.00 87.62 344 ARG A N 1
ATOM 2658 C CA . ARG A 1 344 ? -6.642 0.590 -5.423 1.00 87.62 344 ARG A CA 1
ATOM 2659 C C . ARG A 1 344 ? -7.240 1.981 -5.606 1.00 87.62 344 ARG A C 1
ATOM 2661 O O . ARG A 1 344 ? -8.331 2.119 -6.154 1.00 87.62 344 ARG A O 1
ATOM 2668 N N . VAL A 1 345 ? -6.507 3.008 -5.194 1.00 87.00 345 VAL A N 1
ATOM 2669 C CA . VAL A 1 345 ? -6.891 4.418 -5.340 1.00 87.00 345 VAL A CA 1
ATOM 2670 C C . VAL A 1 345 ? -5.764 5.226 -5.969 1.00 87.00 345 VAL A C 1
ATOM 2672 O O . VAL A 1 345 ? -4.606 5.079 -5.591 1.00 87.00 345 VAL A O 1
ATOM 2675 N N . VAL A 1 346 ? -6.102 6.093 -6.923 1.00 89.75 346 VAL A N 1
ATOM 2676 C CA . VAL A 1 346 ? -5.205 7.143 -7.420 1.00 89.75 346 VAL A CA 1
ATOM 2677 C C . VAL A 1 346 ? -5.395 8.378 -6.551 1.00 89.75 346 VAL A C 1
ATOM 2679 O O . VAL A 1 346 ? -6.496 8.926 -6.522 1.00 89.75 346 VAL A O 1
ATOM 2682 N N . LYS A 1 347 ? -4.336 8.835 -5.883 1.00 90.19 347 LYS A N 1
ATOM 2683 C CA . LYS A 1 347 ? -4.279 10.137 -5.209 1.00 90.19 347 LYS A CA 1
ATOM 2684 C C . LYS A 1 347 ? -3.488 11.100 -6.094 1.00 90.19 347 LYS A C 1
ATOM 2686 O O . LYS A 1 347 ? -2.295 10.892 -6.295 1.00 90.19 347 LYS A O 1
ATOM 2691 N N . ALA A 1 348 ? -4.137 12.142 -6.615 1.00 89.94 348 ALA A N 1
ATOM 2692 C CA . ALA A 1 348 ? -3.427 13.301 -7.162 1.00 89.94 348 ALA A CA 1
ATOM 2693 C C . ALA A 1 348 ? -2.734 14.051 -6.011 1.00 89.94 348 ALA A C 1
ATOM 2695 O O . ALA A 1 348 ? -3.347 14.244 -4.957 1.00 89.94 348 ALA A O 1
ATOM 2696 N N . CYS A 1 349 ? -1.464 14.421 -6.175 1.00 88.62 349 CYS A N 1
ATOM 2697 C CA . CYS A 1 349 ? -0.621 14.888 -5.073 1.00 88.62 349 CYS A CA 1
ATOM 2698 C C . CYS A 1 349 ? 0.449 15.897 -5.525 1.00 88.62 349 CYS A C 1
ATOM 2700 O O . CYS A 1 349 ? 0.608 16.166 -6.714 1.00 88.62 349 CYS A O 1
ATOM 2702 N N . SER A 1 350 ? 1.204 16.459 -4.576 1.00 89.31 350 SER A N 1
ATOM 2703 C CA . SER A 1 350 ? 2.398 17.251 -4.902 1.00 89.31 350 SER A CA 1
ATOM 2704 C C . SER A 1 350 ? 3.522 16.359 -5.440 1.00 89.31 350 SER A C 1
ATOM 2706 O O . SER A 1 350 ? 3.560 15.158 -5.154 1.00 89.31 350 SER A O 1
ATOM 2708 N N . THR A 1 351 ? 4.478 16.952 -6.164 1.00 90.69 351 THR A N 1
ATOM 2709 C CA . THR A 1 351 ? 5.721 16.263 -6.547 1.00 90.69 351 THR A CA 1
ATOM 2710 C C . THR A 1 351 ? 6.467 15.749 -5.306 1.00 90.69 351 THR A C 1
ATOM 2712 O O . THR A 1 351 ? 6.803 14.572 -5.287 1.00 90.69 351 THR A O 1
ATOM 2715 N N . GLN A 1 352 ? 6.550 16.520 -4.207 1.00 88.75 352 GLN A N 1
ATOM 2716 C CA . GLN A 1 352 ? 7.132 16.033 -2.940 1.00 88.75 352 GLN A CA 1
ATOM 2717 C C . GLN A 1 352 ? 6.432 14.775 -2.384 1.00 88.75 352 GLN A C 1
ATOM 2719 O O . GLN A 1 352 ? 7.114 13.885 -1.886 1.00 88.75 352 GLN A O 1
ATOM 2724 N N . GLU A 1 353 ? 5.096 14.657 -2.448 1.00 92.75 353 GLU A N 1
ATOM 2725 C CA . GLU A 1 353 ? 4.429 13.431 -1.971 1.00 92.75 353 GLU A CA 1
ATOM 2726 C C . GLU A 1 353 ? 4.783 12.226 -2.855 1.00 92.75 353 GLU A C 1
ATOM 2728 O O . GLU A 1 353 ? 5.054 11.140 -2.344 1.00 92.75 353 GLU A O 1
ATOM 2733 N N . ALA A 1 354 ? 4.824 12.422 -4.176 1.00 92.75 354 ALA A N 1
ATOM 2734 C CA . ALA A 1 354 ? 5.220 11.386 -5.125 1.00 92.75 354 ALA A CA 1
ATOM 2735 C C . ALA A 1 354 ? 6.695 10.970 -4.947 1.00 92.75 354 ALA A C 1
ATOM 2737 O O . ALA A 1 354 ? 6.997 9.778 -4.970 1.00 92.75 354 ALA A O 1
ATOM 2738 N N . GLU A 1 355 ? 7.596 11.922 -4.696 1.00 92.12 355 GLU A N 1
ATOM 2739 C CA . GLU A 1 355 ? 9.009 11.686 -4.372 1.00 92.12 355 GLU A CA 1
ATOM 2740 C C . GLU A 1 355 ? 9.188 10.973 -3.026 1.00 92.12 355 GLU A C 1
ATOM 2742 O O . GLU A 1 355 ? 9.973 10.030 -2.939 1.00 92.12 355 GLU A O 1
ATOM 2747 N N . PHE A 1 356 ? 8.422 11.343 -1.992 1.00 94.06 356 PHE A N 1
ATOM 2748 C CA . PHE A 1 356 ? 8.441 10.646 -0.703 1.00 94.06 356 PHE A CA 1
ATOM 2749 C C . PHE A 1 356 ? 8.019 9.180 -0.858 1.00 94.06 356 PHE A C 1
ATOM 2751 O O . PHE A 1 356 ? 8.692 8.290 -0.340 1.00 94.06 356 PHE A O 1
ATOM 2758 N N . TYR A 1 357 ? 6.947 8.903 -1.612 1.00 95.06 357 TYR A N 1
ATOM 2759 C CA . TYR A 1 357 ? 6.573 7.527 -1.947 1.00 95.06 357 TYR A CA 1
ATOM 2760 C C . TYR A 1 357 ? 7.633 6.830 -2.815 1.00 95.06 357 TYR A C 1
ATOM 2762 O O . TYR A 1 357 ? 7.828 5.626 -2.660 1.00 95.06 357 TYR A O 1
ATOM 2770 N N . LEU A 1 358 ? 8.331 7.547 -3.702 1.00 93.06 358 LEU A N 1
ATOM 2771 C CA . LEU A 1 358 ? 9.375 6.967 -4.552 1.00 93.06 358 LEU A CA 1
ATOM 2772 C C . LEU A 1 358 ? 10.593 6.536 -3.735 1.00 93.06 358 LEU A C 1
ATOM 2774 O O . LEU A 1 358 ? 11.121 5.458 -3.985 1.00 93.06 358 LEU A O 1
ATOM 2778 N N . GLU A 1 359 ? 11.019 7.337 -2.760 1.00 91.88 359 GLU A N 1
ATOM 2779 C CA . GLU A 1 359 ? 12.097 6.982 -1.833 1.00 91.88 359 GLU A CA 1
ATOM 2780 C C . GLU A 1 359 ? 11.652 5.855 -0.886 1.00 91.88 359 GLU A C 1
ATOM 2782 O O . GLU A 1 359 ? 12.311 4.821 -0.793 1.00 91.88 359 GLU A O 1
ATOM 2787 N N . ALA A 1 360 ? 10.468 5.982 -0.273 1.00 91.69 360 ALA A N 1
ATOM 2788 C CA . ALA A 1 360 ? 9.935 4.995 0.666 1.00 91.69 360 ALA A CA 1
ATOM 2789 C C . ALA A 1 360 ? 9.780 3.586 0.072 1.00 91.69 360 ALA A C 1
ATOM 2791 O O . ALA A 1 360 ? 9.917 2.610 0.808 1.00 91.69 360 ALA A O 1
ATOM 2792 N N . TRP A 1 361 ? 9.525 3.464 -1.235 1.00 90.38 361 TRP A N 1
ATOM 2793 C CA . TRP A 1 361 ? 9.366 2.184 -1.937 1.00 90.38 361 TRP A CA 1
ATOM 2794 C C . TRP A 1 361 ? 10.615 1.718 -2.713 1.00 90.38 361 TRP A C 1
ATOM 2796 O O . TRP A 1 361 ? 10.527 0.764 -3.491 1.00 90.38 361 TRP A O 1
ATOM 2806 N N . ARG A 1 362 ? 11.792 2.318 -2.473 1.00 83.06 362 ARG A N 1
ATOM 2807 C CA . ARG A 1 362 ? 13.084 1.742 -2.892 1.00 83.06 362 ARG A CA 1
ATOM 2808 C C . ARG A 1 362 ? 13.466 0.535 -2.038 1.00 83.06 362 ARG A C 1
ATOM 2810 O O . ARG A 1 362 ? 13.117 0.435 -0.862 1.00 83.06 362 ARG A O 1
ATOM 2817 N N . ASP A 1 363 ? 14.253 -0.359 -2.632 1.00 73.38 363 ASP A N 1
ATOM 2818 C CA . ASP A 1 363 ? 14.923 -1.442 -1.910 1.00 73.38 363 ASP A CA 1
ATOM 2819 C C . ASP A 1 363 ? 16.207 -0.904 -1.256 1.00 73.38 363 ASP A C 1
ATOM 2821 O O . ASP A 1 363 ? 17.312 -1.031 -1.777 1.00 73.38 363 ASP A O 1
ATOM 2825 N N . ALA A 1 364 ? 16.020 -0.181 -0.150 1.00 76.69 364 ALA A N 1
ATOM 2826 C CA . ALA A 1 364 ? 17.066 0.543 0.573 1.00 76.69 364 ALA A CA 1
ATOM 2827 C C . ALA A 1 364 ? 17.151 0.093 2.050 1.00 76.69 364 ALA A C 1
ATOM 2829 O O . ALA A 1 364 ? 17.317 0.888 2.980 1.00 76.69 364 ALA A O 1
ATOM 2830 N N . GLY A 1 365 ? 17.018 -1.218 2.271 1.00 81.75 365 GLY A N 1
ATOM 2831 C CA . GLY A 1 365 ? 17.286 -1.869 3.554 1.00 81.75 365 GLY A CA 1
ATOM 2832 C C . GLY A 1 365 ? 16.224 -1.677 4.646 1.00 81.75 365 GLY A C 1
ATOM 2833 O O . GLY A 1 365 ? 15.099 -1.226 4.424 1.00 81.75 365 GLY A O 1
ATOM 2834 N N . ALA A 1 366 ? 16.586 -2.069 5.871 1.00 85.31 366 ALA A N 1
ATOM 2835 C CA . ALA A 1 366 ? 15.628 -2.348 6.944 1.00 85.31 366 ALA A CA 1
ATOM 2836 C C . ALA A 1 366 ? 14.797 -1.139 7.421 1.00 85.31 366 ALA A C 1
ATOM 2838 O O . ALA A 1 366 ? 13.678 -1.330 7.893 1.00 85.31 366 ALA A O 1
ATOM 2839 N N . ALA A 1 367 ? 15.305 0.095 7.313 1.00 85.00 367 ALA A N 1
ATOM 2840 C CA . ALA A 1 367 ? 14.531 1.292 7.662 1.00 85.00 367 ALA A CA 1
ATOM 2841 C C . ALA A 1 367 ? 13.384 1.538 6.665 1.00 85.00 367 ALA A C 1
ATOM 2843 O O . ALA A 1 367 ? 12.257 1.810 7.079 1.00 85.00 367 ALA A O 1
ATOM 2844 N N . HIS A 1 368 ? 13.643 1.352 5.367 1.00 88.06 368 HIS A N 1
ATOM 2845 C CA . HIS A 1 368 ? 12.628 1.455 4.320 1.00 88.06 368 HIS A CA 1
ATOM 2846 C C . HIS A 1 368 ? 11.585 0.343 4.453 1.00 88.06 368 HIS A C 1
ATOM 2848 O O . HIS A 1 368 ? 10.394 0.634 4.418 1.00 88.06 368 HIS A O 1
ATOM 2854 N N . ALA A 1 369 ? 12.000 -0.896 4.743 1.00 88.75 369 ALA A N 1
ATOM 2855 C CA . ALA A 1 369 ? 11.068 -1.992 5.030 1.00 88.75 369 ALA A CA 1
ATOM 2856 C C . ALA A 1 369 ? 10.119 -1.671 6.207 1.00 88.75 369 ALA A C 1
ATOM 2858 O O . ALA A 1 369 ? 8.903 -1.813 6.073 1.00 88.75 369 ALA A O 1
ATOM 2859 N N . ARG A 1 370 ? 10.642 -1.147 7.331 1.00 90.50 370 ARG A N 1
ATOM 2860 C CA . ARG A 1 370 ? 9.807 -0.711 8.471 1.00 90.50 370 ARG A CA 1
ATOM 2861 C C . ARG A 1 370 ? 8.837 0.412 8.093 1.00 90.50 370 ARG A C 1
ATOM 2863 O O . ARG A 1 370 ? 7.695 0.397 8.544 1.00 90.50 370 ARG A O 1
ATOM 2870 N N . LEU A 1 371 ? 9.248 1.366 7.256 1.00 90.69 371 LEU A N 1
ATOM 2871 C CA . LEU A 1 371 ? 8.355 2.422 6.766 1.00 90.69 371 LEU A CA 1
ATOM 2872 C C . LEU A 1 371 ? 7.270 1.874 5.823 1.00 90.69 371 LEU A C 1
ATOM 2874 O O . LEU A 1 371 ? 6.108 2.239 5.976 1.00 90.69 371 LEU A O 1
ATOM 2878 N N . GLN A 1 372 ? 7.617 0.971 4.902 1.00 93.06 372 GLN A N 1
ATOM 2879 C CA . GLN A 1 372 ? 6.684 0.320 3.969 1.00 93.06 372 GLN A CA 1
ATOM 2880 C C . GLN A 1 372 ? 5.586 -0.472 4.694 1.00 93.06 372 GLN A C 1
ATOM 2882 O O . GLN A 1 372 ? 4.457 -0.533 4.212 1.00 93.06 372 GLN A O 1
ATOM 2887 N N . GLU A 1 373 ? 5.879 -1.035 5.869 1.00 91.25 373 GLU A N 1
ATOM 2888 C CA . GLU A 1 373 ? 4.862 -1.635 6.740 1.00 91.25 373 GLU A CA 1
ATOM 2889 C C . GLU A 1 373 ? 3.947 -0.602 7.415 1.00 91.25 373 GLU A C 1
ATOM 2891 O O . GLU A 1 373 ? 2.829 -0.944 7.799 1.00 91.25 373 GLU A O 1
ATOM 2896 N N . CYS A 1 374 ? 4.391 0.644 7.596 1.00 93.38 374 CYS A N 1
ATOM 2897 C CA . CYS A 1 374 ? 3.667 1.701 8.312 1.00 93.38 374 CYS A CA 1
ATOM 2898 C C . CYS A 1 374 ? 2.734 2.546 7.425 1.00 93.38 374 CYS A C 1
ATOM 2900 O O . CYS A 1 374 ? 1.782 3.138 7.942 1.00 93.38 374 CYS A O 1
ATOM 2902 N N . ILE A 1 375 ? 2.990 2.601 6.116 1.00 94.44 375 ILE A N 1
ATOM 2903 C CA . ILE A 1 375 ? 2.288 3.451 5.135 1.00 94.44 375 ILE A CA 1
ATOM 2904 C C . ILE A 1 375 ? 1.410 2.615 4.178 1.00 94.44 375 ILE A C 1
ATOM 2906 O O . ILE A 1 375 ? 1.574 1.395 4.121 1.00 94.44 375 ILE A O 1
ATOM 2910 N N . PRO A 1 376 ? 0.453 3.208 3.434 1.00 94.25 376 PRO A N 1
ATOM 2911 C CA . PRO A 1 376 ? -0.285 2.495 2.400 1.00 94.25 376 PRO A CA 1
ATOM 2912 C C . PRO A 1 376 ? 0.661 1.891 1.369 1.00 94.25 376 PRO A C 1
ATOM 2914 O O . PRO A 1 376 ? 1.578 2.558 0.877 1.00 94.25 376 PRO A O 1
ATOM 2917 N N . LYS A 1 377 ? 0.395 0.645 0.982 1.00 91.69 377 LYS A N 1
ATOM 2918 C CA . LYS A 1 377 ? 1.100 0.016 -0.127 1.00 91.69 377 LYS A CA 1
ATOM 2919 C C . LYS A 1 377 ? 0.961 0.831 -1.409 1.00 91.69 377 LYS A C 1
ATOM 2921 O O . LYS A 1 377 ? -0.142 0.977 -1.931 1.00 91.69 377 LYS A O 1
ATOM 2926 N N . CYS A 1 378 ? 2.085 1.280 -1.956 1.00 91.56 378 CYS A N 1
ATOM 2927 C CA . CYS A 1 378 ? 2.129 1.906 -3.270 1.00 91.56 378 CYS A CA 1
ATOM 2928 C C . CYS A 1 378 ? 2.254 0.846 -4.388 1.00 91.56 378 CYS A C 1
ATOM 2930 O O . CYS A 1 378 ? 2.757 -0.262 -4.173 1.00 91.56 378 CYS A O 1
ATOM 2932 N N . PHE A 1 379 ? 1.774 1.179 -5.588 1.00 91.12 379 PHE A N 1
ATOM 2933 C CA . PHE A 1 379 ? 1.784 0.322 -6.784 1.00 91.12 379 PHE A CA 1
ATOM 2934 C C . PHE A 1 379 ? 2.292 1.021 -8.051 1.00 91.12 379 PHE A C 1
ATOM 2936 O O . PHE A 1 379 ? 2.722 0.341 -8.981 1.00 91.12 379 PHE A O 1
ATOM 2943 N N . ALA A 1 380 ? 2.168 2.347 -8.122 1.00 91.62 380 ALA A N 1
ATOM 2944 C CA . ALA A 1 380 ? 2.651 3.171 -9.223 1.00 91.62 380 ALA A CA 1
ATOM 2945 C C . ALA A 1 380 ? 2.798 4.625 -8.759 1.00 91.62 380 ALA A C 1
ATOM 2947 O O . ALA A 1 380 ? 2.055 5.074 -7.883 1.00 91.62 380 ALA A O 1
ATOM 2948 N N . ILE A 1 381 ? 3.744 5.350 -9.348 1.00 91.56 381 ILE A N 1
ATOM 2949 C CA . ILE A 1 381 ? 4.063 6.746 -9.043 1.00 91.56 381 ILE A CA 1
ATOM 2950 C C . ILE A 1 381 ? 4.260 7.483 -10.368 1.00 91.56 381 ILE A C 1
ATOM 2952 O O . ILE A 1 381 ? 5.024 7.050 -11.236 1.00 91.56 381 ILE A O 1
ATOM 2956 N N . GLN A 1 382 ? 3.573 8.609 -10.501 1.00 92.38 382 GLN A N 1
ATOM 2957 C CA . GLN A 1 382 ? 3.663 9.553 -11.602 1.00 92.38 382 GLN A CA 1
ATOM 2958 C C . GLN A 1 382 ? 4.153 10.891 -11.037 1.00 92.38 382 GLN A C 1
ATOM 2960 O O . GLN A 1 382 ? 3.593 11.387 -10.062 1.00 92.38 382 GLN A O 1
ATOM 2965 N N . ILE A 1 383 ? 5.187 11.466 -11.642 1.00 92.38 383 ILE A N 1
ATOM 2966 C CA . ILE A 1 383 ? 5.692 12.807 -11.334 1.00 92.38 383 ILE A CA 1
ATOM 2967 C C . ILE A 1 383 ? 5.559 13.623 -12.614 1.00 92.38 383 ILE A C 1
ATOM 2969 O O . ILE A 1 383 ? 6.095 13.211 -13.640 1.00 92.38 383 ILE A O 1
ATOM 2973 N N . GLU A 1 384 ? 4.816 14.731 -12.564 1.00 91.19 384 GLU A N 1
ATOM 2974 C CA . GLU A 1 384 ? 4.667 15.682 -13.682 1.00 91.19 384 GLU A CA 1
ATOM 2975 C C . GLU A 1 384 ? 4.345 14.969 -15.016 1.00 91.19 384 GLU A C 1
ATOM 2977 O O . GLU A 1 384 ? 5.069 15.044 -16.011 1.00 91.19 384 GLU A O 1
ATOM 2982 N N . GLY A 1 385 ? 3.286 14.147 -14.988 1.00 85.50 385 GLY A N 1
ATOM 2983 C CA . GLY A 1 385 ? 2.791 13.360 -16.124 1.00 85.50 385 GLY A CA 1
ATOM 2984 C C . GLY A 1 385 ? 3.648 12.142 -16.496 1.00 85.50 385 GLY A C 1
ATOM 2985 O O . GLY A 1 385 ? 3.184 11.239 -17.196 1.00 85.50 385 GLY A O 1
ATOM 2986 N N . ARG A 1 386 ? 4.886 12.046 -15.998 1.00 88.75 386 ARG A N 1
ATOM 2987 C CA . ARG A 1 386 ? 5.801 10.927 -16.247 1.00 88.75 386 ARG A CA 1
ATOM 2988 C C . ARG A 1 386 ? 5.606 9.825 -15.210 1.00 88.75 386 ARG A C 1
ATOM 2990 O O . ARG A 1 386 ? 5.876 10.016 -14.028 1.00 88.75 386 ARG A O 1
ATOM 2997 N N . ALA A 1 387 ? 5.217 8.631 -15.652 1.00 92.31 387 ALA A N 1
ATOM 2998 C CA . ALA A 1 387 ? 5.304 7.437 -14.813 1.00 92.31 387 ALA A CA 1
ATOM 2999 C C . ALA A 1 387 ? 6.777 7.130 -14.492 1.00 92.31 387 ALA A C 1
ATOM 3001 O O . ALA A 1 387 ? 7.563 6.846 -15.398 1.00 92.31 387 ALA A O 1
ATOM 3002 N N . VAL A 1 388 ? 7.139 7.201 -13.210 1.00 89.38 388 VAL A N 1
ATOM 3003 C CA . VAL A 1 388 ? 8.482 6.874 -12.698 1.00 89.38 388 VAL A CA 1
ATOM 3004 C C . VAL A 1 388 ? 8.529 5.480 -12.068 1.00 89.38 388 VAL A C 1
ATOM 3006 O O . VAL A 1 388 ? 9.585 4.855 -12.033 1.00 89.38 388 VAL A O 1
ATOM 3009 N N . TRP A 1 389 ? 7.379 4.954 -11.634 1.00 89.44 389 TRP A N 1
ATOM 3010 C CA . TRP A 1 389 ? 7.224 3.577 -11.166 1.00 89.44 389 TRP A CA 1
ATOM 3011 C C . TRP A 1 389 ? 5.820 3.054 -11.493 1.00 89.44 389 TRP A C 1
ATOM 3013 O O . TRP A 1 389 ? 4.854 3.811 -11.440 1.00 89.44 389 TRP A O 1
ATOM 3023 N N . GLY A 1 390 ? 5.691 1.763 -11.810 1.00 88.25 390 GLY A N 1
ATOM 3024 C CA . GLY A 1 390 ? 4.414 1.149 -12.200 1.00 88.25 390 GLY A CA 1
ATOM 3025 C C . GLY A 1 390 ? 3.823 1.685 -13.516 1.00 88.25 390 GLY A C 1
ATOM 3026 O O . GLY A 1 390 ? 4.537 2.220 -14.365 1.00 88.25 390 GLY A O 1
ATOM 3027 N N . ASP A 1 391 ? 2.514 1.497 -13.700 1.00 82.56 391 ASP A N 1
ATOM 3028 C CA . ASP A 1 391 ? 1.770 1.977 -14.873 1.00 82.56 391 ASP A CA 1
ATOM 3029 C C . ASP A 1 391 ? 1.337 3.448 -14.716 1.00 82.56 391 ASP A C 1
ATOM 3031 O O . ASP A 1 391 ? 0.960 3.884 -13.628 1.00 82.56 391 ASP A O 1
ATOM 3035 N N . ALA A 1 392 ? 1.326 4.204 -15.819 1.00 77.56 392 ALA A N 1
ATOM 3036 C CA . ALA A 1 392 ? 0.848 5.589 -15.836 1.00 77.56 392 ALA A CA 1
ATOM 3037 C C . ALA A 1 392 ? -0.650 5.689 -15.493 1.00 77.56 392 ALA A C 1
ATOM 3039 O O . ALA A 1 392 ? -1.463 4.898 -15.977 1.00 77.56 392 ALA A O 1
ATOM 3040 N N . VAL A 1 393 ? -1.030 6.705 -14.711 1.00 80.38 393 VAL A N 1
ATOM 3041 C CA . VAL A 1 393 ? -2.435 6.976 -14.345 1.00 80.38 393 VAL A CA 1
ATOM 3042 C C . VAL A 1 393 ? -3.110 8.022 -15.231 1.00 80.38 393 VAL A C 1
ATOM 3044 O O . VAL A 1 393 ? -4.345 8.098 -15.238 1.00 80.38 393 VAL A O 1
ATOM 3047 N N . GLY A 1 394 ? -2.323 8.762 -16.012 1.00 77.69 394 GLY A N 1
ATOM 3048 C CA . GLY A 1 394 ? -2.785 9.808 -16.920 1.00 77.69 394 GLY A CA 1
ATOM 3049 C C . GLY A 1 394 ? -2.851 11.182 -16.253 1.00 77.69 394 GLY A C 1
ATOM 3050 O O . GLY A 1 394 ? -2.677 11.310 -15.040 1.00 77.69 394 GLY A O 1
ATOM 3051 N N . GLY A 1 395 ? -3.098 12.207 -17.068 1.00 83.00 395 GLY A N 1
ATOM 3052 C CA . GLY A 1 395 ? -2.912 13.603 -16.672 1.00 83.00 395 GLY A CA 1
ATOM 3053 C C . GLY A 1 395 ? -1.448 14.049 -16.743 1.00 83.00 395 GLY A C 1
ATOM 3054 O O . GLY A 1 395 ? -0.543 13.254 -16.989 1.00 83.00 395 GLY A O 1
ATOM 3055 N N . ASP A 1 396 ? -1.255 15.343 -16.543 1.00 85.56 396 ASP A N 1
ATOM 3056 C CA . ASP A 1 396 ? 0.002 16.098 -16.543 1.00 85.56 396 ASP A CA 1
ATOM 3057 C C . ASP A 1 396 ? 0.575 16.326 -15.130 1.00 85.56 396 ASP A C 1
ATOM 3059 O O . ASP A 1 396 ? 1.762 16.594 -14.973 1.00 85.56 396 ASP A O 1
ATOM 3063 N N . GLY A 1 397 ? -0.248 16.188 -14.090 1.00 87.75 397 GLY A N 1
ATOM 3064 C CA . GLY A 1 397 ? 0.170 16.311 -12.693 1.00 87.75 397 GLY A CA 1
ATOM 3065 C C . GLY A 1 397 ? 0.898 15.090 -12.108 1.00 87.75 397 GLY A C 1
ATOM 3066 O O . GLY A 1 397 ? 1.002 14.015 -12.716 1.00 87.75 397 GLY A O 1
ATOM 3067 N N . SER A 1 398 ? 1.365 15.268 -10.870 1.00 92.62 398 SER A N 1
ATOM 3068 C CA . SER A 1 398 ? 1.937 14.219 -10.016 1.00 92.62 398 SER A CA 1
ATOM 3069 C C . SER A 1 398 ? 0.833 13.435 -9.284 1.00 92.62 398 SER A C 1
ATOM 3071 O O . SER A 1 398 ? -0.175 13.999 -8.849 1.00 92.62 398 SER A O 1
ATOM 3073 N N . ALA A 1 399 ? 0.989 12.115 -9.176 1.00 93.38 399 ALA A N 1
ATOM 3074 C CA . ALA A 1 399 ? -0.008 11.222 -8.586 1.00 93.38 399 ALA A CA 1
ATOM 3075 C C . ALA A 1 399 ? 0.594 9.884 -8.126 1.00 93.38 399 ALA A C 1
ATOM 3077 O O . ALA A 1 399 ? 1.552 9.380 -8.711 1.00 93.38 399 ALA A O 1
ATOM 3078 N N . VAL A 1 400 ? -0.025 9.253 -7.127 1.00 91.56 400 VAL A N 1
ATOM 3079 C CA . VAL A 1 400 ? 0.362 7.927 -6.614 1.00 91.56 400 VAL A CA 1
ATOM 3080 C C . VAL A 1 400 ? -0.812 6.949 -6.627 1.00 91.56 400 VAL A C 1
ATOM 3082 O O . VAL A 1 400 ? -1.958 7.336 -6.393 1.00 91.56 400 VAL A O 1
ATOM 3085 N N . VAL A 1 401 ? -0.538 5.670 -6.898 1.00 93.06 401 VAL A N 1
ATOM 3086 C CA . VAL A 1 401 ? -1.518 4.576 -6.811 1.00 93.06 401 VAL A CA 1
ATOM 3087 C C . VAL A 1 401 ? -1.268 3.781 -5.544 1.00 93.06 401 VAL A C 1
ATOM 3089 O O . VAL A 1 401 ? -0.265 3.076 -5.448 1.00 93.06 401 VAL A O 1
ATOM 3092 N N . LEU A 1 402 ? -2.199 3.861 -4.600 1.00 91.62 402 LEU A N 1
ATOM 3093 C CA . LEU A 1 402 ? -2.106 3.241 -3.280 1.00 91.62 402 LEU A CA 1
ATOM 3094 C C . LEU A 1 402 ? -3.141 2.118 -3.119 1.00 91.62 402 LEU A C 1
ATOM 3096 O O . LEU A 1 402 ? -4.105 2.023 -3.886 1.00 91.62 402 LEU A O 1
ATOM 3100 N N . GLU A 1 403 ? -2.960 1.263 -2.114 1.00 89.94 403 GLU A N 1
ATOM 3101 C CA . GLU A 1 403 ? -4.029 0.386 -1.630 1.00 89.94 403 GLU A CA 1
ATOM 3102 C C . GLU A 1 403 ? -5.142 1.214 -0.983 1.00 89.94 403 GLU A C 1
ATOM 3104 O O . GLU A 1 403 ? -4.886 2.198 -0.287 1.00 89.94 403 GLU A O 1
ATOM 3109 N N . ASN A 1 404 ? -6.391 0.817 -1.214 1.00 87.19 404 ASN A N 1
ATOM 3110 C CA . ASN A 1 404 ? -7.513 1.374 -0.476 1.00 87.19 404 ASN A CA 1
ATOM 3111 C C . ASN A 1 404 ? -7.598 0.682 0.893 1.00 87.19 404 ASN A C 1
ATOM 3113 O O . ASN A 1 404 ? -7.904 -0.508 0.965 1.00 87.19 404 ASN A O 1
ATOM 3117 N N . LEU A 1 405 ? -7.348 1.429 1.970 1.00 87.81 405 LEU A N 1
ATOM 3118 C CA . LEU A 1 405 ? -7.333 0.897 3.338 1.00 87.81 405 LEU A CA 1
ATOM 3119 C C . LEU A 1 405 ? -8.708 0.424 3.831 1.00 87.81 405 LEU A C 1
ATOM 3121 O O . LEU A 1 405 ? -8.762 -0.435 4.702 1.00 87.81 405 LEU A O 1
ATOM 3125 N N . ALA A 1 406 ? -9.799 0.926 3.246 1.00 84.25 406 ALA A N 1
ATOM 3126 C CA . ALA A 1 406 ? -11.162 0.469 3.516 1.00 84.25 406 ALA A CA 1
ATOM 3127 C C . ALA A 1 406 ? -11.631 -0.638 2.545 1.00 84.25 406 ALA A C 1
ATOM 3129 O O . ALA A 1 406 ? -12.805 -1.004 2.540 1.00 84.25 406 ALA A O 1
ATOM 3130 N N . TYR A 1 407 ? -10.761 -1.181 1.682 1.00 83.69 407 TYR A N 1
ATOM 3131 C CA . TYR A 1 407 ? -11.200 -2.157 0.682 1.00 83.69 407 TYR A CA 1
ATOM 3132 C C . TYR A 1 407 ? -11.665 -3.477 1.305 1.00 83.69 407 TYR A C 1
ATOM 3134 O O . TYR A 1 407 ? -10.923 -4.157 2.015 1.00 83.69 407 TYR A O 1
ATOM 3142 N N . GLY A 1 408 ? -12.896 -3.866 0.968 1.00 78.88 408 GLY A N 1
ATOM 3143 C CA . GLY A 1 408 ? -13.529 -5.090 1.451 1.00 78.88 408 GLY A CA 1
ATOM 3144 C C . GLY A 1 408 ? -14.012 -5.016 2.900 1.00 78.88 408 GLY A C 1
ATOM 3145 O O . GLY A 1 408 ? -14.464 -6.039 3.411 1.00 78.88 408 GLY A O 1
ATOM 3146 N N . TYR A 1 409 ? -13.902 -3.867 3.571 1.00 83.38 409 TYR A N 1
ATOM 3147 C CA . TYR A 1 409 ? -14.673 -3.577 4.782 1.00 83.38 409 TYR A CA 1
ATOM 3148 C C . TYR A 1 409 ? -16.145 -3.444 4.378 1.00 83.38 409 TYR A C 1
ATOM 3150 O O . TYR A 1 409 ? -16.429 -2.896 3.312 1.00 83.38 409 TYR A O 1
ATOM 3158 N N . GLU A 1 410 ? -17.065 -3.966 5.186 1.00 79.06 410 GLU A N 1
ATOM 3159 C CA . GLU A 1 410 ? -18.495 -3.895 4.871 1.00 79.06 410 GLU A CA 1
ATOM 3160 C C . GLU A 1 410 ? -19.045 -2.512 5.233 1.00 79.06 410 GLU A C 1
ATOM 3162 O O . GLU A 1 410 ? -19.532 -1.792 4.359 1.00 79.06 410 GLU A O 1
ATOM 3167 N N . ASN A 1 411 ? -18.842 -2.103 6.489 1.00 84.69 411 ASN A N 1
ATOM 3168 C CA . ASN A 1 411 ? -19.295 -0.832 7.047 1.00 84.69 411 ASN A CA 1
ATOM 3169 C C . ASN A 1 411 ? -18.096 -0.086 7.657 1.00 84.69 411 ASN A C 1
ATOM 3171 O O . ASN A 1 411 ? -17.849 -0.127 8.859 1.00 84.69 411 ASN A O 1
ATOM 3175 N N . ALA A 1 412 ? -17.283 0.546 6.806 1.00 86.88 412 ALA A N 1
ATOM 3176 C CA . ALA A 1 412 ? -16.005 1.137 7.209 1.00 86.88 412 ALA A CA 1
ATOM 3177 C C . ALA A 1 412 ? -16.162 2.425 8.046 1.00 86.88 412 ALA A C 1
ATOM 3179 O O . ALA A 1 412 ? -16.382 3.510 7.499 1.00 86.88 412 ALA A O 1
ATOM 3180 N N . ASN A 1 413 ? -15.965 2.315 9.360 1.00 90.31 413 ASN A N 1
ATOM 3181 C CA . ASN A 1 413 ? -15.662 3.445 10.235 1.00 90.31 413 ASN A CA 1
ATOM 3182 C C . ASN A 1 413 ? -14.229 3.915 9.946 1.00 90.31 413 ASN A C 1
ATOM 3184 O O . ASN A 1 413 ? -13.311 3.098 9.830 1.00 90.31 413 ASN A O 1
ATOM 3188 N N . VAL A 1 414 ? -14.023 5.224 9.806 1.00 92.56 414 VAL A N 1
ATOM 3189 C CA . VAL A 1 414 ? -12.736 5.811 9.391 1.00 92.56 414 VAL A CA 1
ATOM 3190 C C . VAL A 1 414 ? -12.468 7.068 10.205 1.00 92.56 414 VAL A C 1
ATOM 3192 O O . VAL A 1 414 ? -13.302 7.964 10.205 1.00 92.56 414 VAL A O 1
ATOM 3195 N N . CYS A 1 415 ? -11.298 7.179 10.838 1.00 95.06 415 CYS A N 1
ATOM 3196 C CA . CYS A 1 415 ? -10.893 8.355 11.614 1.00 95.06 415 CYS A CA 1
ATOM 3197 C C . CYS A 1 415 ? -9.525 8.879 11.148 1.00 95.06 415 CYS A C 1
ATOM 3199 O O . CYS A 1 415 ? -8.528 8.155 11.182 1.00 95.06 415 CYS A O 1
ATOM 3201 N N . ASP A 1 416 ? -9.482 10.137 10.699 1.00 95.81 416 ASP A N 1
ATOM 3202 C CA . ASP A 1 416 ? -8.267 10.872 10.325 1.00 95.81 416 ASP A CA 1
ATOM 3203 C C . ASP A 1 416 ? -7.740 11.653 11.536 1.00 95.81 416 ASP A C 1
ATOM 3205 O O . ASP A 1 416 ? -8.457 12.461 12.130 1.00 95.81 416 ASP A O 1
ATOM 3209 N N . ILE A 1 417 ? -6.482 11.414 11.907 1.00 95.38 417 ILE A N 1
ATOM 3210 C CA . ILE A 1 417 ? -5.845 11.987 13.094 1.00 95.38 417 ILE A CA 1
ATOM 3211 C C . ILE A 1 417 ? -4.515 12.620 12.693 1.00 95.38 417 ILE A C 1
ATOM 3213 O O . ILE A 1 417 ? -3.529 11.924 12.448 1.00 95.38 417 ILE A O 1
ATOM 3217 N N . LYS A 1 418 ? -4.455 13.953 12.674 1.00 93.31 418 LYS A N 1
ATOM 3218 C CA . LYS A 1 418 ? -3.224 14.707 12.413 1.00 93.31 418 LYS A CA 1
ATOM 3219 C C . LYS A 1 418 ? -2.181 14.449 13.500 1.00 93.31 418 LYS A C 1
ATOM 3221 O O . LYS A 1 418 ? -2.510 14.508 14.685 1.00 93.31 418 LYS A O 1
ATOM 3226 N N . LEU A 1 419 ? -0.931 14.235 13.093 1.00 91.94 419 LEU A N 1
ATOM 3227 C CA . LEU A 1 419 ? 0.208 14.041 13.990 1.00 91.94 419 LEU A CA 1
ATOM 3228 C C . LEU A 1 419 ? 1.258 15.147 13.841 1.00 91.94 419 LEU A C 1
ATOM 3230 O O . LEU A 1 419 ? 1.367 15.795 12.799 1.00 91.94 419 LEU A O 1
ATOM 3234 N N . GLY A 1 420 ? 2.044 15.311 14.903 1.00 88.38 420 GLY A N 1
ATOM 3235 C CA . GLY A 1 420 ? 3.111 16.294 15.017 1.00 88.38 420 GLY A CA 1
ATOM 3236 C C . GLY A 1 420 ? 2.618 17.652 15.519 1.00 88.38 420 GLY A C 1
ATOM 3237 O O . GLY A 1 420 ? 1.536 18.127 15.172 1.00 88.38 420 GLY A O 1
ATOM 3238 N N . GLN A 1 421 ? 3.463 18.313 16.314 1.00 86.94 421 GLN A N 1
ATOM 3239 C CA . GLN A 1 421 ? 3.272 19.719 16.696 1.00 86.94 421 GLN A CA 1
ATOM 3240 C C . GLN A 1 421 ? 3.508 20.670 15.514 1.00 86.94 421 GLN A C 1
ATOM 3242 O O . GLN A 1 421 ? 2.994 21.788 15.490 1.00 86.94 421 GLN A O 1
ATOM 3247 N N . LEU A 1 422 ? 4.260 20.207 14.511 1.00 81.31 422 LEU A N 1
ATOM 3248 C CA . LEU A 1 422 ? 4.741 20.999 13.394 1.00 81.31 422 LEU A CA 1
ATOM 3249 C C . LEU A 1 422 ? 4.104 20.545 12.071 1.00 81.31 422 LEU A C 1
ATOM 3251 O O . LEU A 1 422 ? 4.313 19.431 11.589 1.00 81.31 422 LEU A O 1
ATOM 3255 N N . LEU A 1 423 ? 3.296 21.431 11.489 1.00 80.12 423 LEU A N 1
ATOM 3256 C CA . LEU A 1 423 ? 2.348 21.103 10.414 1.00 80.12 423 LEU A CA 1
ATOM 3257 C C . LEU A 1 423 ? 2.809 21.548 9.009 1.00 80.12 423 LEU A C 1
ATOM 3259 O O . LEU A 1 423 ? 2.009 21.557 8.074 1.00 80.12 423 LEU A O 1
ATOM 3263 N N . TYR A 1 424 ? 4.072 21.953 8.855 1.00 79.31 424 TYR A N 1
ATOM 3264 C CA . TYR A 1 424 ? 4.649 22.467 7.608 1.00 79.31 424 TYR A CA 1
ATOM 3265 C C . TYR A 1 424 ? 6.149 22.135 7.505 1.00 79.31 424 TYR A C 1
ATOM 3267 O O . TYR A 1 424 ? 6.780 21.808 8.508 1.00 79.31 424 TYR A O 1
ATOM 3275 N N . ASP A 1 425 ? 6.716 22.217 6.298 1.00 78.69 425 ASP A N 1
ATOM 3276 C CA . ASP A 1 425 ? 8.153 22.020 6.057 1.00 78.69 425 ASP A CA 1
ATOM 3277 C C . ASP A 1 425 ? 8.908 23.349 6.226 1.00 78.69 425 ASP A C 1
ATOM 3279 O O . ASP A 1 425 ? 8.598 24.339 5.559 1.00 78.69 425 ASP A O 1
ATOM 3283 N N . GLU A 1 426 ? 9.865 23.369 7.152 1.00 79.19 426 GLU A N 1
ATOM 3284 C CA . GLU A 1 426 ? 10.632 24.547 7.585 1.00 79.19 426 GLU A CA 1
ATOM 3285 C C . GLU A 1 426 ? 11.732 24.971 6.606 1.00 79.19 426 GLU A C 1
ATOM 3287 O O . GLU A 1 426 ? 12.333 26.030 6.791 1.00 79.19 426 GLU A O 1
ATOM 3292 N N . ARG A 1 427 ? 12.033 24.158 5.583 1.00 80.50 427 ARG A N 1
ATOM 3293 C CA . ARG A 1 427 ? 13.115 24.459 4.635 1.00 80.50 427 ARG A CA 1
ATOM 3294 C C . ARG A 1 427 ? 12.889 25.829 3.964 1.00 80.50 427 ARG A C 1
ATOM 3296 O O . ARG A 1 427 ? 11.788 26.064 3.450 1.00 80.50 427 ARG A O 1
ATOM 3303 N N . PRO A 1 428 ? 13.903 26.722 3.930 1.00 75.50 428 PRO A N 1
ATOM 3304 C CA . PRO A 1 428 ? 13.777 28.048 3.330 1.00 75.50 428 PRO A CA 1
ATOM 3305 C C . PRO A 1 428 ? 13.191 28.001 1.916 1.00 75.50 428 PRO A C 1
ATOM 3307 O O . PRO A 1 428 ? 13.608 27.199 1.084 1.00 75.50 428 PRO A O 1
ATOM 3310 N N . GLY A 1 429 ? 12.195 28.850 1.660 1.00 73.94 429 GLY A N 1
ATOM 3311 C CA . GLY A 1 429 ? 11.480 28.913 0.382 1.00 73.94 429 GLY A CA 1
ATOM 3312 C C . GLY A 1 429 ? 10.384 27.858 0.171 1.00 73.94 429 GLY A C 1
ATOM 3313 O O . GLY A 1 429 ? 9.575 28.037 -0.733 1.00 73.94 429 GLY A O 1
ATOM 3314 N N . TYR A 1 430 ? 10.287 26.800 0.990 1.00 77.06 430 TYR A N 1
ATOM 3315 C CA . TYR A 1 430 ? 9.279 25.749 0.780 1.00 77.06 430 TYR A CA 1
ATOM 3316 C C . TYR A 1 430 ? 7.888 26.098 1.340 1.00 77.06 430 TYR A C 1
ATOM 3318 O O . TYR A 1 430 ? 6.857 25.809 0.729 1.00 77.06 430 TYR A O 1
ATOM 3326 N N . THR A 1 431 ? 7.839 26.748 2.504 1.00 80.25 431 THR A N 1
ATOM 3327 C CA . THR A 1 431 ? 6.598 27.259 3.105 1.00 80.25 431 THR A CA 1
ATOM 3328 C C . THR A 1 431 ? 6.692 28.780 3.209 1.00 80.25 431 THR A C 1
ATOM 3330 O O . THR A 1 431 ? 7.656 29.295 3.768 1.00 80.25 431 THR A O 1
ATOM 3333 N N . THR A 1 432 ? 5.703 29.512 2.682 1.00 85.50 432 THR A N 1
ATOM 3334 C CA . THR A 1 432 ? 5.707 30.986 2.742 1.00 85.50 432 THR A CA 1
ATOM 3335 C C . THR A 1 432 ? 5.546 31.486 4.189 1.00 85.50 432 THR A C 1
ATOM 3337 O O . THR A 1 432 ? 4.872 30.810 4.978 1.00 85.50 432 THR A O 1
ATOM 3340 N N . PRO A 1 433 ? 6.105 32.653 4.569 1.00 86.06 433 PRO A N 1
ATOM 3341 C CA . PRO A 1 433 ? 6.041 33.163 5.945 1.00 86.06 433 PRO A CA 1
ATOM 3342 C C . PRO A 1 433 ? 4.613 33.290 6.499 1.00 86.06 433 PRO A C 1
ATOM 3344 O O . PRO A 1 433 ? 4.359 32.983 7.663 1.00 86.06 433 PRO A O 1
ATOM 3347 N N . GLU A 1 434 ? 3.647 33.652 5.657 1.00 86.94 434 GLU A N 1
ATOM 3348 C CA . GLU A 1 434 ? 2.232 33.799 6.023 1.00 86.94 434 GLU A CA 1
ATOM 3349 C C . GLU A 1 434 ? 1.592 32.426 6.277 1.00 86.94 434 GLU A C 1
ATOM 3351 O O . GLU A 1 434 ? 0.792 32.253 7.202 1.00 86.94 434 GLU A O 1
ATOM 3356 N N . LYS A 1 435 ? 1.969 31.409 5.484 1.00 84.62 435 LYS A N 1
ATOM 3357 C CA . LYS A 1 435 ? 1.550 30.021 5.713 1.00 84.62 435 LYS A CA 1
ATOM 3358 C C . LYS A 1 435 ? 2.198 29.456 6.982 1.00 84.62 435 LYS A C 1
ATOM 3360 O O . LYS A 1 435 ? 1.492 28.767 7.716 1.00 84.62 435 LYS A O 1
ATOM 3365 N N . ILE A 1 436 ? 3.466 29.774 7.265 1.00 84.81 436 ILE A N 1
ATOM 3366 C CA . ILE A 1 436 ? 4.162 29.421 8.517 1.00 84.81 436 ILE A CA 1
ATOM 3367 C C . ILE A 1 436 ? 3.419 30.018 9.720 1.00 84.81 436 ILE A C 1
ATOM 3369 O O . ILE A 1 436 ? 2.944 29.270 10.575 1.00 84.81 436 ILE A O 1
ATOM 3373 N N . ALA A 1 437 ? 3.217 31.340 9.748 1.00 86.62 437 ALA A N 1
ATOM 3374 C CA . ALA A 1 437 ? 2.536 32.036 10.842 1.00 86.62 437 ALA A CA 1
ATOM 3375 C C . ALA A 1 437 ? 1.116 31.489 11.088 1.00 86.62 437 ALA A C 1
ATOM 3377 O O . ALA A 1 437 ? 0.745 31.176 12.221 1.00 86.62 437 ALA A O 1
ATOM 3378 N N . ARG A 1 438 ? 0.341 31.270 10.017 1.00 87.50 438 ARG A N 1
ATOM 3379 C CA . ARG A 1 438 ? -1.002 30.672 10.092 1.00 87.50 438 ARG A CA 1
ATOM 3380 C C . ARG A 1 438 ? -0.990 29.232 10.618 1.00 87.50 438 ARG A C 1
ATOM 3382 O O . ARG A 1 438 ? -1.934 28.831 11.298 1.00 87.50 438 ARG A O 1
ATOM 3389 N N . MET A 1 439 ? 0.032 28.434 10.301 1.00 86.44 439 MET A N 1
ATOM 3390 C CA . MET A 1 439 ? 0.156 27.068 10.827 1.00 86.44 439 MET A CA 1
ATOM 3391 C C . MET A 1 439 ? 0.619 27.048 12.288 1.00 86.44 439 MET A C 1
ATOM 3393 O O . MET A 1 439 ? 0.096 26.232 13.043 1.00 86.44 439 MET A O 1
ATOM 3397 N N . HIS A 1 440 ? 1.492 27.967 12.717 1.00 85.25 440 HIS A N 1
ATOM 3398 C CA . HIS A 1 440 ? 1.828 28.148 14.135 1.00 85.25 440 HIS A CA 1
ATOM 3399 C C . HIS A 1 440 ? 0.610 28.544 14.971 1.00 85.25 440 HIS A C 1
ATOM 3401 O O . HIS A 1 440 ? 0.316 27.863 15.950 1.00 85.25 440 HIS A O 1
ATOM 3407 N N . ALA A 1 441 ? -0.142 29.571 14.560 1.00 86.44 441 ALA A N 1
ATOM 3408 C CA . ALA A 1 441 ? -1.349 29.995 15.272 1.00 86.44 441 ALA A CA 1
ATOM 3409 C C . ALA A 1 441 ? -2.363 28.840 15.399 1.00 86.44 441 ALA A C 1
ATOM 3411 O O . ALA A 1 441 ? -2.884 28.572 16.480 1.00 86.44 441 ALA A O 1
ATOM 3412 N N . LYS A 1 442 ? -2.568 28.071 14.319 1.00 84.81 442 LYS A N 1
ATOM 3413 C CA . LYS A 1 442 ? -3.428 26.878 14.336 1.00 84.81 442 LYS A CA 1
ATOM 3414 C C . LYS A 1 442 ? -2.889 25.749 15.229 1.00 84.81 442 LYS A C 1
ATOM 3416 O O . LYS A 1 442 ? -3.682 25.002 15.801 1.00 84.81 442 LYS A O 1
ATOM 3421 N N . ALA A 1 443 ? -1.571 25.584 15.331 1.00 85.06 443 ALA A N 1
ATOM 3422 C CA . ALA A 1 443 ? -0.970 24.622 16.251 1.00 85.06 443 ALA A CA 1
ATOM 3423 C C . ALA A 1 443 ? -1.179 25.057 17.709 1.00 85.06 443 ALA A C 1
ATOM 3425 O O . ALA A 1 443 ? -1.626 24.246 18.506 1.00 85.06 443 ALA A O 1
ATOM 3426 N N . GLN A 1 444 ? -0.956 26.333 18.036 1.00 85.38 444 GLN A N 1
ATOM 3427 C CA . GLN A 1 444 ? -1.155 26.895 19.380 1.00 85.38 444 GLN A CA 1
ATOM 3428 C C . GLN A 1 444 ? -2.616 26.833 19.860 1.00 85.38 444 GLN A C 1
ATOM 3430 O O . GLN A 1 444 ? -2.856 26.657 21.047 1.00 85.38 444 GLN A O 1
ATOM 3435 N N . GLN A 1 445 ? -3.584 26.953 18.948 1.00 87.94 445 GLN A N 1
ATOM 3436 C CA . GLN A 1 445 ? -5.024 26.945 19.253 1.00 87.94 445 GLN A CA 1
ATOM 3437 C C . GLN A 1 445 ? -5.657 25.541 19.335 1.00 87.94 445 GLN A C 1
ATOM 3439 O O . GLN A 1 445 ? -6.871 25.433 19.497 1.00 87.94 445 GLN A O 1
ATOM 3444 N N . THR A 1 446 ? -4.888 24.462 19.142 1.00 91.25 446 THR A N 1
ATOM 3445 C CA . THR A 1 446 ? -5.435 23.094 19.095 1.00 91.25 446 THR A CA 1
ATOM 3446 C C . THR A 1 446 ? -4.484 22.061 19.695 1.00 91.25 446 THR A C 1
ATOM 3448 O O . THR A 1 446 ? -3.275 22.272 19.775 1.00 91.25 446 THR A O 1
ATOM 3451 N N . THR A 1 447 ? -5.007 20.875 20.008 1.00 93.25 447 THR A N 1
ATOM 3452 C CA . THR A 1 447 ? -4.239 19.726 20.527 1.00 93.25 447 THR A CA 1
ATOM 3453 C C . THR A 1 447 ? -3.028 19.301 19.684 1.00 93.25 447 THR A C 1
ATOM 3455 O O . THR A 1 447 ? -2.117 18.668 20.214 1.00 93.25 447 THR A O 1
ATOM 3458 N N . SER A 1 448 ? -2.910 19.721 18.415 1.00 91.06 448 SER A N 1
ATOM 3459 C CA . SER A 1 448 ? -1.657 19.543 17.666 1.00 91.06 448 SER A CA 1
ATOM 3460 C C . SER A 1 448 ? -0.461 20.178 18.380 1.00 91.06 448 SER A C 1
ATOM 3462 O O . SER A 1 448 ? 0.549 19.504 18.535 1.00 91.06 448 SER A O 1
ATOM 3464 N N . GLY A 1 449 ? -0.548 21.433 18.835 1.00 88.38 449 GLY A N 1
ATOM 3465 C CA . GLY A 1 449 ? 0.592 22.123 19.449 1.00 88.38 449 GLY A CA 1
ATOM 3466 C C . GLY A 1 449 ? 0.918 21.634 20.860 1.00 88.38 449 GLY A C 1
ATOM 3467 O O . GLY A 1 449 ? 2.091 21.502 21.201 1.00 88.38 449 GLY A O 1
ATOM 3468 N N . THR A 1 450 ? -0.102 21.329 21.666 1.00 90.06 450 THR A N 1
ATOM 3469 C CA . THR A 1 450 ? 0.059 20.926 23.075 1.00 90.06 450 THR A CA 1
ATOM 3470 C C . THR A 1 450 ? 0.305 19.429 23.262 1.00 90.06 450 THR A C 1
ATOM 3472 O O . THR A 1 450 ? 1.047 19.047 24.163 1.00 90.06 450 THR A O 1
ATOM 3475 N N . LEU A 1 451 ? -0.291 18.576 22.422 1.00 92.94 451 LEU A N 1
ATOM 3476 C CA . LEU A 1 451 ? -0.299 17.115 22.580 1.00 92.94 451 LEU A CA 1
ATOM 3477 C C . LEU A 1 451 ? 0.353 16.349 21.415 1.00 92.94 451 LEU A C 1
ATOM 3479 O O . LEU A 1 451 ? 0.522 15.131 21.505 1.00 92.94 451 LEU A O 1
ATOM 3483 N N . GLY A 1 452 ? 0.694 17.028 20.314 1.00 92.50 452 GLY A N 1
ATOM 3484 C CA . GLY A 1 452 ? 1.239 16.409 19.101 1.00 92.50 452 GLY A CA 1
ATOM 3485 C C . GLY A 1 452 ? 0.219 15.612 18.278 1.00 92.50 452 GLY A C 1
ATOM 3486 O O . GLY A 1 452 ? 0.606 14.939 17.325 1.00 92.50 452 GLY A O 1
ATOM 3487 N N . VAL A 1 453 ? -1.070 15.661 18.630 1.00 94.12 453 VAL A N 1
ATOM 3488 C CA . VAL A 1 453 ? -2.143 14.850 18.033 1.00 94.12 453 VAL A CA 1
ATOM 3489 C C . VAL A 1 453 ? -3.427 15.671 17.918 1.00 94.12 453 VAL A C 1
ATOM 3491 O O . VAL A 1 453 ? -3.736 16.443 18.818 1.00 94.12 453 VAL A O 1
ATOM 3494 N N . ARG A 1 454 ? -4.183 15.529 16.824 1.00 94.19 454 ARG A N 1
ATOM 3495 C CA . ARG A 1 454 ? -5.505 16.161 16.670 1.00 94.19 454 ARG A CA 1
ATOM 3496 C C . ARG A 1 454 ? -6.384 15.402 15.680 1.00 94.19 454 ARG A C 1
ATOM 3498 O O . ARG A 1 454 ? -6.049 15.350 14.498 1.00 94.19 454 ARG A O 1
ATOM 3505 N N . VAL A 1 455 ? -7.538 14.907 16.130 1.00 94.81 455 VAL A N 1
ATOM 3506 C CA . VAL A 1 455 ? -8.582 14.353 15.248 1.00 94.81 455 VAL A CA 1
ATOM 3507 C C . VAL A 1 455 ? -8.989 15.413 14.214 1.00 94.81 455 VAL A C 1
ATOM 3509 O O . VAL A 1 455 ? -9.268 16.557 14.568 1.00 94.81 455 VAL A O 1
ATOM 3512 N N . THR A 1 456 ? -8.981 15.073 12.928 1.00 92.06 456 THR A N 1
ATOM 3513 C CA . THR A 1 456 ? -9.303 15.990 11.820 1.00 92.06 456 THR A CA 1
ATOM 3514 C C . THR A 1 456 ? -10.564 15.619 11.045 1.00 92.06 456 THR A C 1
ATOM 3516 O O . THR A 1 456 ? -10.958 16.372 10.158 1.00 92.06 456 THR A O 1
ATOM 3519 N N . GLY A 1 457 ? -11.242 14.538 11.412 1.00 90.75 457 GLY A N 1
ATOM 3520 C CA . GLY A 1 457 ? -12.567 14.183 10.910 1.00 90.75 457 GLY A CA 1
ATOM 3521 C C . GLY A 1 457 ? -12.738 12.673 10.862 1.00 90.75 457 GLY A C 1
ATOM 3522 O O . GLY A 1 457 ? -11.754 11.934 10.824 1.00 90.75 457 GLY A O 1
ATOM 3523 N N . TRP A 1 458 ? -13.981 12.211 10.874 1.00 94.00 458 TRP A N 1
ATOM 3524 C CA . TRP A 1 458 ? -14.274 10.783 10.863 1.00 94.00 458 TRP A CA 1
ATOM 3525 C C . TRP A 1 458 ? -15.615 10.475 10.201 1.00 94.00 458 TRP A C 1
ATOM 3527 O O . TRP A 1 458 ? -16.445 11.367 10.029 1.00 94.00 458 TRP A O 1
ATOM 3537 N N . SER A 1 459 ? -15.831 9.215 9.837 1.00 90.81 459 SER A N 1
ATOM 3538 C CA . SER A 1 459 ? -17.151 8.683 9.499 1.00 90.81 459 SER A CA 1
ATOM 3539 C C . SER A 1 459 ? -17.477 7.457 10.333 1.00 90.81 459 SER A C 1
ATOM 3541 O O . SER A 1 459 ? -16.607 6.612 10.549 1.00 90.81 459 SER A O 1
ATOM 3543 N N . VAL A 1 460 ? -18.740 7.355 10.741 1.00 87.62 460 VAL A N 1
ATOM 3544 C CA . VAL A 1 460 ? -19.301 6.219 11.481 1.00 87.62 460 VAL A CA 1
ATOM 3545 C C . VAL A 1 460 ? -20.472 5.646 10.693 1.00 87.62 460 VAL A C 1
ATOM 3547 O O . VAL A 1 460 ? -21.298 6.406 10.186 1.00 87.62 460 VAL A O 1
ATOM 3550 N N . TRP A 1 461 ? -20.553 4.324 10.602 1.00 84.12 461 TRP A N 1
ATOM 3551 C CA . TRP A 1 461 ? -21.727 3.608 10.127 1.00 84.12 461 TRP A CA 1
ATOM 3552 C C . TRP A 1 461 ? -22.661 3.272 11.288 1.00 84.12 461 TRP A C 1
ATOM 3554 O O . TRP A 1 461 ? -22.291 2.533 12.198 1.00 84.12 461 TRP A O 1
ATOM 3564 N N . THR A 1 462 ? -23.887 3.783 11.219 1.00 73.25 462 THR A N 1
ATOM 3565 C CA . THR A 1 462 ? -24.983 3.496 12.151 1.00 73.25 462 THR A CA 1
ATOM 3566 C C . THR A 1 462 ? -26.260 3.231 11.356 1.00 73.25 462 THR A C 1
ATOM 3568 O O . THR A 1 462 ? -26.564 3.935 10.390 1.00 73.25 462 THR A O 1
ATOM 3571 N N . ASP A 1 463 ? -26.994 2.181 11.729 1.00 69.50 463 ASP A N 1
ATOM 3572 C CA . ASP A 1 463 ? -28.313 1.831 11.174 1.00 69.50 463 ASP A CA 1
ATOM 3573 C C . ASP A 1 463 ? -28.381 1.783 9.631 1.00 69.50 463 ASP A C 1
ATOM 3575 O O . ASP A 1 463 ? -29.354 2.196 9.003 1.00 69.50 463 ASP A O 1
ATOM 3579 N N . GLY A 1 464 ? -27.314 1.277 8.998 1.00 70.19 464 GLY A N 1
ATOM 3580 C CA . GLY A 1 464 ? -27.204 1.162 7.537 1.00 70.19 464 GLY A CA 1
ATOM 3581 C C . GLY A 1 464 ? -26.873 2.471 6.805 1.00 70.19 464 GLY A C 1
ATOM 3582 O O . GLY A 1 464 ? -26.955 2.520 5.578 1.00 70.19 464 GLY A O 1
ATOM 3583 N N . THR A 1 465 ? -26.482 3.524 7.527 1.00 73.56 465 THR A N 1
ATOM 3584 C CA . THR A 1 465 ? -26.094 4.830 6.971 1.00 73.56 465 THR A CA 1
ATOM 3585 C C . THR A 1 465 ? -24.735 5.286 7.502 1.00 73.56 465 THR A C 1
ATOM 3587 O O . THR A 1 465 ? -24.342 4.913 8.602 1.00 73.56 465 THR A O 1
ATOM 3590 N N . SER A 1 466 ? -24.004 6.103 6.735 1.00 81.94 466 SER A N 1
ATOM 3591 C CA . SER A 1 466 ? -22.708 6.656 7.150 1.00 81.94 466 SER A CA 1
ATOM 3592 C C . SER A 1 466 ? -22.811 8.141 7.514 1.00 81.94 466 SER A C 1
ATOM 3594 O O . SER A 1 466 ? -22.914 8.990 6.623 1.00 81.94 466 SER A O 1
ATOM 3596 N N . ALA A 1 467 ? -22.719 8.475 8.800 1.00 82.56 467 ALA A N 1
ATOM 3597 C CA . ALA A 1 467 ? -22.537 9.852 9.257 1.00 82.56 467 ALA A CA 1
ATOM 3598 C C . ALA A 1 467 ? -21.069 10.282 9.077 1.00 82.56 467 ALA A C 1
ATOM 3600 O O . ALA A 1 467 ? -20.161 9.464 9.210 1.00 82.56 467 ALA A O 1
ATOM 3601 N N . THR A 1 468 ? -20.811 11.559 8.770 1.00 89.38 468 THR A N 1
ATOM 3602 C CA . THR A 1 468 ? -19.444 12.112 8.651 1.00 89.38 468 THR A CA 1
ATOM 3603 C C . THR A 1 468 ? -19.299 13.384 9.475 1.00 89.38 468 THR A C 1
ATOM 3605 O O . THR A 1 468 ? -19.995 14.369 9.226 1.00 89.38 468 THR A O 1
ATOM 3608 N N . THR A 1 469 ? -18.345 13.391 10.403 1.00 89.44 469 THR A N 1
ATOM 3609 C CA . THR A 1 469 ? -18.025 14.543 11.248 1.00 89.44 469 THR A CA 1
ATOM 3610 C C . THR A 1 469 ? -16.809 15.292 10.709 1.00 89.44 469 THR A C 1
ATOM 3612 O O . THR A 1 469 ? -15.778 14.711 10.362 1.00 89.44 469 THR A O 1
ATOM 3615 N N . GLY A 1 470 ? -16.950 16.616 10.615 1.00 87.56 470 GLY A N 1
ATOM 3616 C CA . GLY A 1 470 ? -15.950 17.512 10.040 1.00 87.56 470 GLY A CA 1
ATOM 3617 C C . GLY A 1 470 ? -14.801 17.897 10.980 1.00 87.56 470 GLY A C 1
ATOM 3618 O O . GLY A 1 470 ? -14.587 17.329 12.047 1.00 87.56 470 GLY A O 1
ATOM 3619 N N . LYS A 1 471 ? -14.061 18.931 10.569 1.00 89.38 471 LYS A N 1
ATOM 3620 C CA . LYS A 1 471 ? -12.816 19.387 11.211 1.00 89.38 471 LYS A CA 1
ATOM 3621 C C . LYS A 1 471 ? -13.005 20.190 12.504 1.00 89.38 471 LYS A C 1
ATOM 3623 O O . LYS A 1 471 ? -11.999 20.504 13.133 1.00 89.38 471 LYS A O 1
ATOM 3628 N N . GLU A 1 472 ? -14.226 20.563 12.887 1.00 92.56 472 GLU A N 1
ATOM 3629 C CA . GLU A 1 472 ? -14.449 21.538 13.968 1.00 92.56 472 GLU A CA 1
ATOM 3630 C C . GLU A 1 472 ? -14.379 20.959 15.395 1.00 92.56 472 GLU A C 1
ATOM 3632 O O . GLU A 1 472 ? -13.699 21.582 16.210 1.00 92.56 472 GLU A O 1
ATOM 3637 N N . PRO A 1 473 ? -14.938 19.774 15.730 1.00 94.50 473 PRO A N 1
ATOM 3638 C CA . PRO A 1 473 ? -14.811 19.211 17.083 1.00 94.50 473 PRO A CA 1
ATOM 3639 C C . PRO A 1 473 ? -13.347 19.008 17.501 1.00 94.50 473 PRO A C 1
ATOM 3641 O O . PRO A 1 473 ? -12.937 19.401 18.590 1.00 94.50 473 PRO A O 1
ATOM 3644 N N . GLY A 1 474 ? -12.511 18.525 16.578 1.00 92.88 474 GLY A N 1
ATOM 3645 C CA . GLY A 1 474 ? -11.066 18.411 16.784 1.00 92.88 474 GLY A CA 1
ATOM 3646 C C . GLY A 1 474 ? -10.299 19.742 16.816 1.00 92.88 474 GLY A C 1
ATOM 3647 O O . GLY A 1 474 ? -9.141 19.753 17.218 1.00 92.88 474 GLY A O 1
ATOM 3648 N N . ARG A 1 475 ? -10.900 20.873 16.416 1.00 92.12 475 ARG A N 1
ATOM 3649 C CA . ARG A 1 475 ? -10.350 22.216 16.699 1.00 92.12 475 ARG A CA 1
ATOM 3650 C C . ARG A 1 475 ? -10.808 22.757 18.049 1.00 92.12 475 ARG A C 1
ATOM 3652 O O . ARG A 1 475 ? -10.064 23.518 18.652 1.00 92.12 475 ARG A O 1
ATOM 3659 N N . ALA A 1 476 ? -12.012 22.398 18.492 1.00 94.06 476 ALA A N 1
ATOM 3660 C CA . ALA A 1 476 ? -12.528 22.788 19.797 1.00 94.06 476 ALA A CA 1
ATOM 3661 C C . ALA A 1 476 ? -11.766 22.085 20.933 1.00 94.06 476 ALA A C 1
ATOM 3663 O O . ALA A 1 476 ? -11.436 22.734 21.922 1.00 94.06 476 ALA A O 1
ATOM 3664 N N . ALA A 1 477 ? -11.425 20.803 20.756 1.00 94.69 477 ALA A N 1
ATOM 3665 C CA . ALA A 1 477 ? -10.634 20.008 21.696 1.00 94.69 477 ALA A CA 1
ATOM 3666 C C . ALA A 1 477 ? -9.320 20.690 22.124 1.00 94.69 477 ALA A C 1
ATOM 3668 O O . ALA A 1 477 ? -8.518 21.093 21.275 1.00 94.69 477 ALA A O 1
ATOM 3669 N N . GLN A 1 478 ? -9.076 20.743 23.439 1.00 93.56 478 GLN A N 1
ATOM 3670 C CA . GLN A 1 478 ? -7.865 21.325 24.043 1.00 93.56 478 GLN A CA 1
ATOM 3671 C C . GLN A 1 478 ? -7.083 20.321 24.903 1.00 93.56 478 GLN A C 1
ATOM 3673 O O . GLN A 1 478 ? -5.872 20.465 25.078 1.00 93.56 478 GLN A O 1
ATOM 3678 N N . THR A 1 479 ? -7.755 19.297 25.432 1.00 95.12 479 THR A N 1
ATOM 3679 C CA . THR A 1 479 ? -7.207 18.352 26.414 1.00 95.12 479 THR A CA 1
ATOM 3680 C C . THR A 1 479 ? -7.048 16.935 25.850 1.00 95.12 479 THR A C 1
ATOM 3682 O O . THR A 1 479 ? -7.590 16.592 24.800 1.00 95.12 479 THR A O 1
ATOM 3685 N N . LEU A 1 480 ? -6.311 16.080 26.571 1.00 95.19 480 LEU A N 1
ATOM 3686 C CA . LEU A 1 480 ? -6.235 14.641 26.273 1.00 95.19 480 LEU A CA 1
ATOM 3687 C C . LEU A 1 480 ? -7.606 13.959 26.420 1.00 95.19 480 LEU A C 1
ATOM 3689 O O . LEU A 1 480 ? -7.917 13.017 25.698 1.00 95.19 480 LEU A O 1
ATOM 3693 N N . ASP A 1 481 ? -8.418 14.474 27.336 1.00 96.38 481 ASP A N 1
ATOM 3694 C CA . ASP A 1 481 ? -9.759 14.001 27.655 1.00 96.38 481 ASP A CA 1
ATOM 3695 C C . ASP A 1 481 ? -10.743 14.262 26.496 1.00 96.38 481 ASP A C 1
ATOM 3697 O O . ASP A 1 481 ? -11.505 13.383 26.098 1.00 96.38 481 ASP A O 1
ATOM 3701 N N . ASP A 1 482 ? -10.634 15.428 25.847 1.00 96.56 482 ASP A N 1
ATOM 3702 C CA . ASP A 1 482 ? -11.370 15.730 24.612 1.00 96.56 482 ASP A CA 1
ATOM 3703 C C . ASP A 1 482 ? -10.959 14.805 23.460 1.00 96.56 482 ASP A C 1
ATOM 3705 O O . ASP A 1 482 ? -11.807 14.335 22.704 1.00 96.56 482 ASP A O 1
ATOM 3709 N N . VAL A 1 483 ? -9.659 14.512 23.323 1.00 96.00 483 VAL A N 1
ATOM 3710 C CA . VAL A 1 483 ? -9.165 13.565 22.308 1.00 96.00 483 VAL A CA 1
ATOM 3711 C C . VAL A 1 483 ? -9.705 12.155 22.575 1.00 96.00 483 VAL A C 1
ATOM 3713 O O . VAL A 1 483 ? -10.084 11.475 21.627 1.00 96.00 483 VAL A O 1
ATOM 3716 N N . GLY A 1 484 ? -9.802 11.734 23.839 1.00 96.62 484 GLY A N 1
ATOM 3717 C CA . GLY A 1 484 ? -10.411 10.461 24.235 1.00 96.62 484 GLY A CA 1
ATOM 3718 C C . GLY A 1 484 ? -11.897 10.355 23.874 1.00 96.62 484 GLY A C 1
ATOM 3719 O O . GLY A 1 484 ? -12.298 9.390 23.218 1.00 96.62 484 GLY A O 1
ATOM 3720 N N . ARG A 1 485 ? -12.701 11.381 24.197 1.00 96.38 485 ARG A N 1
ATOM 3721 C CA . ARG A 1 485 ? -14.111 11.479 23.762 1.00 96.38 485 ARG A CA 1
ATOM 3722 C C . ARG A 1 485 ? -14.260 11.372 22.245 1.00 96.38 485 ARG A C 1
ATOM 3724 O O . ARG A 1 485 ? -15.009 10.529 21.761 1.00 96.38 485 ARG A O 1
ATOM 3731 N N . LEU A 1 486 ? -13.486 12.154 21.490 1.00 97.00 486 LEU A N 1
ATOM 3732 C CA . LEU A 1 486 ? -13.537 12.142 20.024 1.00 97.00 486 LEU A CA 1
ATOM 3733 C C . LEU A 1 486 ? -13.128 10.784 19.426 1.00 97.00 486 LEU A C 1
ATOM 3735 O O . LEU A 1 486 ? -13.634 10.405 18.374 1.00 97.00 486 LEU A O 1
ATOM 3739 N N . LEU A 1 487 ? -12.237 10.030 20.080 1.00 96.56 487 LEU A N 1
ATOM 3740 C CA . LEU A 1 487 ? -11.904 8.657 19.680 1.00 96.56 487 LEU A CA 1
ATOM 3741 C C . LEU A 1 487 ? -13.009 7.655 20.043 1.00 96.56 487 LEU A C 1
ATOM 3743 O O . LEU A 1 487 ? -13.232 6.719 19.280 1.00 96.56 487 LEU A O 1
ATOM 3747 N N . THR A 1 488 ? -13.723 7.869 21.150 1.00 95.44 488 THR A N 1
ATOM 3748 C CA . THR A 1 488 ? -14.898 7.067 21.537 1.00 95.44 488 THR A CA 1
ATOM 3749 C C . THR A 1 488 ? -16.010 7.197 20.506 1.00 95.44 488 THR A C 1
ATOM 3751 O O . THR A 1 488 ? -16.463 6.182 19.980 1.00 95.44 488 THR A O 1
ATOM 3754 N N . GLU A 1 489 ? -16.350 8.431 20.122 1.00 93.81 489 GLU A N 1
ATOM 3755 C CA . GLU A 1 489 ? -17.307 8.719 19.047 1.00 93.81 489 GLU A CA 1
ATOM 3756 C C . GLU A 1 489 ? -16.845 8.153 17.692 1.00 93.81 489 GLU A C 1
ATOM 3758 O O . GLU A 1 489 ? -17.630 7.541 16.971 1.00 93.81 489 GLU A O 1
ATOM 3763 N N . ALA A 1 490 ? -15.570 8.336 17.330 1.00 93.00 490 ALA A N 1
ATOM 3764 C CA . ALA A 1 490 ? -15.061 7.973 16.005 1.00 93.00 490 ALA A CA 1
ATOM 3765 C C . ALA A 1 490 ? -14.787 6.476 15.792 1.00 93.00 490 ALA A C 1
ATOM 3767 O O . ALA A 1 490 ? -14.654 6.041 14.646 1.00 93.00 490 ALA A O 1
ATOM 3768 N N . LEU A 1 491 ? -14.662 5.699 16.871 1.00 93.81 491 LEU A N 1
ATOM 3769 C CA . LEU A 1 491 ? -14.358 4.263 16.841 1.00 93.81 491 LEU A CA 1
ATOM 3770 C C . LEU A 1 491 ? -15.429 3.415 17.552 1.00 93.81 491 LEU A C 1
ATOM 3772 O O . LEU A 1 491 ? -15.209 2.222 17.742 1.00 93.81 491 LEU A O 1
ATOM 3776 N N . CYS A 1 492 ? -16.559 4.015 17.946 1.00 92.75 492 CYS A N 1
ATOM 3777 C CA . CYS A 1 492 ? -17.666 3.382 18.676 1.00 92.75 492 CYS A CA 1
ATOM 3778 C C . CYS A 1 492 ? -17.241 2.664 19.972 1.00 92.75 492 CYS A C 1
ATOM 3780 O O . CYS A 1 492 ? -17.756 1.591 20.280 1.00 92.75 492 CYS A O 1
ATOM 3782 N N . LEU A 1 493 ? -16.305 3.230 20.744 1.00 93.06 493 LEU A N 1
ATOM 3783 C CA . LEU A 1 493 ? -15.701 2.539 21.900 1.00 93.06 493 LEU A CA 1
ATOM 3784 C C . LEU A 1 493 ? -16.687 2.276 23.056 1.00 93.06 493 LEU A C 1
ATOM 3786 O O . LEU A 1 493 ? -16.372 1.506 23.964 1.00 93.06 493 LEU A O 1
ATOM 3790 N N . ASP A 1 494 ? -17.891 2.847 23.022 1.00 89.75 494 ASP A N 1
ATOM 3791 C CA . ASP A 1 494 ? -18.991 2.477 23.919 1.00 89.75 494 ASP A CA 1
ATOM 3792 C C . ASP A 1 494 ? -19.427 1.009 23.743 1.00 89.75 494 ASP A C 1
ATOM 3794 O O . ASP A 1 494 ? -19.774 0.361 24.732 1.00 89.75 494 ASP A O 1
ATOM 3798 N N . ASP A 1 495 ? -19.316 0.445 22.532 1.00 89.62 495 ASP A N 1
ATOM 3799 C CA . ASP A 1 495 ? -19.508 -0.986 22.270 1.00 89.62 495 ASP A CA 1
ATOM 3800 C C . ASP A 1 495 ? -18.294 -1.805 22.770 1.00 89.62 495 ASP A C 1
ATOM 3802 O O . ASP A 1 495 ? -17.165 -1.592 22.307 1.00 89.62 495 ASP A O 1
ATOM 3806 N N . PRO A 1 496 ? -18.492 -2.794 23.669 1.00 91.81 496 PRO A N 1
ATOM 3807 C CA . PRO A 1 496 ? -17.432 -3.689 24.131 1.00 91.81 496 PRO A CA 1
ATOM 3808 C C . PRO A 1 496 ? -16.657 -4.416 23.020 1.00 91.81 496 PRO A C 1
ATOM 3810 O O . PRO A 1 496 ? -15.472 -4.693 23.210 1.00 91.81 496 PRO A O 1
ATOM 3813 N N . LEU A 1 497 ? -17.270 -4.724 21.869 1.00 91.19 497 LEU A N 1
ATOM 3814 C CA . LEU A 1 497 ? -16.588 -5.389 20.748 1.00 91.19 497 LEU A CA 1
ATOM 3815 C C . LEU A 1 497 ? -15.611 -4.443 20.043 1.00 91.19 497 LEU A C 1
ATOM 3817 O O . LEU A 1 497 ? -14.458 -4.812 19.798 1.00 91.19 497 LEU A O 1
ATOM 3821 N N . HIS A 1 498 ? -16.042 -3.210 19.772 1.00 93.31 498 HIS A N 1
ATOM 3822 C CA . HIS A 1 498 ? -15.181 -2.143 19.260 1.00 93.31 498 HIS A CA 1
ATOM 3823 C C . HIS A 1 498 ? -14.045 -1.819 20.241 1.00 93.31 498 HIS A C 1
ATOM 3825 O O . HIS A 1 498 ? -12.883 -1.729 19.835 1.00 93.31 498 HIS A O 1
ATOM 3831 N N . ARG A 1 499 ? -14.348 -1.742 21.543 1.00 95.06 499 ARG A N 1
ATOM 3832 C CA . ARG A 1 499 ? -13.363 -1.521 22.612 1.00 95.06 499 ARG A CA 1
ATOM 3833 C C . ARG A 1 499 ? -12.307 -2.628 22.675 1.00 95.06 499 ARG A C 1
ATOM 3835 O O . ARG A 1 499 ? -11.108 -2.347 22.640 1.00 95.06 499 ARG A O 1
ATOM 3842 N N . ALA A 1 500 ? -12.737 -3.890 22.678 1.00 93.31 500 ALA A N 1
ATOM 3843 C CA . ALA A 1 500 ? -11.842 -5.045 22.676 1.00 93.31 500 ALA A CA 1
ATOM 3844 C C . ALA A 1 500 ? -10.989 -5.117 21.398 1.00 93.31 500 ALA A C 1
ATOM 3846 O O . ALA A 1 500 ? -9.804 -5.456 21.461 1.00 93.31 500 ALA A O 1
ATOM 3847 N N . ALA A 1 501 ? -11.538 -4.758 20.233 1.00 93.19 501 ALA A N 1
ATOM 3848 C CA . ALA A 1 501 ? -10.764 -4.650 18.998 1.00 93.19 501 ALA A CA 1
ATOM 3849 C C . ALA A 1 501 ? -9.717 -3.524 19.069 1.00 93.19 501 ALA A C 1
ATOM 3851 O O . ALA A 1 501 ? -8.564 -3.726 18.678 1.00 93.19 501 ALA A O 1
ATOM 3852 N N . ALA A 1 502 ? -10.066 -2.365 19.632 1.00 94.75 502 ALA A N 1
ATOM 3853 C CA . ALA A 1 502 ? -9.124 -1.269 19.824 1.00 94.75 502 ALA A CA 1
ATOM 3854 C C . ALA A 1 502 ? -7.950 -1.678 20.740 1.00 94.75 502 ALA A C 1
ATOM 3856 O O . ALA A 1 502 ? -6.793 -1.516 20.341 1.00 94.75 502 ALA A O 1
ATOM 3857 N N . GLN A 1 503 ? -8.225 -2.316 21.886 1.00 94.88 503 GLN A N 1
ATOM 3858 C CA . GLN A 1 503 ? -7.203 -2.868 22.790 1.00 94.88 503 GLN A CA 1
ATOM 3859 C C . GLN A 1 503 ? -6.322 -3.944 22.132 1.00 94.88 503 GLN A C 1
ATOM 3861 O O . GLN A 1 503 ? -5.099 -3.920 22.269 1.00 94.88 503 GLN A O 1
ATOM 3866 N N . THR A 1 504 ? -6.923 -4.917 21.439 1.00 94.31 504 THR A N 1
ATOM 3867 C CA . THR A 1 504 ? -6.218 -6.132 20.973 1.00 94.31 504 THR A CA 1
ATOM 3868 C C . THR A 1 504 ? -5.607 -6.016 19.576 1.00 94.31 504 THR A C 1
ATOM 3870 O O . THR A 1 504 ? -4.789 -6.857 19.193 1.00 94.31 504 THR A O 1
ATOM 3873 N N . ARG A 1 505 ? -5.974 -4.989 18.798 1.00 94.88 505 ARG A N 1
ATOM 3874 C CA . ARG A 1 505 ? -5.516 -4.794 17.413 1.00 94.88 505 ARG A CA 1
ATOM 3875 C C . ARG A 1 505 ? -4.945 -3.399 17.171 1.00 94.88 505 ARG A C 1
ATOM 3877 O O . ARG A 1 505 ? -3.764 -3.293 16.838 1.00 94.88 505 ARG A O 1
ATOM 3884 N N . LEU A 1 506 ? -5.746 -2.338 17.335 1.00 95.31 506 LEU A N 1
ATOM 3885 C CA . LEU A 1 506 ? -5.315 -0.970 17.003 1.00 95.31 506 LEU A CA 1
ATOM 3886 C C . LEU A 1 506 ? -4.172 -0.501 17.904 1.00 95.31 506 LEU A C 1
ATOM 3888 O O . LEU A 1 506 ? -3.172 0.007 17.405 1.00 95.31 506 LEU A O 1
ATOM 3892 N N . LEU A 1 507 ? -4.273 -0.709 19.213 1.00 96.62 507 LEU A N 1
ATOM 3893 C CA . LEU A 1 507 ? -3.273 -0.255 20.174 1.00 96.62 507 LEU A CA 1
ATOM 3894 C C . LEU A 1 507 ? -1.897 -0.940 19.969 1.00 96.62 507 LEU A C 1
ATOM 3896 O O . LEU A 1 507 ? -0.902 -0.220 19.835 1.00 96.62 507 LEU A O 1
ATOM 3900 N N . PRO A 1 508 ? -1.785 -2.280 19.817 1.00 96.62 508 PRO A N 1
ATOM 3901 C CA . PRO A 1 508 ? -0.558 -2.937 19.355 1.00 96.62 508 PRO A CA 1
ATOM 3902 C C . PRO A 1 508 ? -0.047 -2.405 18.013 1.00 96.62 508 PRO A C 1
ATOM 3904 O O . PRO A 1 508 ? 1.156 -2.199 17.849 1.00 96.62 508 PRO A O 1
ATOM 3907 N N . ARG A 1 509 ? -0.946 -2.133 17.058 1.00 96.19 509 ARG A N 1
ATOM 3908 C CA . ARG A 1 509 ? -0.579 -1.612 15.739 1.00 96.19 509 ARG A CA 1
ATOM 3909 C C . ARG A 1 509 ? 0.009 -0.198 15.818 1.00 96.19 509 ARG A C 1
ATOM 3911 O O . ARG A 1 509 ? 1.026 0.058 15.180 1.00 96.19 509 ARG A O 1
ATOM 3918 N N . ILE A 1 510 ? -0.559 0.694 16.628 1.00 96.31 510 ILE A N 1
ATOM 3919 C CA . ILE A 1 510 ? -0.066 2.068 16.825 1.00 96.31 510 ILE A CA 1
ATOM 3920 C C . ILE A 1 510 ? 1.240 2.069 17.637 1.00 96.31 510 ILE A C 1
ATOM 3922 O O . ILE A 1 510 ? 2.163 2.812 17.300 1.00 96.31 510 ILE A O 1
ATOM 3926 N N . ARG A 1 511 ? 1.391 1.176 18.628 1.00 96.12 511 ARG A N 1
ATOM 3927 C CA . ARG A 1 511 ? 2.681 0.928 19.302 1.00 96.12 511 ARG A CA 1
ATOM 3928 C C . ARG A 1 511 ? 3.760 0.470 18.307 1.00 96.12 511 ARG A C 1
ATOM 3930 O O . ARG A 1 511 ? 4.885 0.959 18.376 1.00 96.12 511 ARG A O 1
ATOM 3937 N N . ALA A 1 512 ? 3.421 -0.386 17.337 1.00 94.06 512 ALA A N 1
ATOM 3938 C CA . ALA A 1 512 ? 4.340 -0.787 16.267 1.00 94.06 512 ALA A CA 1
ATOM 3939 C C . ALA A 1 512 ? 4.693 0.374 15.313 1.00 94.06 512 ALA A C 1
ATOM 3941 O O . ALA A 1 512 ? 5.869 0.537 14.983 1.00 94.06 512 ALA A O 1
ATOM 3942 N N . LEU A 1 513 ? 3.725 1.228 14.938 1.00 94.69 513 LEU A N 1
ATOM 3943 C CA . LEU A 1 513 ? 4.001 2.474 14.202 1.00 94.69 513 LEU A CA 1
ATOM 3944 C C . LEU A 1 513 ? 4.999 3.352 14.978 1.00 94.69 513 LEU A C 1
ATOM 3946 O O . LEU A 1 513 ? 5.983 3.812 14.406 1.00 94.69 513 LEU A O 1
ATOM 3950 N N . GLN A 1 514 ? 4.799 3.546 16.287 1.00 94.50 514 GLN A N 1
ATOM 3951 C CA . GLN A 1 514 ? 5.708 4.349 17.110 1.00 94.50 514 GLN A CA 1
ATOM 3952 C C . GLN A 1 514 ? 7.112 3.734 17.201 1.00 94.50 514 GLN A C 1
ATOM 3954 O O . GLN A 1 514 ? 8.102 4.449 17.052 1.00 94.50 514 GLN A O 1
ATOM 3959 N N . ALA A 1 515 ? 7.216 2.419 17.412 1.00 93.25 515 ALA A N 1
ATOM 3960 C CA . ALA A 1 515 ? 8.498 1.720 17.466 1.00 93.25 515 ALA A CA 1
ATOM 3961 C C . ALA A 1 515 ? 9.273 1.836 16.142 1.00 93.25 515 ALA A C 1
ATOM 3963 O O . ALA A 1 515 ? 10.473 2.110 16.155 1.00 93.25 515 ALA A O 1
ATOM 3964 N N . ALA A 1 516 ? 8.589 1.711 14.999 1.00 91.75 516 ALA A N 1
ATOM 3965 C CA . ALA A 1 516 ? 9.188 1.952 13.693 1.00 91.75 516 ALA A CA 1
ATOM 3966 C C . ALA A 1 516 ? 9.655 3.410 13.552 1.00 91.75 516 ALA A C 1
ATOM 3968 O O . ALA A 1 516 ? 10.825 3.644 13.250 1.00 91.75 516 ALA A O 1
ATOM 3969 N N . MET A 1 517 ? 8.786 4.387 13.828 1.00 91.31 517 MET A N 1
ATOM 3970 C CA . MET A 1 517 ? 9.071 5.812 13.613 1.00 91.31 517 MET A CA 1
ATOM 3971 C C . MET A 1 517 ? 10.164 6.389 14.522 1.00 91.31 517 MET A C 1
ATOM 3973 O O . MET A 1 517 ? 10.782 7.373 14.141 1.00 91.31 517 MET A O 1
ATOM 3977 N N . ARG A 1 518 ? 10.506 5.744 15.646 1.00 91.06 518 ARG A N 1
ATOM 3978 C CA . ARG A 1 518 ? 11.722 6.064 16.427 1.00 91.06 518 ARG A CA 1
ATOM 3979 C C . ARG A 1 518 ? 13.039 5.691 15.721 1.00 91.06 518 ARG A C 1
ATOM 3981 O O . ARG A 1 518 ? 14.106 6.023 16.222 1.00 91.06 518 ARG A O 1
ATOM 3988 N N . THR A 1 519 ? 12.987 4.957 14.605 1.00 88.44 519 THR A N 1
ATOM 3989 C CA . THR A 1 519 ? 14.161 4.343 13.942 1.00 88.44 519 THR A CA 1
ATOM 3990 C C . THR A 1 519 ? 14.212 4.542 12.425 1.00 88.44 519 THR A C 1
ATOM 3992 O O . THR A 1 519 ? 15.122 4.025 11.774 1.00 88.44 519 THR A O 1
ATOM 3995 N N . VAL A 1 520 ? 13.216 5.211 11.841 1.00 91.19 520 VAL A N 1
ATOM 3996 C CA . VAL A 1 520 ? 13.196 5.569 10.418 1.00 91.19 520 VAL A CA 1
ATOM 3997 C C . VAL A 1 520 ? 13.574 7.052 10.325 1.00 91.19 520 VAL A C 1
ATOM 3999 O O . VAL A 1 520 ? 12.909 7.865 10.966 1.00 91.19 520 VAL A O 1
ATOM 4002 N N . PRO A 1 521 ? 14.617 7.427 9.562 1.00 90.44 521 PRO A N 1
ATOM 4003 C CA . PRO A 1 521 ? 15.090 8.807 9.480 1.00 90.44 521 PRO A CA 1
ATOM 4004 C C . PRO A 1 521 ? 14.220 9.620 8.506 1.00 90.44 521 PRO A C 1
ATOM 4006 O O . PRO A 1 521 ? 14.597 9.920 7.373 1.00 90.44 521 PRO A O 1
ATOM 4009 N N . VAL A 1 522 ? 12.997 9.921 8.943 1.00 91.88 522 VAL A N 1
ATOM 4010 C CA . VAL A 1 522 ? 12.007 10.729 8.219 1.00 91.88 522 VAL A CA 1
ATOM 4011 C C . VAL A 1 522 ? 11.473 11.843 9.108 1.00 91.88 522 VAL A C 1
ATOM 4013 O O . VAL A 1 522 ? 11.298 11.666 10.310 1.00 91.88 522 VAL A O 1
ATOM 4016 N N . GLN A 1 523 ? 11.163 12.976 8.483 1.00 89.44 523 GLN A N 1
ATOM 4017 C CA . GLN A 1 523 ? 10.525 14.138 9.096 1.00 89.44 523 GLN A CA 1
ATOM 4018 C C . GLN A 1 523 ? 9.118 14.264 8.490 1.00 89.44 523 GLN A C 1
ATOM 4020 O O . GLN A 1 523 ? 8.976 14.528 7.291 1.00 89.44 523 GLN A O 1
ATOM 4025 N N . LEU A 1 524 ? 8.074 14.014 9.290 1.00 89.69 524 LEU A N 1
ATOM 4026 C CA . LEU A 1 524 ? 6.694 13.824 8.817 1.00 89.69 524 LEU A CA 1
ATOM 4027 C C . LEU A 1 524 ? 5.809 15.031 9.140 1.00 89.69 524 LEU A C 1
ATOM 4029 O O . LEU A 1 524 ? 4.920 14.988 9.994 1.00 89.69 524 LEU A O 1
ATOM 4033 N N . ARG A 1 525 ? 6.045 16.139 8.435 1.00 87.00 525 ARG A N 1
ATOM 4034 C CA . ARG A 1 525 ? 5.314 17.391 8.659 1.00 87.00 525 ARG A CA 1
ATOM 4035 C C . ARG A 1 525 ? 3.887 17.294 8.139 1.00 87.00 525 ARG A C 1
ATOM 4037 O O . ARG A 1 525 ? 3.667 17.079 6.949 1.00 87.00 525 ARG A O 1
ATOM 4044 N N . GLY A 1 526 ? 2.917 17.486 9.031 1.00 81.56 526 GLY A N 1
ATOM 4045 C CA . GLY A 1 526 ? 1.501 17.447 8.669 1.00 81.56 526 GLY A CA 1
ATOM 4046 C C . GLY A 1 526 ? 1.030 16.094 8.119 1.00 81.56 526 GLY A C 1
ATOM 4047 O O . GLY A 1 526 ? 0.090 16.072 7.322 1.00 81.56 526 GLY A O 1
ATOM 4048 N N . ALA A 1 527 ? 1.632 14.985 8.553 1.00 91.25 527 ALA A N 1
ATOM 4049 C CA . ALA A 1 527 ? 1.090 13.646 8.330 1.00 91.25 527 ALA A CA 1
ATOM 4050 C C . ALA A 1 527 ? -0.145 13.377 9.216 1.00 91.25 527 ALA A C 1
ATOM 4052 O O . ALA A 1 527 ? -0.446 14.124 10.154 1.00 91.25 527 ALA A O 1
ATOM 4053 N N . SER A 1 528 ? -0.876 12.308 8.913 1.00 93.88 528 SER A N 1
ATOM 4054 C CA . SER A 1 528 ? -1.91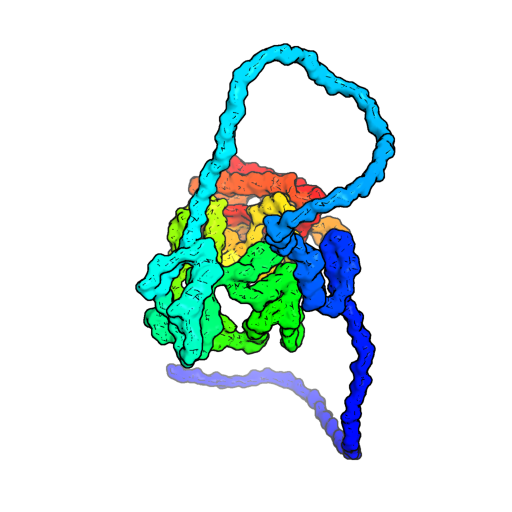9 11.745 9.783 1.00 93.88 528 SER A CA 1
ATOM 4055 C C . SER A 1 528 ? -1.647 10.277 10.087 1.00 93.88 528 SER A C 1
ATOM 4057 O O . SER A 1 528 ? -1.014 9.597 9.285 1.00 93.88 528 SER A O 1
ATOM 4059 N N . VAL A 1 529 ? -2.220 9.757 11.172 1.00 95.75 529 VAL A N 1
ATOM 4060 C CA . VAL A 1 529 ? -2.662 8.358 11.211 1.00 95.75 529 VAL A CA 1
ATOM 4061 C C . VAL A 1 529 ? -4.115 8.294 10.750 1.00 95.75 529 VAL A C 1
ATOM 4063 O O . VAL A 1 529 ? -4.955 9.044 11.241 1.00 95.75 529 VAL A O 1
ATOM 4066 N N . LEU A 1 530 ? -4.402 7.384 9.822 1.00 96.00 530 LEU A N 1
ATOM 4067 C CA . LEU A 1 530 ? -5.757 6.942 9.516 1.00 96.00 530 LEU A CA 1
ATOM 4068 C C . LEU A 1 530 ? -6.028 5.650 10.285 1.00 96.00 530 LEU A C 1
ATOM 4070 O O . LEU A 1 530 ? -5.275 4.681 10.139 1.00 96.00 530 LEU A O 1
ATOM 4074 N N . LEU A 1 531 ? -7.096 5.642 11.078 1.00 96.06 531 LEU A N 1
ATOM 4075 C CA . LEU A 1 531 ? -7.672 4.440 11.675 1.00 96.06 531 LEU A CA 1
ATOM 4076 C C . LEU A 1 531 ? -8.859 3.990 10.820 1.00 96.06 531 LEU A C 1
ATOM 4078 O O . LEU A 1 531 ? -9.652 4.825 10.386 1.00 96.06 531 LEU A O 1
ATOM 4082 N N . VAL A 1 532 ? -8.987 2.683 10.595 1.00 94.00 532 VAL A N 1
ATOM 4083 C CA . VAL A 1 532 ? -10.136 2.075 9.906 1.00 94.00 532 VAL A CA 1
ATOM 4084 C C . VAL A 1 532 ? -10.630 0.884 10.723 1.00 94.00 532 VAL A C 1
ATOM 4086 O O . VAL A 1 532 ? -9.815 0.058 11.137 1.00 94.00 532 VAL A O 1
ATOM 4089 N N . VAL A 1 533 ? -11.942 0.777 10.940 1.00 93.25 533 VAL A N 1
ATOM 4090 C CA . VAL A 1 533 ? -12.619 -0.309 11.677 1.00 93.25 533 VAL A CA 1
ATOM 4091 C C . VAL A 1 533 ? -13.860 -0.737 10.891 1.00 93.25 533 VAL A C 1
ATOM 4093 O O . VAL A 1 533 ? -14.557 0.112 10.347 1.00 93.25 533 VAL A O 1
ATOM 4096 N N . ASP A 1 534 ? -14.146 -2.034 10.793 1.00 91.19 534 ASP A N 1
ATOM 4097 C CA . ASP A 1 534 ? -15.409 -2.515 10.215 1.00 91.19 534 ASP A CA 1
ATOM 4098 C C . ASP A 1 534 ? -16.491 -2.542 11.300 1.00 91.19 534 ASP A C 1
ATOM 4100 O O . ASP A 1 534 ? -16.392 -3.335 12.235 1.00 91.19 534 ASP A O 1
ATOM 4104 N N . ALA A 1 535 ? -17.515 -1.691 11.197 1.00 87.19 535 ALA A N 1
ATOM 4105 C CA . ALA A 1 535 ? -18.543 -1.530 12.229 1.00 87.19 535 ALA A CA 1
ATOM 4106 C C . ALA A 1 535 ? -19.315 -2.831 12.515 1.00 87.19 535 ALA A C 1
ATOM 4108 O O . ALA A 1 535 ? -19.779 -3.056 13.629 1.00 87.19 535 ALA A O 1
ATOM 4109 N N . SER A 1 536 ? -19.422 -3.714 11.517 1.00 86.00 536 SER A N 1
ATOM 4110 C CA . SER A 1 536 ? -20.068 -5.028 11.645 1.00 86.00 536 SER A CA 1
ATOM 4111 C C . SER A 1 536 ? -19.104 -6.149 12.056 1.00 86.00 536 SER A C 1
ATOM 4113 O O . SER A 1 536 ? -19.538 -7.271 12.313 1.00 86.00 536 SER A O 1
ATOM 4115 N N . ALA A 1 537 ? -17.797 -5.880 12.103 1.00 88.50 537 ALA A N 1
ATOM 4116 C CA . ALA A 1 537 ? -16.765 -6.867 12.406 1.00 88.50 537 ALA A CA 1
ATOM 4117 C C . ALA A 1 537 ? -15.496 -6.207 12.994 1.00 88.50 537 ALA A C 1
ATOM 4119 O O . ALA A 1 537 ? -14.439 -6.283 12.359 1.00 88.50 537 ALA A O 1
ATOM 4120 N N . PRO A 1 538 ? -15.539 -5.582 14.191 1.00 89.38 538 PRO A N 1
ATOM 4121 C CA . PRO A 1 538 ? -14.508 -4.632 14.638 1.00 89.38 538 PRO A CA 1
ATOM 4122 C C . PRO A 1 538 ? -13.085 -5.202 14.731 1.00 89.38 538 PRO A C 1
ATOM 4124 O O . PRO A 1 538 ? -12.108 -4.480 14.546 1.00 89.38 538 PRO A O 1
ATOM 4127 N N . GLN A 1 539 ? -12.942 -6.520 14.914 1.00 89.69 539 GLN A N 1
ATOM 4128 C CA . GLN A 1 539 ? -11.672 -7.256 14.822 1.00 89.69 539 GLN A CA 1
ATOM 4129 C C . GLN A 1 539 ? -10.946 -7.108 13.467 1.00 89.69 539 GLN A C 1
ATOM 4131 O O . GLN A 1 539 ? -9.761 -7.459 13.359 1.00 89.69 539 GLN A O 1
ATOM 4136 N N . ARG A 1 540 ? -11.661 -6.627 12.440 1.00 90.75 540 ARG A N 1
ATOM 4137 C CA . ARG A 1 540 ? -11.163 -6.105 11.167 1.00 90.75 540 ARG A CA 1
ATOM 4138 C C . ARG A 1 540 ? -10.908 -4.607 11.327 1.00 90.75 540 ARG A C 1
ATOM 4140 O O . ARG A 1 540 ? -11.769 -3.770 11.067 1.00 90.75 540 ARG A O 1
ATOM 4147 N N . CYS A 1 541 ? -9.700 -4.264 11.740 1.00 92.81 541 CYS A N 1
ATOM 4148 C CA . CYS A 1 541 ? -9.286 -2.880 11.897 1.00 92.81 541 CYS A CA 1
ATOM 4149 C C . CYS A 1 541 ? -7.792 -2.722 11.616 1.00 92.81 541 CYS A C 1
ATOM 4151 O O . CYS A 1 541 ? -7.019 -3.662 11.815 1.00 92.81 541 CYS A O 1
ATOM 4153 N N . ASP A 1 542 ? -7.375 -1.539 11.174 1.00 93.56 542 ASP A N 1
ATOM 4154 C CA . ASP A 1 542 ? -5.969 -1.257 10.887 1.00 93.56 542 ASP A CA 1
ATOM 4155 C C . ASP A 1 542 ? -5.630 0.234 11.078 1.00 93.56 542 ASP A C 1
ATOM 4157 O O . ASP A 1 542 ? -6.511 1.094 11.113 1.00 93.56 542 ASP A O 1
ATOM 4161 N N . ALA A 1 543 ? -4.334 0.529 11.191 1.00 95.38 543 ALA A N 1
ATOM 4162 C CA . ALA A 1 543 ? -3.783 1.877 11.274 1.00 95.38 543 ALA A CA 1
ATOM 4163 C C . ALA A 1 543 ? -2.619 2.069 10.283 1.00 95.38 543 ALA A C 1
ATOM 4165 O O . ALA A 1 543 ? -1.741 1.201 10.133 1.00 95.38 543 ALA A O 1
ATOM 4166 N N . ARG A 1 544 ? -2.588 3.225 9.610 1.00 95.62 544 ARG A N 1
ATOM 4167 C CA . ARG A 1 544 ? -1.502 3.647 8.702 1.00 95.62 544 ARG A CA 1
ATOM 4168 C C . ARG A 1 544 ? -1.177 5.120 8.857 1.00 95.62 544 ARG A C 1
ATOM 4170 O O . ARG A 1 544 ? -2.074 5.924 9.078 1.00 95.62 544 ARG A O 1
ATOM 4177 N N . LEU A 1 545 ? 0.087 5.465 8.634 1.00 95.38 545 LEU A N 1
ATOM 4178 C CA . LEU A 1 545 ? 0.499 6.845 8.383 1.00 95.38 545 LEU A CA 1
ATOM 4179 C C . LEU A 1 545 ? 0.117 7.253 6.951 1.00 95.38 545 LEU A C 1
ATOM 4181 O O . LEU A 1 545 ? 0.350 6.481 6.025 1.00 95.38 545 LEU A O 1
ATOM 4185 N N . ILE A 1 546 ? -0.444 8.449 6.763 1.00 94.38 546 ILE A N 1
ATOM 4186 C CA . ILE A 1 546 ? -0.835 9.024 5.462 1.00 94.38 546 ILE A CA 1
ATOM 4187 C C . ILE A 1 546 ? -0.517 10.534 5.388 1.00 94.38 546 ILE A C 1
ATOM 4189 O O . ILE A 1 546 ? -0.131 11.137 6.386 1.00 94.38 546 ILE A O 1
ATOM 4193 N N . ASP A 1 547 ? -0.750 11.150 4.220 1.00 90.69 547 ASP A N 1
ATOM 4194 C CA . ASP A 1 547 ? -0.477 12.567 3.900 1.00 90.69 547 ASP A CA 1
ATOM 4195 C C . ASP A 1 547 ? 1.002 12.969 4.026 1.00 90.69 547 ASP A C 1
ATOM 4197 O O . ASP A 1 547 ? 1.420 13.642 4.964 1.00 90.69 547 ASP A O 1
ATOM 4201 N N . PHE A 1 548 ? 1.798 12.628 3.011 1.00 92.50 548 PHE A N 1
ATOM 4202 C CA . PHE A 1 548 ? 3.238 12.912 2.980 1.00 92.50 548 PHE A CA 1
ATOM 4203 C C . PHE A 1 548 ? 3.603 14.167 2.172 1.00 92.50 548 PHE A C 1
ATOM 4205 O O . PHE A 1 548 ? 4.768 14.409 1.874 1.00 92.50 548 PHE A O 1
ATOM 4212 N N . ALA A 1 549 ? 2.619 15.014 1.854 1.00 87.94 549 ALA A N 1
ATOM 4213 C CA . ALA A 1 549 ? 2.772 16.182 0.980 1.00 87.94 549 ALA A CA 1
ATOM 4214 C C . ALA A 1 549 ? 3.727 17.283 1.475 1.00 87.94 549 ALA A C 1
ATOM 4216 O O . ALA A 1 549 ? 4.089 18.148 0.675 1.00 87.94 549 ALA A O 1
ATOM 4217 N N . HIS A 1 550 ? 4.122 17.259 2.754 1.00 87.25 550 HIS A N 1
ATOM 4218 C CA . HIS A 1 550 ? 5.176 18.097 3.354 1.00 87.25 550 HIS A CA 1
ATOM 4219 C C . HIS A 1 550 ? 6.261 17.257 4.068 1.00 87.25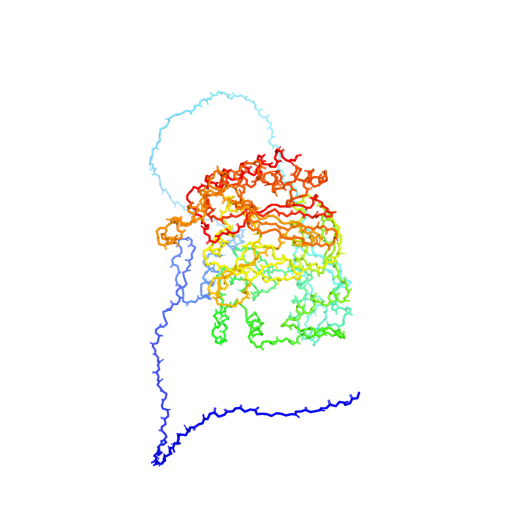 550 HIS A C 1
ATOM 4221 O O . HIS A 1 550 ? 7.064 17.789 4.830 1.00 87.25 550 HIS A O 1
ATOM 4227 N N . SER A 1 551 ? 6.282 15.937 3.850 1.00 90.25 551 SER A N 1
ATOM 4228 C CA . SER A 1 551 ? 7.204 15.001 4.506 1.00 90.25 551 SER A CA 1
ATOM 4229 C C . SER A 1 551 ? 8.466 14.749 3.678 1.00 90.25 551 SER A C 1
ATOM 4231 O O . SER A 1 551 ? 8.480 14.933 2.460 1.00 90.25 551 SER A O 1
ATOM 4233 N N . ARG A 1 552 ? 9.545 14.320 4.335 1.00 88.88 552 ARG A N 1
ATOM 4234 C CA . ARG A 1 552 ? 10.831 14.018 3.687 1.00 88.88 552 ARG A CA 1
ATOM 4235 C C . ARG A 1 552 ? 11.609 12.940 4.438 1.00 88.88 552 ARG A C 1
ATOM 4237 O O . ARG A 1 552 ? 11.359 12.699 5.619 1.00 88.88 552 ARG A O 1
ATOM 4244 N N . PHE A 1 553 ? 12.583 12.350 3.758 1.00 89.50 553 PHE A N 1
ATOM 4245 C CA . PHE A 1 553 ? 13.705 11.674 4.405 1.00 89.50 553 PHE A CA 1
ATOM 4246 C C . PHE A 1 553 ? 14.710 12.721 4.891 1.00 89.50 553 PHE A C 1
ATOM 4248 O O . PHE A 1 553 ? 14.817 13.802 4.309 1.00 89.50 553 PHE A O 1
ATOM 4255 N N . ASP A 1 554 ? 15.399 12.418 5.983 1.00 85.44 554 ASP A N 1
ATOM 4256 C CA . ASP A 1 554 ? 16.354 13.317 6.631 1.00 85.44 554 ASP A CA 1
ATOM 4257 C C . ASP A 1 554 ? 17.468 12.490 7.303 1.00 85.44 554 ASP A C 1
ATOM 4259 O O . ASP A 1 554 ? 17.606 11.299 7.026 1.00 85.44 554 ASP A O 1
ATOM 4263 N N . ARG A 1 555 ? 18.284 13.092 8.173 1.00 82.44 555 ARG A N 1
ATOM 4264 C CA . ARG A 1 555 ? 19.291 12.363 8.968 1.00 82.44 555 ARG A CA 1
ATOM 4265 C C . ARG A 1 555 ? 18.720 11.736 10.238 1.00 82.44 555 ARG A C 1
ATOM 4267 O O . ARG A 1 555 ? 19.212 10.701 10.677 1.00 82.44 555 ARG A O 1
ATOM 4274 N N . GLU A 1 556 ? 17.690 12.350 10.815 1.00 82.38 556 GLU A N 1
ATOM 4275 C CA . GLU A 1 556 ? 17.139 11.986 12.125 1.00 82.38 556 GLU A CA 1
ATOM 4276 C C . GLU A 1 556 ? 15.633 11.663 12.050 1.00 82.38 556 GLU A C 1
ATOM 4278 O O . GLU A 1 556 ? 14.944 12.163 11.152 1.00 82.38 556 GLU A O 1
ATOM 4283 N N . PRO A 1 557 ? 15.094 10.839 12.972 1.00 85.06 557 PRO A N 1
ATOM 4284 C CA . PRO A 1 557 ? 13.653 10.610 13.108 1.00 85.06 557 PRO A CA 1
ATOM 4285 C C . PRO A 1 557 ? 12.886 11.840 13.623 1.00 85.06 557 PRO A C 1
ATOM 4287 O O . PRO A 1 557 ? 13.459 12.738 14.236 1.00 85.06 557 PRO A O 1
ATOM 4290 N N . ASP A 1 558 ? 11.567 11.873 13.421 1.00 83.31 558 ASP A N 1
ATOM 4291 C CA . ASP A 1 558 ? 10.707 12.979 13.864 1.00 83.31 558 ASP A CA 1
ATOM 4292 C C . ASP A 1 558 ? 10.318 12.860 15.365 1.00 83.31 558 ASP A C 1
ATOM 4294 O O . ASP A 1 558 ? 9.588 11.931 15.757 1.00 83.31 558 ASP A O 1
ATOM 4298 N N . PRO A 1 559 ? 10.758 13.790 16.239 1.00 78.44 559 PRO A N 1
ATOM 4299 C CA . PRO A 1 559 ? 10.421 13.748 17.662 1.00 78.44 559 PRO A CA 1
ATOM 4300 C C . PRO A 1 559 ? 8.959 14.141 17.930 1.00 78.44 559 PRO A C 1
ATOM 4302 O O . PRO A 1 559 ? 8.318 13.567 18.814 1.00 78.44 559 PRO A O 1
ATOM 4305 N N . GLY A 1 560 ? 8.392 15.062 17.142 1.00 79.69 560 GLY A N 1
ATOM 4306 C CA . GLY A 1 560 ? 7.009 15.523 17.291 1.00 79.69 560 GLY A CA 1
ATOM 4307 C C . GLY A 1 560 ? 5.993 14.454 16.882 1.00 79.69 560 GLY A C 1
ATOM 4308 O O . GLY A 1 560 ? 4.949 14.305 17.519 1.00 79.69 560 GLY A O 1
ATOM 4309 N N . LEU A 1 561 ? 6.325 13.656 15.866 1.00 85.88 561 LEU A N 1
ATOM 4310 C CA . LEU A 1 561 ? 5.602 12.441 15.488 1.00 85.88 561 LEU A CA 1
ATOM 4311 C C . LEU A 1 561 ? 5.618 11.400 16.618 1.00 85.88 561 LEU A C 1
ATOM 4313 O O . LEU A 1 561 ? 4.588 10.802 16.932 1.00 85.88 561 LEU A O 1
ATOM 4317 N N . THR A 1 562 ? 6.779 11.202 17.251 1.00 86.31 562 THR A N 1
ATOM 4318 C CA . THR A 1 562 ? 6.946 10.245 18.356 1.00 86.31 562 THR A CA 1
ATOM 4319 C C . THR A 1 562 ? 6.108 10.637 19.578 1.00 86.31 562 THR A C 1
ATOM 4321 O O . THR A 1 562 ? 5.493 9.755 20.188 1.00 86.31 562 THR A O 1
ATOM 4324 N N . LEU A 1 563 ? 6.022 11.939 19.886 1.00 89.62 563 LEU A N 1
ATOM 4325 C CA . LEU A 1 563 ? 5.118 12.503 20.896 1.00 89.62 563 LEU A CA 1
ATOM 4326 C C . LEU A 1 563 ? 3.644 12.291 20.523 1.00 89.62 563 LEU A C 1
ATOM 4328 O O . LEU A 1 563 ? 2.894 11.742 21.323 1.00 89.62 563 LEU A O 1
ATOM 4332 N N . GLY A 1 564 ? 3.230 12.657 19.306 1.00 92.81 564 GLY A N 1
ATOM 4333 C CA . GLY A 1 564 ? 1.840 12.502 18.862 1.00 92.81 564 GLY A CA 1
ATOM 4334 C C . GLY A 1 564 ? 1.337 11.058 18.935 1.00 92.81 564 GLY A C 1
ATOM 4335 O O . GLY A 1 564 ? 0.235 10.800 19.418 1.00 92.81 564 GLY A O 1
ATOM 4336 N N . LEU A 1 565 ? 2.180 10.100 18.535 1.00 94.88 565 LEU A N 1
ATOM 4337 C CA . LEU A 1 565 ? 1.898 8.671 18.683 1.00 94.88 565 LEU A CA 1
ATOM 4338 C C . LEU A 1 565 ? 1.854 8.234 20.156 1.00 94.88 565 LEU A C 1
ATOM 4340 O O . LEU A 1 565 ? 0.994 7.431 20.505 1.00 94.88 565 LEU A O 1
ATOM 4344 N N . ALA A 1 566 ? 2.710 8.776 21.034 1.00 94.75 566 ALA A N 1
ATOM 4345 C CA . ALA A 1 566 ? 2.639 8.502 22.475 1.00 94.75 566 ALA A CA 1
ATOM 4346 C C . ALA A 1 566 ? 1.309 8.978 23.076 1.00 94.75 566 ALA A C 1
ATOM 4348 O O . ALA A 1 566 ? 0.703 8.273 23.883 1.00 94.75 566 ALA A O 1
ATOM 4349 N N . THR A 1 567 ? 0.834 10.156 22.669 1.00 95.12 567 THR A N 1
ATOM 4350 C CA . THR A 1 567 ? -0.426 10.702 23.174 1.00 95.12 567 THR A CA 1
ATOM 4351 C C . THR A 1 567 ? -1.640 9.949 22.632 1.00 95.12 567 THR A C 1
ATOM 4353 O O . THR A 1 567 ? -2.567 9.693 23.393 1.00 95.12 567 THR A O 1
ATOM 4356 N N . LEU A 1 568 ? -1.621 9.514 21.365 1.00 96.25 568 LEU A N 1
ATOM 4357 C CA . LEU A 1 568 ? -2.667 8.653 20.797 1.00 96.25 568 LEU A CA 1
ATOM 4358 C C . LEU A 1 568 ? -2.737 7.284 21.498 1.00 96.25 568 LEU A C 1
ATOM 4360 O O . LEU A 1 568 ? -3.827 6.798 21.787 1.00 96.25 568 LEU A O 1
ATOM 4364 N N . ILE A 1 569 ? -1.579 6.691 21.810 1.00 97.38 569 ILE A N 1
ATOM 4365 C CA . ILE A 1 569 ? -1.467 5.455 22.601 1.00 97.38 569 ILE A CA 1
ATOM 4366 C C . ILE A 1 569 ? -2.117 5.647 23.977 1.00 97.38 569 ILE A C 1
ATOM 4368 O O . ILE A 1 569 ? -3.025 4.895 24.317 1.00 97.38 569 ILE A O 1
ATOM 4372 N N . ARG A 1 570 ? -1.741 6.706 24.709 1.00 97.12 570 ARG A N 1
ATOM 4373 C CA . ARG A 1 570 ? -2.317 7.027 26.027 1.00 97.12 570 ARG A CA 1
ATOM 4374 C C . ARG A 1 570 ? -3.817 7.320 25.985 1.00 97.12 570 ARG A C 1
ATOM 4376 O O . ARG A 1 570 ? -4.524 6.956 26.920 1.00 97.12 570 ARG A O 1
ATOM 4383 N N . ALA A 1 571 ? -4.301 7.992 24.938 1.00 95.81 571 ALA A N 1
ATOM 4384 C CA . ALA A 1 571 ? -5.723 8.289 24.779 1.00 95.81 571 ALA A CA 1
ATOM 4385 C C . ALA A 1 571 ? -6.533 6.991 24.660 1.00 95.81 571 ALA A C 1
ATOM 4387 O O . ALA A 1 571 ? -7.483 6.802 25.412 1.00 95.81 571 ALA A O 1
ATOM 4388 N N . LEU A 1 572 ? -6.099 6.070 23.791 1.00 95.12 572 LEU A N 1
ATOM 4389 C CA . LEU A 1 572 ? -6.723 4.753 23.651 1.00 95.12 572 LEU A CA 1
ATOM 4390 C C . LEU A 1 572 ? -6.602 3.936 24.946 1.00 95.12 572 LEU A C 1
ATOM 4392 O O . LEU A 1 572 ? -7.617 3.496 25.457 1.00 95.12 572 LEU A O 1
ATOM 4396 N N . GLU A 1 573 ? -5.416 3.838 25.554 1.00 95.62 573 GLU A N 1
ATOM 4397 C CA . GLU A 1 573 ? -5.201 3.152 26.848 1.00 95.62 573 GLU A CA 1
ATOM 4398 C C . GLU A 1 573 ? -6.086 3.663 28.001 1.00 95.62 573 GLU A C 1
ATOM 4400 O O . GLU A 1 573 ? -6.287 2.939 28.972 1.00 95.62 573 GLU A O 1
ATOM 4405 N N . THR A 1 574 ? -6.591 4.898 27.919 1.00 94.81 574 THR A N 1
ATOM 4406 C CA . THR A 1 574 ? -7.480 5.493 28.935 1.00 94.81 574 THR A CA 1
ATOM 4407 C C . THR A 1 574 ? -8.966 5.292 28.606 1.00 94.81 574 THR A C 1
ATOM 4409 O O . THR A 1 574 ? -9.796 5.296 29.510 1.00 94.81 574 THR A O 1
ATOM 4412 N N . TYR A 1 575 ? -9.307 5.126 27.324 1.00 91.00 575 TYR A N 1
ATOM 4413 C CA . TYR A 1 575 ? -10.682 5.077 26.808 1.00 91.00 575 TYR A CA 1
ATOM 4414 C C . TYR A 1 575 ? -11.083 3.700 26.233 1.00 91.00 575 TYR A C 1
ATOM 4416 O O . TYR A 1 575 ? -12.197 3.550 25.727 1.00 91.00 575 TYR A O 1
ATOM 4424 N N . THR A 1 576 ? -10.206 2.688 26.316 1.00 82.62 576 THR A N 1
ATOM 4425 C CA . THR A 1 576 ? -10.477 1.297 25.905 1.00 82.62 576 THR A CA 1
ATOM 4426 C C . THR A 1 576 ? -10.154 0.290 26.995 1.00 82.62 576 THR A C 1
ATOM 4428 O O . THR A 1 576 ? -11.095 -0.373 27.474 1.00 82.62 576 THR A O 1
#

Secondary structure (DSSP, 8-state):
---------------------------------PPPP----------EE--STT---EESSHHHHHHHHTTTSSTTSSSHHHHSS-------------------------------------PPPPPPPP--EE--BTT---EESSHHHHHHHIIIIII-SS-SSB---BTT-HHHHTT--BSSHHHHHHHHHHHH----EE-TTT--EESSHHHHHHHHTTTS----EE--STT---EESSHHHHHHHHHHHH----EE--STTT--EES-HHHHHHHHHHHTT---EE-TTT--EESSHHHHHHHHTTTTSS---------------S--SS--EEEGGGTEEEEE--HHHHHHHHHHTS--HHHHHHHHHHSPPEEEEEETTEEEESS---SSS-EEEEE-TTTT-SSEEEEEEEE-S--S--STTTS-HHHHHHHHHHHHTSHHHHHSEEEEEEEEEETTEEEEE-SSHHHH--SHHHHHHHHHHHHTTTSHHHHHHIIIIIHHHHHHHHHHHTTS-EE-TT-EEEEEEETT-TTSEEEEEE--TT-EE-SS--HHHHHHHHHHHHHHHHH-

Foldseek 3Di:
DDDDDDDDDDDDDDDDDDDDDDDDDDDDDDDDDDDDDDDDPDDPQPWDADPDPPGRDTDRDPVVVVVCCVPPVVVPPPDPVPPVPDDDDDDDDDDDDDDDDDDDDDDDDDDDDDDDDDDDDPDDDDDDDQDWQAAQAPPGGDTHNDLVVSLVCCLPVPQNDDDQWTDGRRPPDPCVVVVDIDRDSVVVSLVVCVVSVDFPDAAPPPRDGHSDPVVNVLVVCVVVVDFPAAAPDPPGGDTHSDPVVNVLVVCVVVVDFPAFAPDPPPGDTHSDPVVSVLVVCVVVVDFPDAQPPPRDTHSDVVVSVVVVVVVVDDDDDDDDDDLDDDDDFPDDPFDWDADPSRFKTKGFAALQVLVQVVVLPDPPDDLSVLQCLFAFNWAWWDDQQRTPGHDGPDDRHTITMTGDLCPPQPWKKKWKKWFFLFAAAPPPPRADPVRRVVSNVQSVQFCCNVQRMFTAWIWGDDPNDIDIGGRVQRSVDDDLVSVLVVCCVRQVCVDVQSLVLCVPPVLVQLVSSLVSLQPRQKAQRGKIKMKIARPVHRVPIHIHIDDRNRMDGDDGGHPRRSRHSVSVSVSSVVND

InterPro domains:
  IPR005522 Inositol polyphosphate kinase [PF03770] (400-572)
  IPR013087 Zinc finger C2H2-type [PF00096] (201-223)
  IPR013087 Zinc finger C2H2-type [PF00096] (229-253)
  IPR013087 Zinc finger C2H2-type [PF00096] (259-283)
  IPR013087 Zinc finger C2H2-type [PF00096] (289-311)
  IPR013087 Zinc finger C2H2-type [PS00028] (50-73)
  IPR013087 Zinc finger C2H2-type [PS00028] (135-158)
  IPR013087 Zinc finger C2H2-type [PS00028] (203-223)
  IPR013087 Zinc finger C2H2-type [PS00028] (231-253)
  IPR013087 Zinc finger C2H2-type [PS00028] (261-283)
  IPR013087 Zinc finger C2H2-type [PS00028] (291-311)
  IPR013087 Zinc finger C2H2-type [PS50157] (48-78)
  IPR013087 Zinc finger C2H2-type [PS50157] (133-163)
  IPR013087 Zinc finger C2H2-type [PS50157] (166-200)
  IPR013087 Zinc finger C2H2-type [PS50157] (201-228)
  IPR013087 Zinc finger C2H2-type [PS50157] (229-258)
  IPR013087 Zinc finger C2H2-type [PS50157] (259-288)
  IPR013087 Zinc finger C2H2-type [PS50157] (289-316)
  IPR013087 Zinc finger C2H2-type [SM00355] (48-73)
  IPR013087 Zinc finger C2H2-type [SM00355] (133-158)

Nearest PDB structures (foldseek):
  6wmi-assembly2_D  TM=9.085E-01  e=1.896E-12  Homo sapiens
  6b0r-assembly1_D  TM=8.879E-01  e=1.222E-10  Homo sapiens
  6blw-assembly1_A  TM=9.168E-01  e=3.233E-07  Homo sapiens
  8ssu-assembly1_A  TM=4.515E-01  e=1.037E-09  Homo sapiens
  8ssr-assembly1_A  TM=2.800E-01  e=4.006E-09  Homo sapiens

Mean predicted aligned error: 21.78 Å